Protein AF-A0A7X7NW09-F1 (afdb_monomer)

Sequence (462 aa):
GETTINLPRVALNSKSIEDFYNKLNMVLNKVSEQLVEKYKNLSNLKTTHLPFLMMDKAWKDSLSLSPNDNITQVVKNGSLDIGFIGLAEALVALTGSHHGELKEAQELGLNIIKFMNKHANKEREKYGLNFQIVASSKVDLLENFVLKDQQKYGIIRNVTDKSFYTDSFHVPSNYPINAEAKIGIEAPYHNLIPGGHITYIELGGEQKNKVNSILGLIKMMKKNDIAYAAINHRLDIDHKCNYVGEINYNKCPQCERIETTLEPFFKYRRINDLLISPINLETFEHEEVDLRVTHINNLMRVSGFVHDSIVDGPGLRFVVFAQGCLIGCVGCHNPETWDPDGGTLVELDDIVSMWRQNPLIEGVTFSGGDPLLQADKTLYLAKKAKETNLSIVLYSGKYYEDLIELNNPHINEILELTDILIDGPFEIDKLNLNLQYRGSDNQRIIDMKKTRESGKIALLIV

Mean predicted aligned error: 13.21 Å

Structure (mmCIF, N/CA/C/O backbone):
data_AF-A0A7X7NW09-F1
#
_entry.id   AF-A0A7X7NW09-F1
#
loop_
_atom_site.group_PDB
_atom_site.id
_atom_site.type_symbol
_atom_site.label_atom_id
_atom_site.label_alt_id
_atom_site.label_comp_id
_atom_site.label_asym_id
_atom_site.label_entity_id
_atom_site.label_seq_id
_atom_site.pdbx_PDB_ins_code
_atom_site.Cartn_x
_atom_site.Cartn_y
_atom_site.Cartn_z
_atom_site.occupancy
_atom_site.B_iso_or_equiv
_atom_site.auth_seq_id
_atom_site.auth_comp_id
_atom_site.auth_asym_id
_atom_site.auth_atom_id
_atom_site.pdbx_PDB_model_num
ATOM 1 N N . GLY A 1 1 ? -16.115 8.078 18.913 1.00 88.88 1 GLY A N 1
ATOM 2 C CA . GLY A 1 1 ? -15.294 7.984 20.136 1.00 88.88 1 GLY A CA 1
ATOM 3 C C . GLY A 1 1 ? -14.775 6.574 20.206 1.00 88.88 1 GLY A C 1
ATOM 4 O O . GLY A 1 1 ? -15.577 5.673 20.022 1.00 88.88 1 GLY A O 1
ATOM 5 N N . GLU A 1 2 ? -13.475 6.386 20.426 1.00 94.25 2 GLU A N 1
ATOM 6 C CA . GLU A 1 2 ? -12.799 5.135 20.050 1.00 94.25 2 GLU A CA 1
ATOM 7 C C . GLU A 1 2 ? -12.142 4.409 21.228 1.00 94.25 2 GLU A C 1
ATOM 9 O O . GLU A 1 2 ? -11.520 5.049 22.082 1.00 94.25 2 GLU A O 1
ATOM 14 N N . THR A 1 3 ? -12.221 3.077 21.198 1.00 96.31 3 THR A N 1
ATOM 15 C CA . THR A 1 3 ? -11.422 2.157 22.015 1.00 96.31 3 THR A CA 1
ATOM 16 C C . THR A 1 3 ? -10.794 1.102 21.102 1.00 96.31 3 THR A C 1
ATOM 18 O O . THR A 1 3 ? -11.495 0.475 20.310 1.00 96.31 3 THR A O 1
ATOM 21 N N . THR A 1 4 ? -9.482 0.899 21.222 1.00 96.94 4 THR A N 1
ATOM 22 C CA . THR A 1 4 ? -8.683 0.109 20.271 1.00 96.94 4 THR A CA 1
ATOM 23 C C . THR A 1 4 ? -8.289 -1.254 20.848 1.00 96.94 4 THR A C 1
ATOM 25 O O . THR A 1 4 ? -7.819 -1.352 21.982 1.00 96.94 4 THR A O 1
ATOM 28 N N . ILE A 1 5 ? -8.458 -2.311 20.055 1.00 98.06 5 ILE A N 1
ATOM 29 C CA . ILE A 1 5 ? -8.115 -3.697 20.381 1.00 98.06 5 ILE A CA 1
ATOM 30 C C . ILE A 1 5 ? -6.696 -4.010 19.895 1.00 98.06 5 ILE A C 1
ATOM 32 O O . ILE A 1 5 ? -6.384 -3.861 18.716 1.00 98.06 5 ILE A O 1
ATOM 36 N N . ASN A 1 6 ? -5.860 -4.521 20.800 1.00 97.94 6 ASN A N 1
ATOM 37 C CA . ASN A 1 6 ? -4.577 -5.142 20.469 1.00 97.94 6 ASN A CA 1
ATOM 38 C C . ASN A 1 6 ? -4.834 -6.585 19.987 1.00 97.94 6 ASN A C 1
ATOM 40 O O . ASN A 1 6 ? -4.986 -7.492 20.812 1.00 97.94 6 ASN A O 1
ATOM 44 N N . LEU A 1 7 ? -4.943 -6.794 18.668 1.00 98.56 7 LEU A N 1
ATOM 45 C CA . LEU A 1 7 ? -5.165 -8.126 18.088 1.00 98.56 7 LEU A CA 1
ATOM 46 C C . LEU A 1 7 ? -4.007 -9.101 18.365 1.00 98.56 7 LEU A C 1
ATOM 48 O O . LEU A 1 7 ? -4.311 -10.240 18.738 1.00 98.56 7 LEU A O 1
ATOM 52 N N . PRO A 1 8 ? -2.722 -8.692 18.281 1.00 98.50 8 PRO A N 1
ATOM 53 C CA . PRO A 1 8 ? -1.597 -9.557 18.642 1.00 98.50 8 PRO A CA 1
ATOM 54 C C . PRO A 1 8 ? -1.732 -10.142 20.044 1.00 98.50 8 PRO A C 1
ATOM 56 O O . PRO A 1 8 ? -1.590 -11.345 20.239 1.00 98.50 8 PRO A O 1
ATOM 59 N N . ARG A 1 9 ? -2.133 -9.335 21.031 1.00 98.31 9 ARG A N 1
ATOM 60 C CA . ARG A 1 9 ? -2.382 -9.808 22.398 1.00 98.31 9 ARG A CA 1
ATOM 61 C C . ARG A 1 9 ? -3.486 -10.854 22.469 1.00 98.31 9 ARG A C 1
ATOM 63 O O . ARG A 1 9 ? -3.398 -11.769 23.292 1.00 98.31 9 ARG A O 1
ATOM 70 N N . VAL A 1 10 ? -4.551 -10.714 21.682 1.00 98.69 10 VAL A N 1
ATOM 71 C CA . VAL A 1 10 ? -5.620 -11.723 21.637 1.00 98.69 10 VAL A CA 1
ATOM 72 C C . VAL A 1 10 ? -5.071 -13.020 21.040 1.00 98.69 10 VAL A C 1
ATOM 74 O O . VAL A 1 10 ? -5.267 -14.078 21.637 1.00 98.69 10 VAL A O 1
ATOM 77 N N . ALA A 1 11 ? -4.310 -12.936 19.946 1.00 98.69 11 ALA A N 1
ATOM 78 C CA . ALA A 1 11 ? -3.652 -14.076 19.308 1.00 98.69 11 ALA A CA 1
ATOM 79 C C . ALA A 1 11 ? -2.673 -14.794 20.248 1.00 98.69 11 ALA A C 1
ATOM 81 O O . ALA A 1 11 ? -2.831 -15.985 20.491 1.00 98.69 11 ALA A O 1
ATOM 82 N N . LEU A 1 12 ? -1.756 -14.065 20.887 1.00 98.25 12 LEU A N 1
ATOM 83 C CA . LEU A 1 12 ? -0.766 -14.607 21.826 1.00 98.25 12 LEU A CA 1
ATOM 84 C C . LEU A 1 12 ? -1.386 -15.256 23.071 1.00 98.25 12 LEU A C 1
ATOM 86 O O . LEU A 1 12 ? -0.779 -16.122 23.696 1.00 98.25 12 LEU A O 1
ATOM 90 N N . ASN A 1 13 ? -2.596 -14.848 23.463 1.00 97.62 13 ASN A N 1
ATOM 91 C CA . ASN A 1 13 ? -3.320 -15.514 24.546 1.00 97.62 13 ASN A CA 1
ATOM 92 C C . ASN A 1 13 ? -4.049 -16.780 24.100 1.00 97.62 13 ASN A C 1
ATOM 94 O O . ASN A 1 13 ? -4.592 -17.467 24.965 1.00 97.62 13 ASN A O 1
ATOM 98 N N . SER A 1 14 ? -4.139 -17.064 22.805 1.00 98.19 14 SER A N 1
ATOM 99 C CA . SER A 1 14 ? -5.012 -18.097 22.251 1.00 98.19 14 SER A CA 1
ATOM 100 C C . SER A 1 14 ? -4.255 -19.387 21.960 1.00 98.19 14 SER A C 1
ATOM 102 O O . SER A 1 14 ? -3.099 -19.367 21.557 1.00 98.19 14 SER A O 1
ATOM 104 N N . LYS A 1 15 ? -4.909 -20.529 22.185 1.00 96.25 15 LYS A N 1
ATOM 105 C CA . LYS A 1 15 ? -4.330 -21.863 21.942 1.00 96.25 15 LYS A CA 1
ATOM 106 C C . LYS A 1 15 ? -4.661 -22.422 20.558 1.00 96.25 15 LYS A C 1
ATOM 108 O O . LYS A 1 15 ? -4.046 -23.388 20.123 1.00 96.25 15 LYS A O 1
ATOM 113 N N . SER A 1 16 ? -5.673 -21.861 19.908 1.00 98.00 16 SER A N 1
ATOM 114 C CA . SER A 1 16 ? -6.154 -22.240 18.582 1.00 98.00 16 SER A CA 1
ATOM 115 C C . SER A 1 16 ? -6.910 -21.067 17.954 1.00 98.00 16 SER A C 1
ATOM 117 O O . SER A 1 16 ? -7.255 -20.103 18.642 1.00 98.00 16 SER A O 1
ATOM 119 N N . ILE A 1 17 ? -7.217 -21.166 16.659 1.00 98.06 17 ILE A N 1
ATOM 120 C CA . ILE A 1 17 ? -8.038 -20.173 15.946 1.00 98.06 17 ILE A CA 1
ATOM 121 C C . ILE A 1 17 ? -9.447 -20.071 16.561 1.00 98.06 17 ILE A C 1
ATOM 123 O O . ILE A 1 17 ? -9.993 -18.979 16.692 1.00 98.06 17 ILE A O 1
ATOM 127 N N . GLU A 1 18 ? -10.034 -21.188 16.995 1.00 98.31 18 GLU A N 1
ATOM 128 C CA . GLU A 1 18 ? -11.340 -21.181 17.666 1.00 98.31 18 GLU A CA 1
ATOM 129 C C . GLU A 1 18 ? -11.283 -20.444 19.016 1.00 98.31 18 GLU A C 1
ATOM 131 O O . GLU A 1 18 ? -12.119 -19.585 19.303 1.00 98.31 18 GLU A O 1
ATOM 136 N N . ASP A 1 19 ? -10.256 -20.722 19.825 1.00 98.69 19 ASP A N 1
ATOM 137 C CA . ASP A 1 19 ? -10.021 -20.025 21.095 1.00 98.69 19 ASP A CA 1
ATOM 138 C C . ASP A 1 19 ? -9.761 -18.523 20.875 1.00 98.69 19 ASP A C 1
ATOM 140 O O . ASP A 1 19 ? -10.238 -17.691 21.651 1.00 98.69 19 ASP A O 1
ATOM 144 N N . PHE A 1 20 ? -9.099 -18.160 19.771 1.00 98.81 20 PHE A N 1
ATOM 145 C CA . PHE A 1 20 ? -8.932 -16.770 19.355 1.00 98.81 20 PHE A CA 1
ATOM 146 C C . PHE A 1 20 ? -10.266 -16.072 19.108 1.00 98.81 20 PHE A C 1
ATOM 148 O O . PHE A 1 20 ? -10.498 -15.013 19.689 1.00 98.81 20 PHE A O 1
ATOM 155 N N . TYR A 1 21 ? -11.174 -16.653 18.318 1.00 98.88 21 TYR A N 1
ATOM 156 C CA . TYR A 1 21 ? -12.486 -16.042 18.077 1.00 98.88 21 TYR A CA 1
ATOM 157 C C . TYR A 1 21 ? -13.314 -15.918 19.360 1.00 98.88 21 TYR A C 1
ATOM 159 O O . TYR A 1 21 ? -13.965 -14.892 19.575 1.00 98.88 21 TYR A O 1
ATOM 167 N N . ASN A 1 22 ? -13.243 -16.909 20.254 1.00 98.69 22 ASN A N 1
ATOM 168 C CA . ASN A 1 22 ? -13.907 -16.846 21.557 1.00 98.69 22 ASN A CA 1
ATOM 169 C C . ASN A 1 22 ? -13.374 -15.683 22.408 1.00 98.69 22 ASN A C 1
ATOM 171 O O . ASN A 1 22 ? -14.152 -14.884 22.939 1.00 98.69 22 ASN A O 1
ATOM 175 N N . LYS A 1 23 ? -12.048 -15.531 22.495 1.00 98.81 23 LYS A N 1
ATOM 176 C CA . LYS A 1 23 ? -11.405 -14.436 23.238 1.00 98.81 23 LYS A CA 1
ATOM 177 C C . LYS A 1 23 ? -11.639 -13.079 22.591 1.00 98.81 23 LYS A C 1
ATOM 179 O O . LYS A 1 23 ? -11.927 -12.118 23.304 1.00 98.81 23 LYS A O 1
ATOM 184 N N . LEU A 1 24 ? -11.584 -12.998 21.265 1.00 98.81 24 LEU A N 1
ATOM 185 C CA . LEU A 1 24 ? -11.892 -11.784 20.520 1.00 98.81 24 LEU A CA 1
ATOM 186 C C . LEU A 1 24 ? -13.332 -11.340 20.786 1.00 98.81 24 LEU A C 1
ATOM 188 O O . LEU A 1 24 ? -13.551 -10.173 21.091 1.00 98.81 24 LEU A O 1
ATOM 192 N N . ASN A 1 25 ? -14.300 -12.260 20.777 1.00 98.81 25 ASN A N 1
ATOM 193 C CA . ASN A 1 25 ? -15.688 -11.962 21.133 1.00 98.81 25 ASN A CA 1
ATOM 194 C C . ASN A 1 25 ? -15.812 -11.405 22.561 1.00 98.81 25 ASN A C 1
ATOM 196 O O . ASN A 1 25 ? -16.520 -10.427 22.794 1.00 98.81 25 ASN A O 1
ATOM 200 N N . MET A 1 26 ? -15.103 -11.986 23.534 1.00 98.69 26 MET A N 1
ATOM 201 C CA . MET A 1 26 ? -15.091 -11.467 24.908 1.00 98.69 26 MET A CA 1
ATOM 202 C C . MET A 1 26 ? -14.522 -10.044 24.983 1.00 98.69 26 MET A C 1
ATOM 204 O O . MET A 1 26 ? -15.062 -9.207 25.705 1.00 98.69 26 MET A O 1
ATOM 208 N N . VAL A 1 27 ? -13.446 -9.760 24.245 1.00 98.69 27 VAL A N 1
ATOM 209 C CA . VAL A 1 27 ? -12.844 -8.420 24.183 1.00 98.69 27 VAL A CA 1
ATOM 210 C C . VAL A 1 27 ? -13.782 -7.431 23.492 1.00 98.69 27 VAL A C 1
ATOM 212 O O . VAL A 1 27 ? -14.000 -6.346 24.023 1.00 98.69 27 VAL A O 1
ATOM 215 N N . LEU A 1 28 ? -14.391 -7.817 22.370 1.00 98.81 28 LEU A N 1
ATOM 216 C CA . LEU A 1 28 ? -15.361 -7.004 21.637 1.00 98.81 28 LEU A CA 1
ATOM 217 C C . LEU A 1 28 ? -16.550 -6.604 22.517 1.00 98.81 28 LEU A C 1
ATOM 219 O O . LEU A 1 28 ? -16.895 -5.428 22.559 1.00 98.81 28 LEU A O 1
ATOM 223 N N . ASN A 1 29 ? -17.121 -7.542 23.282 1.00 98.62 29 ASN A N 1
ATOM 224 C CA . ASN A 1 29 ? -18.198 -7.233 24.230 1.00 98.62 29 ASN A CA 1
ATOM 225 C C . ASN A 1 29 ? -17.763 -6.178 25.263 1.00 98.62 29 ASN A C 1
ATOM 227 O O . ASN A 1 29 ? -18.461 -5.183 25.450 1.00 98.62 29 ASN A O 1
ATOM 231 N N . LYS A 1 30 ? -16.580 -6.339 25.874 1.00 98.50 30 LYS A N 1
ATOM 232 C CA . LYS A 1 30 ? -16.046 -5.373 26.854 1.00 98.50 30 LYS A CA 1
ATOM 233 C C . LYS A 1 30 ? -15.800 -3.993 26.249 1.00 98.50 30 LYS A C 1
ATOM 235 O O . LYS A 1 30 ? -16.069 -2.980 26.890 1.00 98.50 30 LYS A O 1
ATOM 240 N N . VAL A 1 31 ? -15.276 -3.946 25.026 1.00 98.44 31 VAL A N 1
ATOM 241 C CA . VAL A 1 31 ? -15.054 -2.690 24.301 1.00 98.44 31 VAL A CA 1
ATOM 242 C C . VAL A 1 31 ? -16.385 -2.001 24.009 1.00 98.44 31 VAL A C 1
ATOM 244 O O . VAL A 1 31 ? -16.522 -0.809 24.279 1.00 98.44 31 VAL A O 1
ATOM 247 N N . SER A 1 32 ? -17.387 -2.740 23.530 1.00 98.44 32 SER A N 1
ATOM 248 C CA . SER A 1 32 ? -18.728 -2.203 23.299 1.00 98.44 32 SER A CA 1
ATOM 249 C C . SER A 1 32 ? -19.351 -1.653 24.584 1.00 98.44 32 SER A C 1
ATOM 251 O O . SER A 1 32 ? -19.863 -0.536 24.575 1.00 98.44 32 SER A O 1
ATOM 253 N N . GLU A 1 33 ? -19.247 -2.377 25.701 1.00 97.81 33 GLU A N 1
ATOM 254 C CA . GLU A 1 33 ? -19.720 -1.920 27.014 1.00 97.81 33 GLU A CA 1
ATOM 255 C C . GLU A 1 33 ? -19.040 -0.616 27.454 1.00 97.81 33 GLU A C 1
ATOM 257 O O . GLU A 1 33 ? -19.737 0.337 27.812 1.00 97.81 33 GLU A O 1
ATOM 262 N N . GLN A 1 34 ? -17.708 -0.525 27.341 1.00 97.88 34 GLN A N 1
ATOM 263 C CA . GLN A 1 34 ? -16.963 0.706 27.639 1.00 97.88 34 GLN A CA 1
ATOM 264 C C . GLN A 1 34 ? -17.409 1.889 26.775 1.00 97.88 34 GLN A C 1
ATOM 266 O O . GLN A 1 34 ? -17.561 3.005 27.276 1.00 97.88 34 GLN A O 1
ATOM 271 N N . LEU A 1 35 ? -17.618 1.670 25.474 1.00 98.00 35 LEU A N 1
ATOM 272 C CA . LEU A 1 35 ? -18.059 2.726 24.563 1.00 98.00 35 LEU A CA 1
ATOM 273 C C . LEU A 1 35 ? -19.462 3.228 24.925 1.00 98.00 35 LEU A C 1
ATOM 275 O O . LEU A 1 35 ? -19.693 4.439 24.937 1.00 98.00 35 LEU A O 1
ATOM 279 N N . VAL A 1 36 ? -20.380 2.324 25.289 1.00 97.31 36 VAL A N 1
ATOM 280 C CA . VAL A 1 36 ? -21.716 2.701 25.776 1.00 97.31 36 VAL A CA 1
ATOM 281 C C . VAL A 1 36 ? -21.635 3.458 27.098 1.00 97.31 36 VAL A C 1
ATOM 283 O O . VAL A 1 36 ? -22.346 4.446 27.272 1.00 97.31 36 VAL A O 1
ATOM 286 N N . GLU A 1 37 ? -20.796 3.025 28.036 1.00 96.31 37 GLU A N 1
ATOM 287 C CA . GLU A 1 37 ? -20.616 3.713 29.317 1.00 96.31 37 GLU A CA 1
ATOM 288 C C . GLU A 1 37 ? -20.095 5.141 29.110 1.00 96.31 37 GLU A C 1
ATOM 290 O O . GLU A 1 37 ? -20.679 6.102 29.617 1.00 96.31 37 GLU A O 1
ATOM 295 N N . LYS A 1 38 ? -19.069 5.303 28.267 1.00 95.50 38 LYS A N 1
ATOM 296 C CA . LYS A 1 38 ? -18.542 6.615 27.878 1.00 95.50 38 LYS A CA 1
ATOM 297 C C . LYS A 1 38 ? -19.618 7.487 27.229 1.00 95.50 38 LYS A C 1
ATOM 299 O O . LYS A 1 38 ? -19.749 8.658 27.586 1.00 95.50 38 LYS A O 1
ATOM 304 N N . TYR A 1 39 ? -20.413 6.922 26.319 1.00 96.38 39 TYR A N 1
ATOM 305 C CA . TYR A 1 39 ? -21.541 7.617 25.698 1.00 96.38 39 TYR A CA 1
ATOM 306 C C . TYR A 1 39 ? -22.576 8.077 26.732 1.00 96.38 39 TYR A C 1
ATOM 308 O O . TYR A 1 39 ? -22.988 9.236 26.700 1.00 96.38 39 TYR A O 1
ATOM 316 N N . LYS A 1 40 ? -22.978 7.209 27.669 1.00 95.00 40 LYS A N 1
ATOM 317 C CA . LYS A 1 40 ? -23.951 7.543 28.723 1.00 95.00 40 LYS A CA 1
ATOM 318 C C . LYS A 1 40 ? -23.450 8.679 29.609 1.00 95.00 40 LYS A C 1
ATOM 320 O O . LYS A 1 40 ? -24.198 9.616 29.875 1.00 95.00 40 LYS A O 1
ATOM 325 N N . ASN A 1 41 ? -22.179 8.632 30.000 1.00 93.38 41 ASN A N 1
ATOM 326 C CA . ASN A 1 41 ? -21.565 9.671 30.824 1.00 93.38 41 ASN A CA 1
ATOM 327 C C . ASN A 1 41 ? -21.543 11.025 30.099 1.00 93.38 41 ASN A C 1
ATOM 329 O O . ASN A 1 41 ? -21.957 12.032 30.672 1.00 93.38 41 ASN A O 1
ATOM 333 N N . LEU A 1 42 ? -21.150 11.049 28.821 1.00 93.25 42 LEU A N 1
ATOM 334 C CA . LEU A 1 42 ? -21.167 12.269 28.004 1.00 93.25 42 LEU A CA 1
ATOM 335 C C . LEU A 1 42 ? -22.589 12.784 27.746 1.00 93.25 42 LEU A C 1
ATOM 337 O O . LEU A 1 42 ? -22.827 13.988 27.775 1.00 93.25 42 LEU A O 1
ATOM 341 N N . SER A 1 43 ? -23.547 11.882 27.539 1.00 93.62 43 SER A N 1
ATOM 342 C CA . SER A 1 43 ? -24.943 12.222 27.244 1.00 93.62 43 SER A CA 1
ATOM 343 C C . SER A 1 43 ? -25.646 12.964 28.379 1.00 93.62 43 SER A C 1
ATOM 345 O O . SER A 1 43 ? -26.633 13.650 28.116 1.00 93.62 43 SER A O 1
ATOM 347 N N . ASN A 1 44 ? -25.146 12.840 29.613 1.00 93.25 44 ASN A N 1
ATOM 348 C CA . ASN A 1 44 ? -25.669 13.521 30.798 1.00 93.25 44 ASN A CA 1
ATOM 349 C C . ASN A 1 44 ? -25.148 14.957 30.962 1.00 93.25 44 ASN A C 1
ATOM 351 O O . ASN A 1 44 ? -25.617 15.675 31.847 1.00 93.25 44 ASN A O 1
ATOM 355 N N . LEU A 1 45 ? -24.187 15.391 30.138 1.00 94.75 45 LEU A N 1
ATOM 356 C CA . LEU A 1 45 ? -23.742 16.779 30.150 1.00 94.75 45 LEU A CA 1
ATOM 357 C C . LEU A 1 45 ? -24.888 17.707 29.737 1.00 94.75 45 LEU A C 1
ATOM 359 O O . LEU A 1 45 ? -25.711 17.379 28.879 1.00 94.75 45 LEU A O 1
ATOM 363 N N . LYS A 1 46 ? -24.917 18.883 30.361 1.00 95.06 46 LYS A N 1
ATOM 364 C CA . LYS A 1 46 ? -25.852 19.955 30.048 1.00 95.06 46 LYS A CA 1
ATOM 365 C C . LYS A 1 46 ? -25.335 20.800 28.896 1.00 95.06 46 LYS A C 1
ATOM 367 O O . LYS A 1 46 ? -24.124 20.917 28.714 1.00 95.06 46 LYS A O 1
ATOM 372 N N . THR A 1 47 ? -26.242 21.442 28.168 1.00 94.00 47 THR A N 1
ATOM 373 C CA . THR A 1 47 ? -25.912 22.418 27.115 1.00 94.00 47 THR A CA 1
ATOM 374 C C . THR A 1 47 ? -24.915 23.475 27.619 1.00 94.00 47 THR A C 1
ATOM 376 O O . THR A 1 47 ? -23.962 23.801 26.914 1.00 94.00 47 THR A O 1
ATOM 379 N N . THR A 1 48 ? -25.061 23.945 28.865 1.00 95.44 48 THR A N 1
ATOM 380 C CA . THR A 1 48 ? -24.140 24.908 29.501 1.00 95.44 48 THR A CA 1
ATOM 381 C C . THR A 1 48 ? -22.721 24.393 29.740 1.00 95.44 48 THR A C 1
ATOM 383 O O . THR A 1 48 ? -21.812 25.205 29.881 1.00 95.44 48 THR A O 1
ATOM 386 N N . HIS A 1 49 ? -22.493 23.077 29.776 1.00 95.69 49 HIS A N 1
ATOM 387 C CA . HIS A 1 49 ? -21.141 22.528 29.912 1.00 95.69 49 HIS A CA 1
ATOM 388 C C . HIS A 1 49 ? -20.325 22.663 28.617 1.00 95.69 49 HIS A C 1
ATOM 390 O O . HIS A 1 49 ? -19.100 22.647 28.671 1.00 95.69 49 HIS A O 1
ATOM 396 N N . LEU A 1 50 ? -20.988 22.788 27.459 1.00 94.00 50 LEU A N 1
ATOM 397 C CA . LEU A 1 50 ? -20.363 22.907 26.135 1.00 94.00 50 LEU A CA 1
ATOM 398 C C . LEU A 1 50 ? -20.991 24.077 25.350 1.00 94.00 50 LEU A C 1
ATOM 400 O O . LEU A 1 50 ? -21.615 23.853 24.308 1.00 94.00 50 LEU A O 1
ATOM 404 N N . PRO A 1 51 ? -20.853 25.325 25.833 1.00 92.00 51 PRO A N 1
ATOM 405 C CA . PRO A 1 51 ? -21.627 26.464 25.343 1.00 92.00 51 PRO A CA 1
ATOM 406 C C . PRO A 1 51 ? -21.403 26.733 23.852 1.00 92.00 51 PRO A C 1
ATOM 408 O O . PRO A 1 51 ? -22.370 26.844 23.109 1.00 92.00 51 PRO A O 1
ATOM 411 N N . PHE A 1 52 ? -20.160 26.702 23.372 1.00 94.50 52 PHE A N 1
ATOM 412 C CA . PHE A 1 52 ? -19.884 26.892 21.944 1.00 94.50 52 PHE A CA 1
ATOM 413 C C . PHE A 1 52 ? -20.545 25.820 21.057 1.00 94.50 52 PHE A C 1
ATOM 415 O O . PHE A 1 52 ? -21.137 26.110 20.023 1.00 94.50 52 PHE A O 1
ATOM 422 N N . LEU A 1 53 ? -20.489 24.552 21.470 1.00 94.00 53 LEU A N 1
ATOM 423 C CA . LEU A 1 53 ? -21.026 23.463 20.652 1.00 94.00 53 LEU A CA 1
ATOM 424 C C . LEU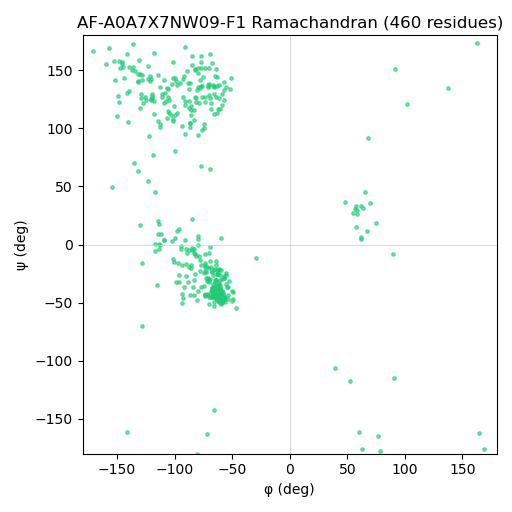 A 1 53 ? -22.561 23.429 20.665 1.00 94.00 53 LEU A C 1
ATOM 426 O O . LEU A 1 53 ? -23.182 23.087 19.658 1.00 94.00 53 LEU A O 1
ATOM 430 N N . MET A 1 54 ? -23.163 23.771 21.808 1.00 94.38 54 MET A N 1
ATOM 431 C CA . MET A 1 54 ? -24.572 23.493 22.096 1.00 94.38 54 MET A CA 1
ATOM 432 C C . MET A 1 54 ? -25.439 24.750 22.242 1.00 94.38 54 MET A C 1
ATOM 434 O O . MET A 1 54 ? -26.611 24.729 21.863 1.00 94.38 54 MET A O 1
ATOM 438 N N . MET A 1 55 ? -24.909 25.842 22.799 1.00 90.50 55 MET A N 1
ATOM 439 C CA . MET A 1 55 ? -25.617 27.124 22.924 1.00 90.50 55 MET A CA 1
ATOM 440 C C . MET A 1 55 ? -25.454 27.975 21.666 1.00 90.50 55 MET A C 1
ATOM 442 O O . MET A 1 55 ? -26.466 28.453 21.163 1.00 90.50 55 MET A O 1
ATOM 446 N N . ASP A 1 56 ? -24.241 28.055 21.106 1.00 92.94 56 ASP A N 1
ATOM 447 C CA . ASP A 1 56 ? -23.968 28.783 19.847 1.00 92.94 56 ASP A CA 1
ATOM 448 C C . ASP A 1 56 ? -24.368 27.980 18.597 1.00 92.94 56 ASP A C 1
ATOM 450 O O . ASP A 1 56 ? -24.170 28.397 17.459 1.00 92.94 56 ASP A O 1
ATOM 454 N N . LYS A 1 57 ? -24.987 26.821 18.821 1.00 90.81 57 LYS A N 1
ATOM 455 C CA . LYS A 1 57 ? -25.653 25.995 17.817 1.00 90.81 57 LYS A CA 1
ATOM 456 C C . LYS A 1 57 ? -24.738 25.433 16.727 1.00 90.81 57 LYS A C 1
ATOM 458 O O . LYS A 1 57 ? -25.179 25.196 15.604 1.00 90.81 57 LYS A O 1
ATOM 463 N N . ALA A 1 58 ? -23.477 25.162 17.065 1.00 92.81 58 ALA A N 1
ATOM 464 C CA . ALA A 1 58 ? -22.506 24.624 16.115 1.00 92.81 58 ALA A CA 1
ATOM 465 C C . ALA A 1 58 ? -22.832 23.187 15.649 1.00 92.81 58 ALA A C 1
ATOM 467 O O . ALA A 1 58 ? -22.417 22.789 14.561 1.00 92.81 58 ALA A O 1
ATOM 468 N N . TRP A 1 59 ? -23.550 22.383 16.446 1.00 93.31 59 TRP A N 1
ATOM 469 C CA . TRP A 1 59 ? -23.917 21.000 16.092 1.00 93.31 59 TRP A CA 1
ATOM 470 C C . TRP A 1 59 ? -25.372 20.865 15.610 1.00 93.31 59 TRP A C 1
ATOM 472 O O . TRP A 1 59 ? -26.277 21.493 16.155 1.00 93.31 59 TRP A O 1
ATOM 482 N N . LYS A 1 60 ? -25.611 19.986 14.624 1.00 84.00 60 LYS A N 1
ATOM 483 C CA . LYS A 1 60 ? -26.844 19.906 13.806 1.00 84.00 60 LYS A CA 1
ATOM 484 C C . LYS A 1 60 ? -28.177 19.753 14.569 1.00 84.00 60 LYS A C 1
ATOM 486 O O . LYS A 1 60 ? -29.179 20.251 14.077 1.00 84.00 60 LYS A O 1
ATOM 491 N N . ASP A 1 61 ? -28.199 19.194 15.778 1.00 88.50 61 ASP A N 1
ATOM 492 C CA . ASP A 1 61 ? -29.431 19.040 16.587 1.00 88.50 61 ASP A CA 1
ATOM 493 C C . ASP A 1 61 ? -29.423 19.866 17.880 1.00 88.50 61 ASP A C 1
ATOM 495 O O . ASP A 1 61 ? -30.288 19.738 18.745 1.00 88.50 61 ASP A O 1
ATOM 499 N N . SER A 1 62 ? -28.434 20.745 18.034 1.00 91.88 62 SER A N 1
ATOM 500 C CA . SER A 1 62 ? -28.355 21.621 19.201 1.00 91.88 62 SER A CA 1
ATOM 501 C C . SER A 1 62 ? -29.387 22.752 19.158 1.00 91.88 62 SER A C 1
ATOM 503 O O . SER A 1 62 ? -29.708 23.310 20.205 1.00 91.88 62 SER A O 1
ATOM 505 N N . LEU A 1 63 ? -29.953 23.079 17.986 1.00 88.06 63 LEU A N 1
ATOM 506 C CA . LEU A 1 63 ? -30.944 24.151 17.789 1.00 88.06 63 LEU A CA 1
ATOM 507 C C . LEU A 1 63 ? -32.157 24.025 18.717 1.00 88.06 63 LEU A C 1
ATOM 509 O O . LEU A 1 63 ? -32.646 25.033 19.218 1.00 88.06 63 LEU A O 1
ATOM 513 N N . SER A 1 64 ? -32.597 22.798 18.992 1.00 85.88 64 SER A N 1
ATOM 514 C CA . SER A 1 64 ? -33.748 22.511 19.852 1.00 85.88 64 SER A CA 1
ATOM 515 C C . SER A 1 64 ? -33.421 22.446 21.347 1.00 85.88 64 SER A C 1
ATOM 517 O O . SER A 1 64 ? -34.332 22.241 22.142 1.00 85.88 64 SER A O 1
ATOM 519 N N . LEU A 1 65 ? -32.150 22.580 21.745 1.00 90.88 65 LEU A N 1
ATOM 520 C CA . LEU A 1 65 ? -31.741 22.470 23.147 1.00 90.88 65 LEU A CA 1
ATOM 521 C C . LEU A 1 65 ? -31.833 23.800 23.902 1.00 90.88 65 LEU A C 1
ATOM 523 O O . LEU A 1 65 ? -31.297 24.826 23.466 1.00 90.88 65 LEU A O 1
ATOM 527 N N . SER A 1 66 ? -32.408 23.730 25.098 1.00 92.44 66 SER A N 1
ATOM 528 C CA . SER A 1 66 ? -32.358 24.758 26.137 1.00 92.44 66 SER A CA 1
ATOM 529 C C . SER A 1 66 ? -31.080 24.631 26.987 1.00 92.44 66 SER A C 1
ATOM 531 O O . SER A 1 66 ? -30.449 23.569 27.009 1.00 92.44 66 SER A O 1
ATOM 533 N N . PRO A 1 67 ? -30.678 25.675 27.743 1.00 90.75 67 PRO A N 1
ATOM 534 C CA . PRO A 1 67 ? -29.435 25.666 28.527 1.00 90.75 67 PRO A CA 1
ATOM 535 C C . PRO A 1 67 ? -29.287 24.493 29.517 1.00 90.75 67 PRO A C 1
ATOM 537 O O . PRO A 1 67 ? -28.186 23.982 29.710 1.00 90.75 67 PRO A O 1
ATOM 540 N N . ASN A 1 68 ? -30.387 24.028 30.112 1.00 92.25 68 ASN A N 1
ATOM 541 C CA . ASN A 1 68 ? -30.376 22.957 31.117 1.00 92.25 68 ASN A CA 1
ATOM 542 C C . ASN A 1 68 ? -30.744 21.571 30.561 1.00 92.25 68 ASN A C 1
ATOM 544 O O . ASN A 1 68 ? -30.857 20.610 31.335 1.00 92.25 68 ASN A O 1
ATOM 548 N N . ASP A 1 69 ? -30.917 21.449 29.246 1.00 94.38 69 ASP A N 1
ATOM 549 C CA . ASP A 1 69 ? -31.196 20.165 28.608 1.00 94.38 69 ASP A CA 1
ATOM 550 C C . ASP A 1 69 ? -29.939 19.295 28.567 1.00 94.38 69 ASP A C 1
ATOM 552 O O . ASP A 1 69 ? -28.809 19.788 28.555 1.00 94.38 69 ASP A O 1
ATOM 556 N N . ASN A 1 70 ? -30.141 17.977 28.566 1.00 94.81 70 ASN A N 1
ATOM 557 C CA . ASN A 1 70 ? -29.062 17.029 28.316 1.00 94.81 70 ASN A CA 1
ATOM 558 C C . ASN A 1 70 ? -28.719 17.014 26.824 1.00 94.81 70 ASN A C 1
ATOM 560 O O . ASN A 1 70 ? -29.605 17.034 25.971 1.00 94.81 70 ASN A O 1
ATOM 564 N N . ILE A 1 71 ? -27.439 16.853 26.501 1.00 95.06 71 ILE A N 1
ATOM 565 C CA . ILE A 1 71 ? -26.966 16.853 25.108 1.00 95.06 71 ILE A CA 1
ATOM 566 C C . ILE A 1 71 ? -27.197 15.524 24.371 1.00 95.06 71 ILE A C 1
ATOM 568 O O . ILE A 1 71 ? -26.717 15.351 23.251 1.00 95.06 71 ILE A O 1
ATOM 572 N N . THR A 1 72 ? -27.923 14.577 24.980 1.00 93.88 72 THR A N 1
ATOM 573 C CA . THR A 1 72 ? -28.102 13.191 24.511 1.00 93.88 72 THR A CA 1
ATOM 574 C C . THR A 1 72 ? -28.500 13.096 23.037 1.00 93.88 72 THR A C 1
ATOM 576 O O . THR A 1 72 ? -27.901 12.315 22.301 1.00 93.88 72 THR A O 1
ATOM 579 N N . GLN A 1 73 ? -29.480 13.896 22.595 1.00 89.88 73 GLN A N 1
ATOM 580 C CA . GLN A 1 73 ? -29.967 13.856 21.208 1.00 89.88 73 GLN A CA 1
ATOM 581 C C . GLN A 1 73 ? -28.899 14.287 20.202 1.00 89.88 73 GLN A C 1
ATOM 583 O O . GLN A 1 73 ? -28.854 13.761 19.098 1.00 89.88 73 GLN A O 1
ATOM 588 N N . VAL A 1 74 ? -27.993 15.179 20.602 1.00 93.06 74 VAL A N 1
ATOM 589 C CA . VAL A 1 74 ? -26.932 15.669 19.722 1.00 93.06 74 VAL A CA 1
ATOM 590 C C . VAL A 1 74 ? -25.789 14.661 19.657 1.00 93.06 74 VAL A C 1
ATOM 592 O O . VAL A 1 74 ? -25.358 14.285 18.569 1.00 93.06 74 VAL A O 1
ATOM 595 N N . VAL A 1 75 ? -25.327 14.169 20.815 1.00 93.00 75 VAL A N 1
ATOM 596 C CA . VAL A 1 75 ? -24.204 13.215 20.876 1.00 93.00 75 VAL A CA 1
ATOM 597 C C . VAL A 1 75 ? -24.562 11.830 20.337 1.00 93.00 75 VAL A C 1
ATOM 599 O O . VAL A 1 75 ? -23.662 11.096 19.940 1.00 93.00 75 VAL A O 1
ATOM 602 N N . LYS A 1 76 ? -25.856 11.474 20.270 1.00 92.56 76 LYS A N 1
ATOM 603 C CA . LYS A 1 76 ? -26.337 10.221 19.659 1.00 92.56 76 LYS A CA 1
ATOM 604 C C . LYS A 1 76 ? -25.900 10.068 18.197 1.00 92.56 76 LYS A C 1
ATOM 606 O O . LYS A 1 76 ? -25.723 8.943 17.740 1.00 92.56 76 LYS A O 1
ATOM 611 N N . ASN A 1 77 ? -25.701 11.174 17.482 1.00 91.12 77 ASN A N 1
ATOM 612 C CA . ASN A 1 77 ? -25.240 11.149 16.094 1.00 91.12 77 ASN A CA 1
ATOM 613 C C . ASN A 1 77 ? -23.755 10.780 15.948 1.00 91.12 77 ASN A C 1
ATOM 615 O O . ASN A 1 77 ? -23.325 10.420 14.853 1.00 91.12 77 ASN A O 1
ATOM 619 N N . GLY A 1 78 ? -22.967 10.869 17.023 1.00 92.94 78 GLY A N 1
ATOM 620 C CA . GLY A 1 78 ? -21.556 10.495 17.005 1.00 92.94 78 GLY A CA 1
ATOM 621 C C . GLY A 1 78 ? -21.348 8.993 16.809 1.00 92.94 78 GLY A C 1
ATOM 622 O O . GLY A 1 78 ? -22.217 8.181 17.128 1.00 92.94 78 GLY A O 1
ATOM 623 N N . SER A 1 79 ? -20.176 8.619 16.303 1.00 95.69 79 SER A N 1
ATOM 624 C CA . SER A 1 79 ? -19.783 7.220 16.146 1.00 95.69 79 SER A CA 1
ATOM 625 C C . SER A 1 79 ? -19.227 6.620 17.442 1.00 95.69 79 SER A C 1
ATOM 627 O O . SER A 1 79 ? -18.637 7.315 18.281 1.00 95.69 79 SER A O 1
ATOM 629 N N . LEU A 1 80 ? -19.419 5.313 17.615 1.00 97.81 80 LEU A N 1
ATOM 630 C CA . LEU A 1 80 ? -18.795 4.499 18.656 1.00 97.81 80 LEU A CA 1
ATOM 631 C C . LEU A 1 80 ? -17.843 3.525 17.958 1.00 97.81 80 LEU A C 1
ATOM 633 O O . LEU A 1 80 ? -18.275 2.554 17.338 1.00 97.81 80 LEU A O 1
ATOM 637 N N . ASP A 1 81 ? -16.549 3.820 18.033 1.00 97.81 81 ASP A N 1
ATOM 638 C CA . ASP A 1 81 ? -15.547 3.219 17.159 1.00 97.81 81 ASP A CA 1
ATOM 639 C C . ASP A 1 81 ? -14.797 2.097 17.886 1.00 97.81 81 ASP A C 1
ATOM 641 O O . ASP A 1 81 ? -14.132 2.315 18.905 1.00 97.81 81 ASP A O 1
ATOM 645 N N . ILE A 1 82 ? -14.901 0.884 17.348 1.00 98.38 82 ILE A N 1
ATOM 646 C CA . ILE A 1 82 ? -14.117 -0.277 17.769 1.00 98.38 82 ILE A CA 1
ATOM 647 C C . ILE A 1 82 ? -12.855 -0.302 16.904 1.00 98.38 82 ILE A C 1
ATOM 649 O O . ILE A 1 82 ? -12.869 -0.790 15.772 1.00 98.38 82 ILE A O 1
ATOM 653 N N . GLY A 1 83 ? -11.776 0.274 17.428 1.00 97.69 83 GLY A N 1
ATOM 654 C CA . GLY A 1 83 ? -10.483 0.314 16.751 1.00 97.69 83 GLY A CA 1
ATOM 655 C C . GLY A 1 83 ? -9.748 -1.019 16.840 1.00 97.69 83 GLY A C 1
ATOM 656 O O . GLY A 1 83 ? -9.959 -1.790 17.779 1.00 97.69 83 GLY A O 1
ATOM 657 N N . PHE A 1 84 ? -8.832 -1.278 15.914 1.00 98.19 84 PHE A N 1
ATOM 658 C CA . PHE A 1 84 ? -7.888 -2.393 16.011 1.00 98.19 84 PHE A CA 1
ATOM 659 C C . PHE A 1 84 ? -6.531 -2.041 15.403 1.00 98.19 84 PHE A C 1
ATOM 661 O O . PHE A 1 84 ? -6.447 -1.161 14.544 1.00 98.19 84 PHE A O 1
ATOM 668 N N . ILE A 1 85 ? -5.496 -2.752 15.850 1.00 96.31 85 ILE A N 1
ATOM 669 C CA . ILE A 1 85 ? -4.130 -2.677 15.320 1.00 96.31 85 ILE A CA 1
ATOM 670 C C . ILE A 1 85 ? -3.478 -4.067 15.268 1.00 96.31 85 ILE A C 1
ATOM 672 O O . ILE A 1 85 ? -3.940 -4.988 15.955 1.00 96.31 85 ILE A O 1
ATOM 676 N N . GLY A 1 86 ? -2.387 -4.200 14.511 1.00 96.75 86 GLY A N 1
ATOM 677 C CA . GLY A 1 86 ? -1.521 -5.379 14.531 1.00 96.75 86 GLY A CA 1
ATOM 678 C C . GLY A 1 86 ? -2.148 -6.633 13.926 1.00 96.75 86 GLY A C 1
ATOM 679 O O . GLY A 1 86 ? -1.933 -7.734 14.434 1.00 96.75 86 GLY A O 1
ATOM 680 N N . LEU A 1 87 ? -2.962 -6.509 12.869 1.00 98.56 87 LEU A N 1
ATOM 681 C CA . LEU A 1 87 ? -3.523 -7.693 12.210 1.00 98.56 87 LEU A CA 1
ATOM 682 C C . LEU A 1 87 ? -2.410 -8.606 11.673 1.00 98.56 87 LEU A C 1
ATOM 684 O O . LEU A 1 87 ? -2.503 -9.818 11.845 1.00 98.56 87 LEU A O 1
ATOM 688 N N . ALA A 1 88 ? -1.352 -8.039 11.086 1.00 98.19 88 ALA A N 1
ATOM 689 C CA . ALA A 1 88 ? -0.223 -8.808 10.566 1.00 98.19 88 ALA A CA 1
ATOM 690 C C . ALA A 1 88 ? 0.411 -9.696 11.650 1.00 98.19 88 ALA A C 1
ATOM 692 O O . ALA A 1 88 ? 0.542 -10.902 11.462 1.00 98.19 88 ALA A O 1
ATOM 693 N N . GLU A 1 89 ? 0.713 -9.141 12.825 1.00 98.38 89 GLU A N 1
ATOM 694 C CA . GLU A 1 89 ? 1.340 -9.902 13.914 1.00 98.38 89 GLU A CA 1
ATOM 695 C C . GLU A 1 89 ? 0.373 -10.888 14.567 1.00 98.38 89 GLU A C 1
ATOM 697 O O . GLU A 1 89 ? 0.787 -11.963 15.001 1.00 98.38 89 GLU A O 1
ATOM 702 N N . ALA A 1 90 ? -0.924 -10.571 14.604 1.00 98.69 90 ALA A N 1
ATOM 703 C CA . ALA A 1 90 ? -1.937 -11.531 15.025 1.00 98.69 90 ALA A CA 1
ATOM 704 C C . ALA A 1 90 ? -1.982 -12.746 14.083 1.00 98.69 90 ALA A C 1
ATOM 706 O O . ALA A 1 90 ? -2.081 -13.879 14.553 1.00 98.69 90 ALA A O 1
ATOM 707 N N . LEU A 1 91 ? -1.865 -12.529 12.769 1.00 98.75 91 LEU A N 1
ATOM 708 C CA . LEU A 1 91 ? -1.805 -13.604 11.776 1.00 98.75 91 LEU A CA 1
ATOM 709 C C . LEU A 1 91 ? -0.522 -14.425 11.900 1.00 98.75 91 LEU A C 1
ATOM 711 O O . LEU A 1 91 ? -0.608 -15.654 11.911 1.00 98.75 91 LEU A O 1
ATOM 715 N N . VAL A 1 92 ? 0.632 -13.781 12.091 1.00 98.25 92 VAL A N 1
ATOM 716 C CA . VAL A 1 92 ? 1.901 -14.479 12.350 1.00 98.25 92 VAL A CA 1
ATOM 717 C C . VAL A 1 92 ? 1.793 -15.338 13.610 1.00 98.25 92 VAL A C 1
ATOM 719 O O . VAL A 1 92 ? 2.142 -16.514 13.580 1.00 98.25 92 VAL A O 1
ATOM 722 N N . ALA A 1 93 ? 1.238 -14.807 14.701 1.00 98.19 93 ALA A N 1
ATOM 723 C CA . ALA A 1 93 ? 1.064 -15.559 15.942 1.00 98.19 93 ALA A CA 1
ATOM 724 C C . ALA A 1 93 ? 0.108 -16.762 15.799 1.00 98.19 93 ALA A C 1
ATOM 726 O O . ALA A 1 93 ? 0.276 -17.759 16.499 1.00 98.19 93 ALA A O 1
ATOM 727 N N . LEU A 1 94 ? -0.891 -16.683 14.912 1.00 98.31 94 LEU A N 1
ATOM 728 C CA . LEU A 1 94 ? -1.875 -17.753 14.695 1.00 98.31 94 LEU A CA 1
ATOM 729 C C . LEU A 1 94 ? -1.448 -18.782 13.642 1.00 98.31 94 LEU A C 1
ATOM 731 O O . LEU A 1 94 ? -1.849 -19.941 13.738 1.00 98.31 94 LEU A O 1
ATOM 735 N N . THR A 1 95 ? -0.701 -18.362 12.622 1.00 96.94 95 THR A N 1
ATOM 736 C CA . THR A 1 95 ? -0.466 -19.157 11.402 1.00 96.94 95 THR A CA 1
ATOM 737 C C . THR A 1 95 ? 1.005 -19.299 11.023 1.00 96.94 95 THR A C 1
ATOM 739 O O . THR A 1 95 ? 1.340 -20.172 10.231 1.00 96.94 95 THR A O 1
ATOM 742 N N . GLY A 1 96 ? 1.887 -18.475 11.590 1.00 96.62 96 GLY A N 1
ATOM 743 C CA . GLY A 1 96 ? 3.303 -18.392 11.230 1.00 96.62 96 GLY A CA 1
ATOM 744 C C . GLY A 1 96 ? 3.623 -17.396 10.112 1.00 96.62 96 GLY A C 1
ATOM 745 O O . GLY A 1 96 ? 4.801 -17.121 9.897 1.00 96.62 96 GLY A O 1
ATOM 746 N N . SER A 1 97 ? 2.614 -16.824 9.445 1.00 97.38 97 SER A N 1
ATOM 747 C CA . SER A 1 97 ? 2.789 -15.879 8.333 1.00 97.38 97 SER A CA 1
ATOM 748 C C . SER A 1 97 ? 1.793 -14.721 8.399 1.00 97.38 97 SER A C 1
ATOM 750 O O . SER A 1 97 ? 0.693 -14.864 8.937 1.00 97.38 97 SER A O 1
ATOM 752 N N . HIS A 1 98 ? 2.154 -13.567 7.840 1.00 97.81 98 HIS A N 1
ATOM 753 C CA . HIS A 1 98 ? 1.214 -12.461 7.637 1.00 97.81 98 HIS A CA 1
ATOM 754 C C . HIS A 1 98 ? 0.536 -12.542 6.259 1.00 97.81 98 HIS A C 1
ATOM 756 O O . HIS A 1 98 ? 0.920 -13.307 5.375 1.00 97.81 98 HIS A O 1
ATOM 762 N N . HIS A 1 99 ? -0.483 -11.709 6.043 1.00 97.75 99 HIS A N 1
ATOM 763 C CA . HIS A 1 99 ? -1.312 -11.673 4.827 1.00 97.75 99 HIS A CA 1
ATOM 764 C C . HIS A 1 99 ? -0.605 -11.171 3.558 1.00 97.75 99 HIS A C 1
ATOM 766 O O . HIS A 1 99 ? -1.226 -11.131 2.502 1.00 97.75 99 HIS A O 1
ATOM 772 N N . GLY A 1 100 ? 0.666 -10.781 3.664 1.00 93.88 100 GLY A N 1
ATOM 773 C CA . GLY A 1 100 ? 1.535 -10.486 2.521 1.00 93.88 100 GLY A CA 1
ATOM 774 C C . GLY A 1 100 ? 2.300 -11.712 2.027 1.00 93.88 100 GLY A C 1
ATOM 775 O O . GLY A 1 100 ? 2.610 -11.795 0.847 1.00 93.88 100 GLY A O 1
ATOM 776 N N . GLU A 1 101 ? 2.554 -12.678 2.914 1.00 92.19 101 GLU A N 1
ATOM 777 C CA . GLU A 1 101 ? 3.354 -13.874 2.635 1.00 92.19 101 GLU A CA 1
ATOM 778 C C . GLU A 1 101 ? 2.507 -15.052 2.154 1.00 92.19 101 GLU A C 1
ATOM 780 O O . GLU A 1 101 ? 2.959 -15.845 1.329 1.00 92.19 101 GLU A O 1
ATOM 785 N N . LEU A 1 102 ? 1.294 -15.198 2.700 1.00 94.75 102 LEU A N 1
ATOM 786 C CA . LEU A 1 102 ? 0.477 -16.391 2.511 1.00 94.75 102 LEU A CA 1
ATOM 787 C C . LEU A 1 102 ? -1.002 -16.043 2.310 1.00 94.75 102 LEU A C 1
ATOM 789 O O . LEU A 1 102 ? -1.602 -15.293 3.086 1.00 94.75 102 LEU A O 1
ATOM 793 N N . LYS A 1 103 ? -1.620 -16.644 1.289 1.00 95.75 103 LYS A N 1
ATOM 794 C CA . LYS A 1 103 ? -3.028 -16.407 0.944 1.00 95.75 103 LYS A CA 1
ATOM 795 C C . LYS A 1 103 ? -3.976 -16.881 2.047 1.00 95.75 103 LYS A C 1
ATOM 797 O O . LYS A 1 103 ? -4.933 -16.188 2.375 1.00 95.75 103 LYS A O 1
ATOM 802 N N . GLU A 1 104 ? -3.688 -18.015 2.674 1.00 97.69 104 GLU A N 1
ATOM 803 C CA . GLU A 1 104 ? -4.456 -18.560 3.796 1.00 97.69 104 GLU A CA 1
ATOM 804 C C . GLU A 1 104 ? -4.437 -17.609 5.006 1.00 97.69 104 GLU A C 1
ATOM 806 O O . GLU A 1 104 ? -5.450 -17.449 5.693 1.00 97.69 104 GLU A O 1
ATOM 811 N N . ALA A 1 105 ? -3.314 -16.914 5.237 1.00 98.19 105 ALA A N 1
ATOM 812 C CA . ALA A 1 105 ? -3.225 -15.876 6.261 1.00 98.19 105 ALA A CA 1
ATOM 813 C C . ALA A 1 105 ? -4.088 -14.656 5.894 1.00 98.19 105 ALA A C 1
ATOM 815 O O . ALA A 1 105 ? -4.787 -14.117 6.753 1.00 98.19 105 ALA A O 1
ATOM 816 N N . GLN A 1 106 ? -4.121 -14.255 4.617 1.00 98.31 106 GLN A N 1
ATOM 817 C CA . GLN A 1 106 ? -5.022 -13.199 4.142 1.00 98.31 106 GLN A CA 1
ATOM 818 C C . GLN A 1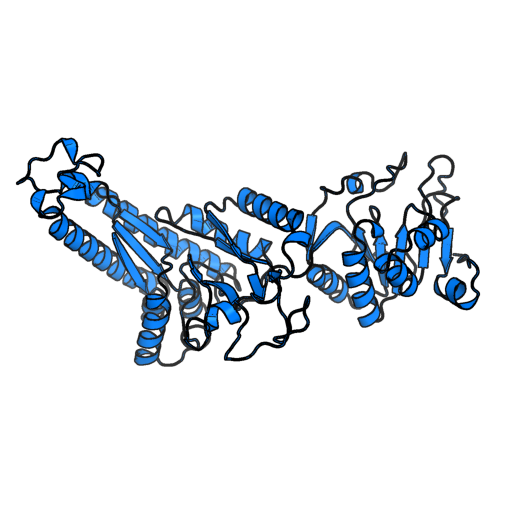 106 ? -6.500 -13.577 4.318 1.00 98.31 106 GLN A C 1
ATOM 820 O O . GLN A 1 106 ? -7.289 -12.771 4.812 1.00 98.31 106 GLN A O 1
ATOM 825 N N . GLU A 1 107 ? -6.887 -14.801 3.959 1.00 98.62 107 GLU A N 1
ATOM 826 C CA . GLU A 1 107 ? -8.257 -15.293 4.131 1.00 98.62 107 GLU A CA 1
ATOM 827 C C . GLU A 1 107 ? -8.677 -15.282 5.606 1.00 98.62 107 GLU A C 1
ATOM 829 O O . GLU A 1 107 ? -9.777 -14.824 5.938 1.00 98.62 107 GLU A O 1
ATOM 834 N N . LEU A 1 108 ? -7.786 -15.709 6.510 1.00 98.75 108 LEU A N 1
ATOM 835 C CA . LEU A 1 108 ? -8.011 -15.596 7.948 1.00 98.75 108 LEU A CA 1
ATOM 836 C C . LEU A 1 108 ? -8.157 -14.130 8.377 1.00 98.75 108 LEU A C 1
ATOM 838 O O . LEU A 1 108 ? -9.107 -13.812 9.092 1.00 98.75 108 LEU A O 1
ATOM 842 N N . GLY A 1 109 ? -7.286 -13.233 7.911 1.00 98.75 109 GLY A N 1
ATOM 843 C CA . GLY A 1 109 ? -7.349 -11.803 8.223 1.00 98.75 109 GLY A CA 1
ATOM 844 C C . GLY A 1 109 ? -8.692 -11.181 7.840 1.00 98.75 109 GLY A C 1
ATOM 845 O O . GLY A 1 109 ? -9.343 -10.534 8.663 1.00 98.75 109 GLY A O 1
ATOM 846 N N . LEU A 1 110 ? -9.182 -11.468 6.632 1.00 98.81 110 LEU A N 1
ATOM 847 C CA . LEU A 1 110 ? -10.500 -11.023 6.175 1.00 98.81 110 LEU A CA 1
ATOM 848 C C . LEU A 1 110 ? -11.635 -11.584 7.040 1.00 98.81 110 LEU A C 1
ATOM 850 O O . LEU A 1 110 ? -12.600 -10.873 7.328 1.00 98.81 110 LEU A O 1
ATOM 854 N N . ASN A 1 111 ? -11.536 -12.840 7.477 1.00 98.88 111 ASN A N 1
ATOM 855 C CA . ASN A 1 111 ? -12.533 -13.454 8.354 1.00 98.88 111 ASN A CA 1
ATOM 856 C C . ASN A 1 111 ? -12.550 -12.823 9.755 1.00 98.88 111 ASN A C 1
ATOM 858 O O . ASN A 1 111 ? -13.633 -12.593 10.299 1.00 98.88 111 ASN A O 1
ATOM 862 N N . ILE A 1 112 ? -11.385 -12.455 10.298 1.00 98.88 112 ILE A N 1
ATOM 863 C CA . ILE A 1 112 ? -11.272 -11.731 11.572 1.00 98.88 112 ILE A CA 1
ATOM 864 C C . ILE A 1 112 ? -11.977 -10.374 11.471 1.00 98.88 112 ILE A C 1
ATOM 866 O O . ILE A 1 112 ? -12.830 -10.055 12.302 1.00 98.88 112 ILE A O 1
ATOM 870 N N . ILE A 1 113 ? -11.703 -9.597 10.420 1.00 98.81 113 ILE A N 1
ATOM 871 C CA . ILE A 1 113 ? -12.324 -8.277 10.241 1.00 98.81 113 ILE A CA 1
ATOM 872 C C . ILE A 1 113 ? -13.832 -8.392 9.974 1.00 98.81 113 ILE A C 1
ATOM 874 O O . ILE A 1 113 ? -14.619 -7.644 10.559 1.00 98.81 113 ILE A O 1
ATOM 878 N N . LYS A 1 114 ? -14.280 -9.380 9.183 1.00 98.81 114 LYS A N 1
ATOM 879 C CA . LYS A 1 114 ? -15.716 -9.685 9.009 1.00 98.81 114 LYS A CA 1
ATOM 880 C C . LYS A 1 114 ? -16.396 -10.007 10.339 1.00 98.81 114 LYS A C 1
ATOM 882 O O . LYS A 1 114 ? -17.510 -9.541 10.581 1.00 98.81 114 LYS A O 1
ATOM 887 N N . PHE A 1 115 ? -15.741 -10.783 11.201 1.00 98.88 115 PHE A N 1
ATOM 888 C CA . PHE A 1 115 ? -16.257 -11.125 12.524 1.00 98.88 115 PHE A CA 1
ATOM 889 C C . PHE A 1 115 ? -16.435 -9.877 13.401 1.00 98.88 115 PHE A C 1
ATOM 891 O O . PHE A 1 115 ? -17.505 -9.677 13.980 1.00 98.88 115 PHE A O 1
ATOM 898 N N . MET A 1 116 ? -15.434 -8.993 13.428 1.00 98.81 116 MET A N 1
ATOM 899 C CA . MET A 1 116 ? -15.496 -7.726 14.163 1.00 98.81 116 MET A CA 1
ATOM 900 C C . MET A 1 116 ? -16.585 -6.789 13.619 1.00 98.81 116 MET A C 1
ATOM 902 O O . MET A 1 116 ? -17.360 -6.231 14.396 1.00 98.81 116 MET A O 1
ATOM 906 N N . ASN A 1 117 ? -16.704 -6.655 12.294 1.00 98.62 117 ASN A N 1
ATOM 907 C CA . ASN A 1 117 ? -17.745 -5.835 11.668 1.00 98.62 117 ASN A CA 1
ATOM 908 C C . ASN A 1 117 ? -19.153 -6.379 11.980 1.00 98.62 117 ASN A C 1
ATOM 910 O O . ASN A 1 117 ? -20.058 -5.628 12.345 1.00 98.62 117 ASN A O 1
ATOM 914 N N . LYS A 1 118 ? -19.348 -7.704 11.931 1.00 98.69 118 LYS A N 1
ATOM 915 C CA . LYS A 1 118 ? -20.619 -8.336 12.326 1.00 98.69 118 LYS A CA 1
ATOM 916 C C . LYS A 1 118 ? -20.986 -8.021 13.779 1.00 98.69 118 LYS A C 1
ATOM 918 O O . LYS A 1 118 ? -22.150 -7.737 14.057 1.00 98.69 118 LYS A O 1
ATOM 923 N N . HIS A 1 119 ? -20.010 -8.037 14.689 1.00 98.81 119 HIS A N 1
ATOM 924 C CA . HIS A 1 119 ? -20.217 -7.627 16.080 1.00 98.81 119 HIS A CA 1
ATOM 925 C C . HIS A 1 119 ? -20.638 -6.156 16.186 1.00 98.81 119 HIS A C 1
ATOM 927 O O . HIS A 1 119 ? -21.643 -5.861 16.826 1.00 98.81 119 HIS A O 1
ATOM 933 N N . ALA A 1 120 ? -19.940 -5.240 15.508 1.00 98.50 120 ALA A N 1
ATOM 934 C CA . ALA A 1 120 ? -20.299 -3.819 15.507 1.00 98.50 120 ALA A CA 1
ATOM 935 C C . ALA A 1 120 ? -21.729 -3.577 14.987 1.00 98.50 120 ALA A C 1
ATOM 937 O O . ALA A 1 120 ? -22.487 -2.829 15.603 1.00 98.50 120 ALA A O 1
ATOM 938 N N . ASN A 1 121 ? -22.141 -4.266 13.917 1.00 98.44 121 ASN A N 1
ATOM 939 C CA . ASN A 1 121 ? -23.507 -4.179 13.390 1.00 98.44 121 ASN A CA 1
ATOM 940 C C . ASN A 1 121 ? -24.558 -4.683 14.390 1.00 98.44 121 ASN A C 1
ATOM 942 O O . ASN A 1 121 ? -25.590 -4.038 14.568 1.00 98.44 121 ASN A O 1
ATOM 946 N N . LYS A 1 122 ? -24.277 -5.790 15.088 1.00 98.62 122 LYS A N 1
ATOM 947 C CA . LYS A 1 122 ? -25.152 -6.305 16.149 1.00 98.62 122 LYS A CA 1
ATOM 948 C C . LYS A 1 122 ? -25.317 -5.289 17.283 1.00 98.62 122 LYS A C 1
ATOM 950 O O . LYS A 1 122 ? -26.434 -5.059 17.743 1.00 98.62 122 LYS A O 1
ATOM 955 N N . GLU A 1 123 ? -24.231 -4.663 17.733 1.00 98.44 123 GLU A N 1
ATOM 956 C CA . GLU A 1 123 ? -24.304 -3.658 18.801 1.00 98.44 123 GLU A CA 1
ATOM 957 C C . GLU A 1 123 ? -24.982 -2.359 18.327 1.00 98.44 123 GLU A C 1
ATOM 959 O O . GLU A 1 123 ? -25.719 -1.741 19.099 1.00 98.44 123 GLU A O 1
ATOM 964 N N . ARG A 1 124 ? -24.834 -1.990 17.045 1.00 97.81 124 ARG A N 1
ATOM 965 C CA . ARG A 1 124 ? -25.590 -0.895 16.414 1.00 97.81 124 ARG A CA 1
ATOM 966 C C . ARG A 1 124 ? -27.094 -1.133 16.487 1.00 97.81 124 ARG A C 1
ATOM 968 O O . ARG A 1 124 ? -27.820 -0.242 16.918 1.00 97.81 124 ARG A O 1
ATOM 975 N N . GLU A 1 125 ? -27.561 -2.320 16.105 1.00 97.94 125 GLU A N 1
ATOM 976 C CA . GLU A 1 125 ? -28.983 -2.689 16.172 1.00 97.94 125 GLU A CA 1
ATOM 977 C C . GLU A 1 125 ? -29.492 -2.733 17.616 1.00 97.94 125 GLU A C 1
ATOM 979 O O . GLU A 1 125 ? -30.546 -2.182 17.927 1.00 97.94 125 GLU A O 1
ATOM 984 N N . LYS A 1 126 ? -28.709 -3.335 18.516 1.00 97.88 126 LYS A N 1
ATOM 985 C CA . LYS A 1 126 ? -29.046 -3.483 19.935 1.00 97.88 126 LYS A CA 1
ATOM 986 C C . LYS A 1 126 ? -29.205 -2.144 20.658 1.00 97.88 126 LYS A C 1
ATOM 988 O O . LYS A 1 126 ? -30.115 -2.007 21.472 1.00 97.88 126 LYS A O 1
ATOM 993 N N . TYR A 1 127 ? -28.316 -1.180 20.411 1.00 96.31 127 TYR A N 1
ATOM 994 C CA . TYR A 1 127 ? -28.321 0.105 21.122 1.00 96.31 127 TYR A CA 1
ATOM 995 C C . TYR A 1 127 ? -28.956 1.257 20.334 1.00 96.31 127 TYR A C 1
ATOM 997 O O . TYR A 1 127 ? -29.247 2.297 20.923 1.00 96.31 127 TYR A O 1
ATOM 1005 N N . GLY A 1 128 ? -29.160 1.112 19.021 1.00 96.06 128 GLY A N 1
ATOM 1006 C CA . GLY A 1 128 ? -29.592 2.213 18.157 1.00 96.06 128 GLY A CA 1
ATOM 1007 C C . GLY A 1 128 ? -28.578 3.365 18.112 1.00 96.06 128 GLY A C 1
ATOM 1008 O O . GLY A 1 128 ? -28.979 4.531 18.050 1.00 96.06 128 GLY A O 1
ATOM 1009 N N . LEU A 1 129 ? -27.285 3.037 18.211 1.00 96.56 129 LEU A N 1
ATOM 1010 C CA . LEU A 1 129 ? -26.138 3.955 18.197 1.00 96.56 129 LEU A CA 1
ATOM 1011 C C . LEU A 1 129 ? -25.179 3.578 17.067 1.00 96.56 129 LEU A C 1
ATOM 1013 O O . LEU A 1 129 ? -25.098 2.409 16.700 1.00 96.56 129 LEU A O 1
ATOM 1017 N N . ASN A 1 130 ? -24.409 4.538 16.557 1.00 96.69 130 ASN A N 1
ATOM 1018 C CA . ASN A 1 130 ? -23.556 4.365 15.378 1.00 96.69 130 ASN A CA 1
ATOM 1019 C C . ASN A 1 130 ? -22.255 3.592 15.684 1.00 96.69 130 ASN A C 1
ATOM 1021 O O . ASN A 1 130 ? -21.162 4.155 15.633 1.00 96.69 130 ASN A O 1
ATOM 1025 N N . PHE A 1 131 ? -22.369 2.303 16.018 1.00 98.44 131 PHE A N 1
ATOM 1026 C CA . PHE A 1 131 ? -21.220 1.406 16.150 1.00 98.44 131 PHE A CA 1
ATOM 1027 C C . PHE A 1 131 ? -20.596 1.089 14.794 1.00 98.44 131 PHE A C 1
ATOM 1029 O O . PHE A 1 131 ? -21.299 0.755 13.837 1.00 98.44 131 PHE A O 1
ATOM 1036 N N . GLN A 1 132 ? -19.269 1.137 14.745 1.00 98.25 132 GLN A N 1
ATOM 1037 C CA . GLN A 1 132 ? -18.478 0.794 13.569 1.00 98.25 132 GLN A CA 1
ATOM 1038 C C . GLN A 1 132 ? -17.094 0.293 13.978 1.00 98.25 132 GLN A C 1
ATOM 1040 O O . GLN A 1 132 ? -16.618 0.587 15.075 1.00 98.25 132 GLN A O 1
ATOM 1045 N N . ILE A 1 133 ? -16.447 -0.466 13.095 1.00 98.12 133 ILE A N 1
ATOM 1046 C CA . ILE A 1 133 ? -15.025 -0.782 13.246 1.00 98.12 133 ILE A CA 1
ATOM 1047 C C . ILE A 1 133 ? -14.185 0.254 12.500 1.00 98.12 133 ILE A C 1
ATOM 1049 O O . ILE A 1 133 ? -14.600 0.730 11.441 1.00 98.12 133 ILE A O 1
ATOM 1053 N N . VAL A 1 134 ? -13.016 0.584 13.045 1.00 97.44 134 VAL A N 1
ATOM 1054 C CA . VAL A 1 134 ? -12.073 1.541 12.452 1.00 97.44 134 VAL A CA 1
ATOM 1055 C C . VAL A 1 134 ? -10.661 0.960 12.440 1.00 97.44 134 VAL A C 1
ATOM 1057 O O . VAL A 1 134 ? -10.238 0.298 13.391 1.00 97.44 134 VAL A O 1
ATOM 1060 N N . ALA A 1 135 ? -9.935 1.201 11.355 1.00 96.38 135 ALA A N 1
ATOM 1061 C CA . ALA A 1 135 ? -8.503 0.969 11.279 1.00 96.38 135 ALA A CA 1
ATOM 1062 C C . ALA A 1 135 ? -7.793 2.080 12.067 1.00 96.38 135 ALA A C 1
ATOM 1064 O O . ALA A 1 135 ? -7.764 3.227 11.630 1.00 96.38 135 ALA A O 1
ATOM 1065 N N . SER A 1 136 ? -7.305 1.768 13.270 1.00 91.62 136 SER A N 1
ATOM 1066 C CA . SER A 1 136 ? -6.705 2.779 14.150 1.00 91.62 136 SER A CA 1
ATOM 1067 C C . SER A 1 136 ? -5.286 3.115 13.688 1.00 91.62 136 SER A C 1
ATOM 1069 O O . SER A 1 136 ? -4.516 2.196 13.427 1.00 91.62 136 SER A O 1
ATOM 1071 N N . SER A 1 137 ? -4.949 4.408 13.640 1.00 78.25 137 SER A N 1
ATOM 1072 C CA . SER A 1 137 ? -3.628 4.939 13.254 1.00 78.25 137 SER A CA 1
ATOM 1073 C C . SER A 1 137 ? -2.901 5.644 14.414 1.00 78.25 137 SER A C 1
ATOM 1075 O O . SER A 1 137 ? -2.020 6.483 14.213 1.00 78.25 137 SER A O 1
ATOM 1077 N N . LYS A 1 138 ? -3.288 5.349 15.664 1.00 81.69 138 LYS A N 1
ATOM 1078 C CA . LYS A 1 138 ? -2.723 5.991 16.864 1.00 81.69 138 LYS A CA 1
ATOM 1079 C C . LYS A 1 138 ? -1.315 5.475 17.158 1.00 81.69 138 LYS A C 1
ATOM 1081 O O . LYS A 1 138 ? -1.180 4.429 17.793 1.00 81.69 138 LYS A O 1
ATOM 1086 N N . VAL A 1 139 ? -0.307 6.261 16.775 1.00 70.00 139 VAL A N 1
ATOM 1087 C CA . VAL A 1 139 ? 1.132 5.972 16.948 1.00 70.00 139 VAL A CA 1
ATOM 1088 C C . VAL A 1 139 ? 1.453 5.488 18.364 1.00 70.00 139 VAL A C 1
ATOM 1090 O O . VAL A 1 139 ? 1.922 4.364 18.530 1.00 70.00 139 VAL A O 1
ATOM 1093 N N . ASP A 1 140 ? 1.064 6.258 19.388 1.00 74.88 140 ASP A N 1
ATOM 1094 C CA . ASP A 1 140 ? 1.319 5.923 20.796 1.00 74.88 140 ASP A CA 1
ATOM 1095 C C . ASP A 1 140 ? 0.846 4.513 21.183 1.00 74.88 140 ASP A C 1
ATOM 1097 O O . ASP A 1 140 ? 1.401 3.886 22.086 1.00 74.88 140 ASP A O 1
ATOM 1101 N N . LEU A 1 141 ? -0.222 4.003 20.556 1.00 83.56 141 LEU A N 1
ATOM 1102 C CA . LEU A 1 141 ? -0.750 2.680 20.875 1.00 83.56 141 LEU A CA 1
ATOM 1103 C C . LEU A 1 141 ? 0.093 1.559 20.273 1.00 83.56 141 LEU A C 1
ATOM 1105 O O . LEU A 1 141 ? 0.237 0.531 20.934 1.00 83.56 141 LEU A O 1
ATOM 1109 N N . LEU A 1 142 ? 0.636 1.735 19.067 1.00 82.62 142 LEU A N 1
ATOM 1110 C CA . LEU A 1 142 ? 1.431 0.712 18.380 1.00 82.62 142 LEU A CA 1
ATOM 1111 C C . LEU A 1 142 ? 2.639 0.313 19.230 1.00 82.62 142 LEU A C 1
ATOM 1113 O O . LEU A 1 142 ? 2.854 -0.873 19.482 1.00 82.62 142 LEU A O 1
ATOM 1117 N N . GLU A 1 143 ? 3.358 1.308 19.744 1.00 81.62 143 GLU A N 1
ATOM 1118 C CA . GLU A 1 143 ? 4.542 1.126 20.586 1.00 81.62 143 GLU A CA 1
ATOM 1119 C C . GLU A 1 143 ? 4.169 0.572 21.963 1.00 81.62 143 GLU A C 1
ATOM 1121 O O . GLU A 1 143 ? 4.678 -0.459 22.413 1.00 81.62 143 GLU A O 1
ATOM 1126 N N . ASN A 1 144 ? 3.207 1.212 22.638 1.00 85.19 144 ASN A N 1
ATOM 1127 C CA . ASN A 1 144 ? 2.807 0.809 23.985 1.00 85.19 144 ASN A CA 1
ATOM 1128 C C . ASN A 1 144 ? 2.247 -0.615 24.033 1.00 85.19 144 ASN A C 1
ATOM 1130 O O . ASN A 1 144 ? 2.386 -1.303 25.051 1.00 85.19 144 ASN A O 1
ATOM 1134 N N . PHE A 1 145 ? 1.573 -1.064 22.974 1.00 93.50 145 PHE A N 1
ATOM 1135 C CA . PHE A 1 145 ? 1.079 -2.429 22.896 1.00 93.50 145 PHE A CA 1
ATOM 1136 C C . PHE A 1 145 ? 2.213 -3.439 22.741 1.00 93.50 145 PHE A C 1
ATOM 1138 O O . PHE A 1 145 ? 2.219 -4.412 23.498 1.00 93.50 145 PHE A O 1
ATOM 1145 N N . VAL A 1 146 ? 3.193 -3.193 21.867 1.00 87.94 146 VAL A N 1
ATOM 1146 C CA . VAL A 1 146 ? 4.360 -4.079 21.746 1.00 87.94 146 VAL A CA 1
ATOM 1147 C C . VAL A 1 146 ? 5.133 -4.150 23.053 1.00 87.94 146 VAL A C 1
ATOM 1149 O O . VAL A 1 146 ? 5.375 -5.250 23.541 1.00 87.94 146 VAL A O 1
ATOM 1152 N N . LEU A 1 147 ? 5.430 -3.014 23.690 1.00 83.12 147 LEU A N 1
ATOM 1153 C CA . LEU A 1 147 ? 6.163 -2.981 24.962 1.00 83.12 147 LEU A CA 1
ATOM 1154 C C . LEU A 1 147 ? 5.471 -3.813 26.053 1.00 83.12 147 LEU A C 1
ATOM 1156 O O . LEU A 1 147 ? 6.103 -4.613 26.747 1.00 83.12 147 LEU A O 1
ATOM 1160 N N . LYS A 1 148 ? 4.146 -3.680 26.194 1.00 90.69 148 LYS A N 1
ATOM 1161 C CA . LYS A 1 148 ? 3.363 -4.482 27.154 1.00 90.69 148 LYS A CA 1
ATOM 1162 C C . LYS A 1 148 ? 3.372 -5.968 26.803 1.00 90.69 148 LYS A C 1
ATOM 1164 O O . LYS A 1 148 ? 3.297 -6.822 27.694 1.00 90.69 148 LYS A O 1
ATOM 1169 N N . ASP A 1 149 ? 3.378 -6.301 25.518 1.00 95.62 149 ASP A N 1
ATOM 1170 C CA . ASP A 1 149 ? 3.383 -7.677 25.024 1.00 95.62 149 ASP A CA 1
ATOM 1171 C C . ASP A 1 149 ? 4.758 -8.326 25.222 1.00 95.62 149 ASP A C 1
ATOM 1173 O O . ASP A 1 149 ? 4.810 -9.425 25.776 1.00 95.62 149 ASP A O 1
ATOM 1177 N N . GLN A 1 150 ? 5.846 -7.602 24.951 1.00 88.38 150 GLN A N 1
ATOM 1178 C CA . GLN A 1 150 ? 7.223 -7.987 25.272 1.00 88.38 150 GLN A CA 1
ATOM 1179 C C . GLN A 1 150 ? 7.413 -8.250 26.768 1.00 88.38 150 GLN A C 1
ATOM 1181 O O . GLN A 1 150 ? 7.949 -9.286 27.150 1.00 88.38 150 GLN A O 1
ATOM 1186 N N . GLN A 1 151 ? 6.913 -7.371 27.642 1.00 89.38 151 GLN A N 1
ATOM 1187 C CA . GLN A 1 151 ? 7.018 -7.557 29.097 1.00 89.38 151 GLN A CA 1
ATOM 1188 C C . GLN A 1 151 ? 6.339 -8.839 29.594 1.00 89.38 151 GLN A C 1
ATOM 1190 O O . GLN A 1 151 ? 6.755 -9.411 30.599 1.00 89.38 151 GLN A O 1
ATOM 1195 N N . LYS A 1 152 ? 5.272 -9.284 28.921 1.00 96.31 152 LYS A N 1
ATOM 1196 C CA . LYS A 1 152 ? 4.470 -10.429 29.370 1.00 96.31 152 LYS A CA 1
ATOM 1197 C C . LYS A 1 152 ? 4.817 -11.743 28.665 1.00 96.31 152 LYS A C 1
ATOM 1199 O O . LYS A 1 152 ? 4.682 -12.786 29.297 1.00 96.31 152 LYS A O 1
ATOM 1204 N N . TYR A 1 153 ? 5.222 -11.718 27.397 1.00 92.94 153 TYR A N 1
ATOM 1205 C CA . TYR A 1 153 ? 5.536 -12.930 26.626 1.00 92.94 153 TYR A CA 1
ATOM 1206 C C . TYR A 1 153 ? 6.995 -13.029 26.177 1.00 92.94 153 TYR A C 1
ATOM 1208 O O . TYR A 1 153 ? 7.389 -14.059 25.638 1.00 92.94 153 TYR A O 1
ATOM 1216 N N . GLY A 1 154 ? 7.799 -11.992 26.406 1.00 87.62 154 GLY A N 1
ATOM 1217 C CA . GLY A 1 154 ? 9.151 -11.892 25.875 1.00 87.62 154 GLY A CA 1
ATOM 1218 C C . GLY A 1 154 ? 9.180 -11.506 24.396 1.00 87.62 154 GLY A C 1
ATOM 1219 O O . GLY A 1 154 ? 8.198 -11.027 23.821 1.00 87.62 154 GLY A O 1
ATOM 1220 N N . ILE A 1 155 ? 10.348 -11.711 23.793 1.00 87.50 155 ILE A N 1
ATOM 1221 C CA . ILE A 1 155 ? 10.599 -11.451 22.377 1.00 87.50 155 ILE A CA 1
ATOM 1222 C C . ILE A 1 155 ? 10.181 -12.673 21.557 1.00 87.50 155 ILE A C 1
ATOM 1224 O O . ILE A 1 155 ? 10.714 -13.767 21.736 1.00 87.50 155 ILE A O 1
ATOM 1228 N N . ILE A 1 156 ? 9.226 -12.473 20.655 1.00 87.38 156 ILE A N 1
ATOM 1229 C CA . ILE A 1 156 ? 8.673 -13.478 19.754 1.00 87.38 156 ILE A CA 1
ATOM 1230 C C . ILE A 1 156 ? 8.969 -13.017 18.335 1.00 87.38 156 ILE A C 1
ATOM 1232 O O . ILE A 1 156 ? 8.577 -11.916 17.945 1.00 87.38 156 ILE A O 1
ATOM 1236 N N . ARG A 1 157 ? 9.649 -13.877 17.575 1.00 85.12 157 ARG A N 1
ATOM 1237 C CA . ARG A 1 157 ? 10.072 -13.586 16.206 1.00 85.12 157 ARG A CA 1
ATOM 1238 C C . ARG A 1 157 ? 8.889 -13.189 15.319 1.00 85.12 157 ARG A C 1
ATOM 1240 O O . ARG A 1 157 ? 7.869 -13.875 15.336 1.00 85.12 157 ARG A O 1
ATOM 1247 N N . ASN A 1 158 ? 9.064 -12.138 14.524 1.00 85.81 158 ASN A N 1
ATOM 1248 C CA . ASN A 1 158 ? 8.082 -11.534 13.621 1.00 85.81 158 ASN A CA 1
ATOM 1249 C C . ASN A 1 158 ? 6.778 -11.061 14.303 1.00 85.81 158 ASN A C 1
ATOM 1251 O O . ASN A 1 158 ? 5.780 -10.815 13.625 1.00 85.81 158 ASN A O 1
ATOM 1255 N N . VAL A 1 159 ? 6.761 -10.941 15.634 1.00 92.56 159 VAL A N 1
ATOM 1256 C CA . VAL A 1 159 ? 5.594 -10.490 16.409 1.00 92.56 159 VAL A CA 1
ATOM 1257 C C . VAL A 1 159 ? 6.016 -9.362 17.345 1.00 92.56 159 VAL A C 1
ATOM 1259 O O . VAL A 1 159 ? 5.642 -8.215 17.124 1.00 92.56 159 VAL A O 1
ATOM 1262 N N . THR A 1 160 ? 6.807 -9.670 18.376 1.00 89.19 160 THR A N 1
ATOM 1263 C CA . THR A 1 160 ? 7.241 -8.713 19.409 1.00 89.19 160 THR A CA 1
ATOM 1264 C C . THR A 1 160 ? 8.741 -8.411 19.356 1.00 89.19 160 THR A C 1
ATOM 1266 O O . THR A 1 160 ? 9.262 -7.767 20.258 1.00 89.19 160 THR A O 1
ATOM 1269 N N . ASP A 1 161 ? 9.457 -8.852 18.321 1.00 80.50 161 ASP A N 1
ATOM 1270 C CA . ASP A 1 161 ? 10.887 -8.595 18.064 1.00 80.50 161 ASP A CA 1
ATOM 1271 C C . ASP A 1 161 ? 11.171 -7.271 17.342 1.00 80.50 161 ASP A C 1
ATOM 1273 O O . ASP A 1 161 ? 12.226 -7.087 16.742 1.00 80.50 161 ASP A O 1
ATOM 1277 N N . LYS A 1 162 ? 10.229 -6.341 17.446 1.00 80.06 162 LYS A N 1
ATOM 1278 C CA . LYS A 1 162 ? 10.255 -5.000 16.871 1.00 80.06 162 LYS A CA 1
ATOM 1279 C C . LYS A 1 162 ? 9.769 -3.985 17.897 1.00 80.06 162 LYS A C 1
ATOM 1281 O O . LYS A 1 162 ? 9.320 -4.371 18.974 1.00 80.06 162 LYS A O 1
ATOM 1286 N N . SER A 1 163 ? 9.867 -2.700 17.589 1.00 78.00 163 SER A N 1
ATOM 1287 C CA . SER A 1 163 ? 9.467 -1.617 18.499 1.00 78.00 163 SER A CA 1
ATOM 1288 C C . SER A 1 163 ? 7.987 -1.221 18.395 1.00 78.00 163 SER A C 1
ATOM 1290 O O . SER A 1 163 ? 7.445 -0.658 19.344 1.00 78.00 163 SER A O 1
ATOM 1292 N N . PHE A 1 164 ? 7.306 -1.563 17.296 1.00 86.69 164 PHE A N 1
ATOM 1293 C CA . PHE A 1 164 ? 5.903 -1.211 17.048 1.00 86.69 164 PHE A CA 1
ATOM 1294 C C . PHE A 1 164 ? 5.150 -2.323 16.296 1.00 86.69 164 PHE A C 1
ATOM 1296 O O . PHE A 1 164 ? 5.735 -3.121 15.559 1.00 86.69 164 PHE A O 1
ATOM 1303 N N . TYR A 1 165 ? 3.833 -2.397 16.496 1.00 91.62 165 TYR A N 1
ATOM 1304 C CA . TYR A 1 165 ? 2.955 -3.266 15.707 1.00 91.62 165 TYR A CA 1
ATOM 1305 C C . TYR A 1 165 ? 2.575 -2.602 14.392 1.00 91.62 165 TYR A C 1
ATOM 1307 O O . TYR A 1 165 ? 2.481 -1.382 14.320 1.00 91.62 165 TYR A O 1
ATOM 1315 N N . THR A 1 166 ? 2.317 -3.402 13.359 1.00 92.75 166 THR A N 1
ATOM 1316 C CA . THR A 1 166 ? 1.884 -2.859 12.071 1.00 92.75 166 THR A CA 1
ATOM 1317 C C . THR A 1 166 ? 0.493 -2.238 12.206 1.00 92.75 166 THR A C 1
ATOM 1319 O O . THR A 1 166 ? -0.397 -2.792 12.864 1.00 92.75 166 THR A O 1
ATOM 1322 N N . ASP A 1 167 ? 0.304 -1.071 11.589 1.00 91.56 167 ASP A N 1
ATOM 1323 C CA . ASP A 1 167 ? -0.960 -0.347 11.651 1.00 91.56 167 ASP A CA 1
ATOM 1324 C C . ASP A 1 167 ? -2.111 -1.195 11.109 1.00 91.56 167 ASP A C 1
ATOM 1326 O O . ASP A 1 167 ? -2.060 -1.721 9.996 1.00 91.56 167 ASP A O 1
ATOM 1330 N N . SER A 1 168 ? -3.181 -1.277 11.902 1.00 95.38 168 SER A N 1
ATOM 1331 C CA . SER A 1 168 ? -4.466 -1.874 11.528 1.00 95.38 168 SER A CA 1
ATOM 1332 C C . SER A 1 168 ? -4.365 -3.158 10.680 1.00 95.38 168 SER A C 1
ATOM 1334 O O . SER A 1 168 ? -4.071 -4.221 11.229 1.00 95.38 168 SER A O 1
ATOM 1336 N N . PHE A 1 169 ? -4.662 -3.073 9.377 1.00 97.38 169 PHE A N 1
ATOM 1337 C CA . PHE A 1 169 ? -4.692 -4.170 8.402 1.00 97.38 169 PHE A CA 1
ATOM 1338 C C . PHE A 1 169 ? -3.552 -4.118 7.375 1.00 97.38 169 PHE A C 1
ATOM 1340 O O . PHE A 1 169 ? -3.537 -4.932 6.449 1.00 97.38 169 PHE A O 1
ATOM 1347 N N . HIS A 1 170 ? -2.624 -3.168 7.486 1.00 96.56 170 HIS A N 1
ATOM 1348 C CA . HIS A 1 170 ? -1.589 -2.981 6.475 1.00 96.56 170 HIS A CA 1
ATOM 1349 C C . HIS A 1 170 ? -0.661 -4.187 6.366 1.00 96.56 170 HIS A C 1
ATOM 1351 O O . HIS A 1 170 ? -0.430 -4.921 7.329 1.00 96.56 170 HIS A O 1
ATOM 1357 N N . VAL A 1 171 ? -0.114 -4.385 5.169 1.00 96.06 171 VAL A N 1
ATOM 1358 C CA . VAL A 1 171 ? 1.052 -5.257 4.994 1.00 96.06 171 VAL A CA 1
ATOM 1359 C C . VAL A 1 171 ? 2.242 -4.613 5.731 1.00 96.06 171 VAL A C 1
ATOM 1361 O O . VAL A 1 171 ? 2.410 -3.398 5.604 1.00 96.06 171 VAL A O 1
ATOM 1364 N N . PRO A 1 172 ? 3.054 -5.371 6.500 1.00 92.75 172 PRO A N 1
ATOM 1365 C CA . PRO A 1 172 ? 4.208 -4.824 7.215 1.00 92.75 172 PRO A CA 1
ATOM 1366 C C . PRO A 1 172 ? 5.138 -4.007 6.314 1.00 92.75 172 PRO A C 1
ATOM 1368 O O . PRO A 1 172 ? 5.501 -4.454 5.229 1.00 92.75 172 PRO A O 1
ATOM 1371 N N . SER A 1 173 ? 5.554 -2.826 6.779 1.00 85.12 173 SER A N 1
ATOM 1372 C CA . SER A 1 173 ? 6.316 -1.851 5.983 1.00 85.12 173 SER A CA 1
ATOM 1373 C C . SER A 1 173 ? 7.669 -2.369 5.482 1.00 85.12 173 SER A C 1
ATOM 1375 O O . SER A 1 173 ? 8.144 -1.909 4.447 1.00 85.12 173 SER A O 1
ATOM 1377 N N . ASN A 1 174 ? 8.263 -3.338 6.185 1.00 79.88 174 ASN A N 1
ATOM 1378 C CA . ASN A 1 174 ? 9.532 -3.982 5.838 1.00 79.88 174 ASN A CA 1
ATOM 1379 C C . ASN A 1 174 ? 9.388 -5.184 4.889 1.00 79.88 174 ASN A C 1
ATOM 1381 O O . ASN A 1 174 ? 10.400 -5.768 4.499 1.00 79.88 174 ASN A O 1
ATOM 1385 N N . TYR A 1 175 ? 8.163 -5.592 4.547 1.00 86.12 175 TYR A N 1
ATOM 1386 C CA . TYR A 1 175 ? 7.930 -6.722 3.657 1.00 86.12 175 TYR A CA 1
ATOM 1387 C C . TYR A 1 175 ? 8.130 -6.300 2.191 1.00 86.12 175 TYR A C 1
ATOM 1389 O O . TYR A 1 175 ? 7.428 -5.396 1.727 1.00 86.12 175 TYR A O 1
ATOM 1397 N N . PRO A 1 176 ? 9.050 -6.931 1.432 1.00 80.00 176 PRO A N 1
ATOM 1398 C CA . PRO A 1 176 ? 9.255 -6.602 0.025 1.00 80.00 176 PRO A CA 1
ATOM 1399 C C . PRO A 1 176 ? 8.022 -6.960 -0.809 1.00 80.00 176 PRO A C 1
ATOM 1401 O O . PRO A 1 176 ? 7.692 -8.133 -0.977 1.00 80.00 176 PRO A O 1
ATOM 1404 N N . ILE A 1 177 ? 7.340 -5.945 -1.340 1.00 82.06 177 ILE A N 1
ATOM 1405 C CA . ILE A 1 177 ? 6.133 -6.115 -2.148 1.00 82.06 177 ILE A CA 1
ATOM 1406 C C . ILE A 1 177 ? 5.984 -4.971 -3.153 1.00 82.06 177 ILE A C 1
ATOM 1408 O O . ILE A 1 177 ? 6.247 -3.810 -2.836 1.00 82.06 177 ILE A O 1
ATOM 1412 N N . ASN A 1 178 ? 5.526 -5.286 -4.365 1.00 81.06 178 ASN A N 1
ATOM 1413 C CA . ASN A 1 178 ? 5.195 -4.261 -5.350 1.00 81.06 178 ASN A CA 1
ATOM 1414 C C . ASN A 1 178 ? 3.836 -3.598 -5.046 1.00 81.06 178 ASN A C 1
ATOM 1416 O O . ASN A 1 178 ? 2.999 -4.112 -4.295 1.00 81.06 178 ASN A O 1
ATOM 1420 N N . ALA A 1 179 ? 3.601 -2.426 -5.638 1.00 85.31 179 ALA A N 1
ATOM 1421 C CA . ALA A 1 179 ? 2.397 -1.647 -5.358 1.00 85.31 179 ALA A CA 1
ATOM 1422 C C . ALA A 1 179 ? 1.092 -2.356 -5.769 1.00 85.31 179 ALA A C 1
ATOM 1424 O O . ALA A 1 179 ? 0.085 -2.207 -5.076 1.00 85.31 179 ALA A O 1
ATOM 1425 N N . GLU A 1 180 ? 1.090 -3.115 -6.871 1.00 84.38 180 GLU A N 1
ATOM 1426 C CA . GLU A 1 180 ? -0.101 -3.831 -7.354 1.00 84.38 180 GLU A CA 1
ATOM 1427 C C . GLU A 1 180 ? -0.534 -4.919 -6.373 1.00 84.38 180 GLU A C 1
ATOM 1429 O O . GLU A 1 180 ? -1.693 -4.944 -5.954 1.00 84.38 180 GLU A O 1
ATOM 1434 N N . ALA A 1 181 ? 0.404 -5.761 -5.941 1.00 85.12 181 ALA A N 1
ATOM 1435 C CA . ALA A 1 181 ? 0.143 -6.822 -4.982 1.00 85.12 181 ALA A CA 1
ATOM 1436 C C . ALA A 1 181 ? -0.323 -6.254 -3.636 1.00 85.12 181 ALA A C 1
ATOM 1438 O O . ALA A 1 181 ? -1.320 -6.727 -3.086 1.00 85.12 181 ALA A O 1
ATOM 1439 N N . LYS A 1 182 ? 0.321 -5.191 -3.130 1.00 94.38 182 LYS A N 1
ATOM 1440 C CA . LYS A 1 182 ? -0.106 -4.548 -1.878 1.00 94.38 182 LYS A CA 1
ATOM 1441 C C . LYS A 1 182 ? -1.515 -3.972 -1.977 1.00 94.38 182 LYS A C 1
ATOM 1443 O O . LYS A 1 182 ? -2.322 -4.194 -1.076 1.00 94.38 182 LYS A O 1
ATOM 1448 N N . ILE A 1 183 ? -1.832 -3.276 -3.073 1.00 95.00 183 ILE A N 1
ATOM 1449 C CA . ILE A 1 183 ? -3.182 -2.752 -3.323 1.00 95.00 183 ILE A CA 1
ATOM 1450 C C . ILE A 1 183 ? -4.197 -3.892 -3.379 1.00 95.00 183 ILE A C 1
ATOM 1452 O O . ILE A 1 183 ? -5.228 -3.798 -2.721 1.00 95.00 183 ILE A O 1
ATOM 1456 N N . GLY A 1 184 ? -3.901 -4.979 -4.094 1.00 94.94 184 GLY A N 1
ATOM 1457 C CA . GLY A 1 184 ? -4.786 -6.142 -4.175 1.00 94.94 184 GLY A CA 1
ATOM 1458 C C . GLY A 1 184 ? -5.021 -6.821 -2.822 1.00 94.94 184 GLY A C 1
ATOM 1459 O O . GLY A 1 184 ? -6.128 -7.281 -2.545 1.00 94.94 184 GLY A O 1
ATOM 1460 N N . ILE A 1 185 ? -4.007 -6.850 -1.952 1.00 97.56 185 ILE A N 1
ATOM 1461 C CA . ILE A 1 185 ? -4.116 -7.433 -0.612 1.00 97.56 185 ILE A CA 1
ATOM 1462 C C . ILE A 1 185 ? -4.936 -6.551 0.333 1.00 97.56 185 ILE A C 1
ATOM 1464 O O . ILE A 1 185 ? -5.765 -7.071 1.084 1.00 97.56 185 ILE A O 1
ATOM 1468 N N . GLU A 1 186 ? -4.706 -5.237 0.311 1.00 98.00 186 GLU A N 1
ATOM 1469 C CA . GLU A 1 186 ? -5.319 -4.285 1.242 1.00 98.00 186 GLU A CA 1
ATOM 1470 C C . GLU A 1 186 ? -6.731 -3.843 0.830 1.00 98.00 186 GLU A C 1
ATOM 1472 O O . GLU A 1 186 ? -7.573 -3.599 1.696 1.00 98.00 186 GLU A O 1
ATOM 1477 N N . ALA A 1 187 ? -7.030 -3.798 -0.470 1.00 97.81 187 ALA A N 1
ATOM 1478 C CA . ALA A 1 187 ? -8.317 -3.356 -1.008 1.00 97.81 187 ALA A CA 1
ATOM 1479 C C . ALA A 1 187 ? -9.549 -4.022 -0.369 1.00 97.81 187 ALA A C 1
ATOM 1481 O O . ALA A 1 187 ? -10.455 -3.304 0.067 1.00 97.81 187 ALA A O 1
ATOM 1482 N N . PRO A 1 188 ? -9.614 -5.360 -0.219 1.00 98.06 188 PRO A N 1
ATOM 1483 C CA . PRO A 1 188 ? -10.795 -6.006 0.345 1.00 98.06 188 PRO A CA 1
ATOM 1484 C C . PRO A 1 188 ? -11.114 -5.582 1.787 1.00 98.06 188 PRO A C 1
ATOM 1486 O O . PRO A 1 188 ? -12.264 -5.701 2.212 1.00 98.06 188 PRO A O 1
ATOM 1489 N N . TYR A 1 189 ? -10.134 -5.073 2.544 1.00 98.31 189 TYR A N 1
ATOM 1490 C CA . TYR A 1 189 ? -10.349 -4.592 3.910 1.00 98.31 189 TYR A CA 1
ATOM 1491 C C . TYR A 1 189 ? -11.112 -3.262 3.959 1.00 98.31 189 TYR A C 1
ATOM 1493 O O . TYR A 1 189 ? -11.874 -3.055 4.903 1.00 98.31 189 TYR A O 1
ATOM 1501 N N . HIS A 1 190 ? -10.996 -2.400 2.940 1.00 97.75 190 HIS A N 1
ATOM 1502 C CA . HIS A 1 190 ? -11.679 -1.094 2.891 1.00 97.75 190 HIS A CA 1
ATOM 1503 C C . HIS A 1 190 ? -13.200 -1.271 2.986 1.00 97.75 190 HIS A C 1
ATOM 1505 O O . HIS A 1 190 ? -13.862 -0.681 3.839 1.00 97.75 190 HIS A O 1
ATOM 1511 N N . ASN A 1 191 ? -13.745 -2.213 2.214 1.00 95.44 191 ASN A N 1
ATOM 1512 C CA . ASN A 1 191 ? -15.174 -2.546 2.228 1.00 95.44 191 ASN A CA 1
ATOM 1513 C C . ASN A 1 191 ? -15.661 -3.157 3.553 1.00 95.44 191 ASN A C 1
ATOM 1515 O O . ASN A 1 191 ? -16.857 -3.138 3.850 1.00 95.44 191 ASN A O 1
ATOM 1519 N N . LEU A 1 192 ? -14.759 -3.728 4.353 1.00 97.62 192 LEU A N 1
ATOM 1520 C CA . LEU A 1 192 ? -15.108 -4.368 5.617 1.00 97.62 192 LEU A CA 1
ATOM 1521 C C . LEU A 1 192 ? -15.057 -3.408 6.808 1.00 97.62 192 LEU A C 1
ATOM 1523 O O . LEU A 1 192 ? -15.632 -3.745 7.843 1.00 97.62 192 LEU A O 1
ATOM 1527 N N . ILE A 1 193 ? -14.409 -2.244 6.678 1.00 97.94 193 ILE A N 1
ATOM 1528 C CA . ILE A 1 193 ? -14.090 -1.337 7.790 1.00 97.94 193 ILE A CA 1
ATOM 1529 C C . ILE A 1 193 ? -14.772 0.027 7.583 1.00 97.94 193 ILE A C 1
ATOM 1531 O O . ILE A 1 193 ? -14.125 0.995 7.201 1.00 97.94 193 ILE A O 1
ATOM 1535 N N . PRO A 1 194 ? -16.083 0.168 7.838 1.00 95.06 194 PRO A N 1
ATOM 1536 C CA . PRO A 1 194 ? -16.819 1.381 7.469 1.00 95.06 194 PRO A CA 1
ATOM 1537 C C . PRO A 1 194 ? -16.429 2.637 8.267 1.00 95.06 194 PRO A C 1
ATOM 1539 O O . PRO A 1 194 ? -16.730 3.741 7.826 1.00 95.06 194 PRO A O 1
ATOM 1542 N N . GLY A 1 195 ? -15.789 2.495 9.434 1.00 94.31 195 GLY A N 1
ATOM 1543 C CA . GLY A 1 195 ? -15.492 3.616 10.329 1.00 94.31 195 GLY A CA 1
ATOM 1544 C C . GLY A 1 195 ? -14.233 4.411 10.000 1.00 94.31 195 GLY A C 1
ATOM 1545 O O . GLY A 1 195 ? -13.965 5.406 10.668 1.00 94.31 195 GLY A O 1
ATOM 1546 N N . GLY A 1 196 ? -13.473 3.983 8.993 1.00 94.12 196 GLY A N 1
ATOM 1547 C CA . GLY A 1 196 ? -12.248 4.641 8.550 1.00 94.12 196 GLY A CA 1
ATOM 1548 C C . GLY A 1 196 ? -11.145 3.633 8.254 1.00 94.12 196 GLY A C 1
ATOM 1549 O O . GLY A 1 196 ? -10.931 2.687 9.014 1.00 94.12 196 GLY A O 1
ATOM 1550 N N . HIS A 1 197 ? -10.477 3.839 7.126 1.00 95.75 197 HIS A N 1
ATOM 1551 C CA . HIS A 1 197 ? -9.380 3.035 6.600 1.00 95.75 197 HIS A CA 1
ATOM 1552 C C . HIS A 1 197 ? -8.601 3.875 5.593 1.00 95.75 197 HIS A C 1
ATOM 1554 O O . HIS A 1 197 ? -9.151 4.800 4.998 1.00 95.75 197 HIS A O 1
ATOM 1560 N N . ILE A 1 198 ? -7.334 3.544 5.391 1.00 95.31 198 ILE A N 1
ATOM 1561 C CA . ILE A 1 198 ? -6.466 4.164 4.395 1.00 95.31 198 ILE A CA 1
ATOM 1562 C C . ILE A 1 198 ? -5.486 3.105 3.889 1.00 95.31 198 ILE A C 1
ATOM 1564 O O . ILE A 1 198 ? -5.185 2.170 4.618 1.00 95.31 198 ILE A O 1
ATOM 1568 N N . THR A 1 199 ? -5.004 3.225 2.653 1.00 95.06 199 THR A N 1
ATOM 1569 C CA . THR A 1 199 ? -3.853 2.461 2.141 1.00 95.06 199 THR A CA 1
ATOM 1570 C C . THR A 1 199 ? -2.739 3.414 1.725 1.00 95.06 199 THR A C 1
ATOM 1572 O O . THR A 1 199 ? -2.968 4.354 0.964 1.00 95.06 199 THR A O 1
ATOM 1575 N N . TYR A 1 200 ? -1.520 3.154 2.199 1.00 91.69 200 TYR A N 1
ATOM 1576 C CA . TYR A 1 200 ? -0.323 3.896 1.802 1.00 91.69 200 TYR A CA 1
ATOM 1577 C C . TYR A 1 200 ? 0.469 3.134 0.737 1.00 91.69 200 TYR A C 1
ATOM 1579 O O . TYR A 1 200 ? 0.603 1.908 0.819 1.00 91.69 200 TYR A O 1
ATOM 1587 N N . ILE A 1 201 ? 1.009 3.867 -0.240 1.00 89.88 201 ILE A N 1
ATOM 1588 C CA . ILE A 1 201 ? 1.986 3.372 -1.218 1.00 89.88 201 ILE A CA 1
ATOM 1589 C C . ILE A 1 201 ? 3.213 4.277 -1.191 1.00 89.88 201 ILE A C 1
ATOM 1591 O O . ILE A 1 201 ? 3.085 5.491 -1.341 1.00 89.88 201 ILE A O 1
ATOM 1595 N N . GLU A 1 202 ? 4.396 3.689 -1.023 1.00 83.69 202 GLU A N 1
ATOM 1596 C CA . GLU A 1 202 ? 5.660 4.428 -0.975 1.00 83.69 202 GLU A CA 1
ATOM 1597 C C . GLU A 1 202 ? 6.266 4.533 -2.374 1.00 83.69 202 GLU A C 1
ATOM 1599 O O . GLU A 1 202 ? 6.579 3.529 -3.017 1.00 83.69 202 GLU A O 1
ATOM 1604 N N . LEU A 1 203 ? 6.448 5.761 -2.846 1.00 76.25 203 LEU A N 1
ATOM 1605 C CA . LEU A 1 203 ? 7.030 6.099 -4.136 1.00 76.25 203 LEU A CA 1
ATOM 1606 C C . LEU A 1 203 ? 8.419 6.715 -3.920 1.00 76.25 203 LEU A C 1
ATOM 1608 O O . LEU A 1 203 ? 8.553 7.740 -3.253 1.00 76.25 203 LEU A O 1
ATOM 1612 N N . GLY A 1 204 ? 9.456 6.115 -4.506 1.00 66.50 204 GLY A N 1
ATOM 1613 C CA . GLY A 1 204 ? 10.825 6.644 -4.425 1.00 66.50 204 GLY A CA 1
ATOM 1614 C C . GLY A 1 204 ? 11.076 7.776 -5.413 1.00 66.50 204 GLY A C 1
ATOM 1615 O O . GLY A 1 204 ? 10.209 8.074 -6.235 1.00 66.50 204 GLY A O 1
ATOM 1616 N N . GLY A 1 205 ? 12.290 8.332 -5.427 1.00 61.34 205 GLY A N 1
ATOM 1617 C CA . GLY A 1 205 ? 12.783 9.245 -6.467 1.00 61.34 205 GLY A CA 1
ATOM 1618 C C . GLY A 1 205 ? 12.026 10.576 -6.623 1.00 61.34 205 GLY A C 1
ATOM 1619 O O . GLY A 1 205 ? 11.104 10.900 -5.880 1.00 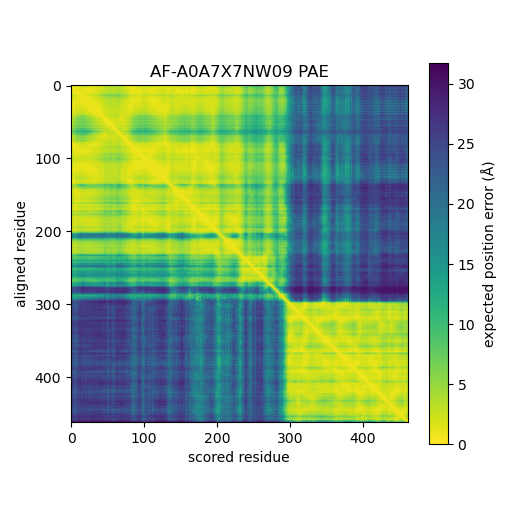61.34 205 GLY A O 1
ATOM 1620 N N . GLU A 1 206 ? 12.419 11.374 -7.623 1.00 57.81 206 GLU A N 1
ATOM 1621 C CA . GLU A 1 206 ? 11.884 12.730 -7.828 1.00 57.81 206 GLU A CA 1
ATOM 1622 C C . GLU A 1 206 ? 10.443 12.747 -8.385 1.00 57.81 206 GLU A C 1
ATOM 1624 O O . GLU A 1 206 ? 10.165 12.204 -9.458 1.00 57.81 206 GLU A O 1
ATOM 1629 N N . GLN A 1 207 ? 9.536 13.473 -7.718 1.00 61.00 207 GLN A N 1
ATOM 1630 C CA . GLN A 1 207 ? 8.109 13.555 -8.075 1.00 61.00 207 GLN A CA 1
ATOM 1631 C C . GLN A 1 207 ? 7.849 14.079 -9.498 1.00 61.00 207 GLN A C 1
ATOM 1633 O O . GLN A 1 207 ? 6.981 13.554 -10.199 1.00 61.00 207 GLN A O 1
ATOM 1638 N N . LYS A 1 208 ? 8.604 15.094 -9.948 1.00 62.28 208 LYS A N 1
ATOM 1639 C CA . LYS A 1 208 ? 8.449 15.717 -11.280 1.00 62.28 208 LYS A CA 1
ATOM 1640 C C . LYS A 1 208 ? 8.582 14.708 -12.429 1.00 62.28 208 LYS A C 1
ATOM 1642 O O . LYS A 1 208 ? 7.940 14.870 -13.460 1.00 62.28 208 LYS A O 1
ATOM 1647 N N . ASN A 1 209 ? 9.327 13.623 -12.213 1.00 61.84 209 ASN A N 1
ATOM 1648 C CA . ASN A 1 209 ? 9.556 12.578 -13.209 1.00 61.84 209 ASN A CA 1
ATOM 1649 C C . ASN A 1 209 ? 8.506 11.448 -13.136 1.00 61.84 209 ASN A C 1
ATOM 1651 O O . ASN A 1 209 ? 8.638 10.445 -13.832 1.00 61.84 209 ASN A O 1
ATOM 1655 N N . LYS A 1 210 ? 7.486 11.567 -12.268 1.00 67.50 210 LYS A N 1
ATOM 1656 C CA . LYS A 1 210 ? 6.585 10.461 -11.889 1.00 67.50 210 LYS A CA 1
ATOM 1657 C C . LYS A 1 210 ? 5.091 10.787 -11.989 1.00 67.50 210 LYS A C 1
ATOM 1659 O O . LYS A 1 210 ? 4.269 10.038 -11.463 1.00 67.50 210 LYS A O 1
ATOM 1664 N N . VAL A 1 211 ? 4.706 11.851 -12.700 1.00 74.94 211 VAL A N 1
ATOM 1665 C CA . VAL A 1 211 ? 3.287 12.227 -12.893 1.00 74.94 211 VAL A CA 1
ATOM 1666 C C . VAL A 1 211 ? 2.464 11.058 -13.450 1.00 74.94 211 VAL A C 1
ATOM 1668 O O . VAL A 1 211 ? 1.420 10.711 -12.898 1.00 74.94 211 VAL A O 1
ATOM 1671 N N . ASN A 1 212 ? 2.974 10.383 -14.483 1.00 70.75 212 ASN A N 1
ATOM 1672 C CA . ASN A 1 212 ? 2.304 9.230 -15.089 1.00 70.75 212 ASN A CA 1
ATOM 1673 C C . ASN A 1 212 ? 2.233 8.023 -14.144 1.00 70.75 212 ASN A C 1
ATOM 1675 O O . ASN A 1 212 ? 1.243 7.295 -14.151 1.00 70.75 212 ASN A O 1
ATOM 1679 N N . SER A 1 213 ? 3.245 7.835 -13.295 1.00 68.81 213 SER A N 1
ATOM 1680 C CA . SER A 1 213 ? 3.281 6.774 -12.284 1.00 68.81 213 SER A CA 1
ATOM 1681 C C . SER A 1 213 ? 2.228 6.990 -11.201 1.00 68.81 213 SER A C 1
ATOM 1683 O O . SER A 1 213 ? 1.499 6.066 -10.856 1.00 68.81 213 SER A O 1
ATOM 1685 N N . ILE A 1 214 ? 2.099 8.227 -10.714 1.00 83.12 214 ILE A N 1
ATOM 1686 C CA . ILE A 1 214 ? 1.061 8.619 -9.755 1.00 83.12 214 ILE A CA 1
ATOM 1687 C C . ILE A 1 214 ? -0.323 8.400 -10.373 1.00 83.12 214 ILE A C 1
ATOM 1689 O O . ILE A 1 214 ? -1.189 7.796 -9.743 1.00 83.12 214 ILE A O 1
ATOM 1693 N N . LEU A 1 215 ? -0.527 8.818 -11.627 1.00 83.00 215 LEU A N 1
ATOM 1694 C CA . LEU A 1 215 ? -1.788 8.583 -12.329 1.00 83.00 215 LEU A CA 1
ATOM 1695 C C . LEU A 1 215 ? -2.083 7.083 -12.501 1.00 83.00 215 LEU A C 1
ATOM 1697 O O . LEU A 1 215 ? -3.229 6.664 -12.335 1.00 83.00 215 LEU A O 1
ATOM 1701 N N . GLY A 1 216 ? -1.066 6.274 -12.806 1.00 81.75 216 GLY A N 1
ATOM 1702 C CA . GLY A 1 216 ? -1.166 4.816 -12.878 1.00 81.75 216 GLY A CA 1
ATOM 1703 C C . GLY A 1 216 ? -1.605 4.194 -11.553 1.00 81.75 216 GLY A C 1
ATOM 1704 O O . GLY A 1 216 ? -2.570 3.431 -11.529 1.00 81.75 216 GLY A O 1
ATOM 1705 N N . LEU A 1 217 ? -0.976 4.595 -10.444 1.00 86.06 217 LEU A N 1
ATOM 1706 C CA . LEU A 1 217 ? -1.355 4.169 -9.094 1.00 86.06 217 LEU A CA 1
ATOM 1707 C C . LEU A 1 217 ? -2.797 4.555 -8.756 1.00 86.06 217 LEU A C 1
ATOM 1709 O O . LEU A 1 217 ? -3.553 3.710 -8.291 1.00 86.06 217 LEU A O 1
ATOM 1713 N N . ILE A 1 218 ? -3.212 5.791 -9.049 1.00 91.56 218 ILE A N 1
ATOM 1714 C CA . ILE A 1 218 ? -4.589 6.250 -8.806 1.00 91.56 218 ILE A CA 1
ATOM 1715 C C . ILE A 1 218 ? -5.593 5.412 -9.608 1.00 91.56 218 ILE A C 1
ATOM 1717 O O . ILE A 1 218 ? -6.617 4.987 -9.071 1.00 91.56 218 ILE A O 1
ATOM 1721 N N . LYS A 1 219 ? -5.305 5.137 -10.888 1.00 87.88 219 LYS A N 1
ATOM 1722 C CA . LYS A 1 219 ? -6.149 4.271 -11.730 1.00 87.88 219 LYS A CA 1
ATOM 1723 C C . LYS A 1 219 ? -6.231 2.850 -11.164 1.00 87.88 219 LYS A C 1
ATOM 1725 O O . LYS A 1 219 ? -7.316 2.274 -11.140 1.00 87.88 219 LYS A O 1
ATOM 1730 N N . MET A 1 220 ? -5.116 2.306 -10.681 1.00 88.94 220 MET A N 1
ATOM 1731 C CA . MET A 1 220 ? -5.045 0.970 -10.086 1.00 88.94 220 MET A CA 1
ATOM 1732 C C . MET A 1 220 ? -5.795 0.879 -8.754 1.00 88.94 220 MET A C 1
ATOM 1734 O O . MET A 1 220 ? -6.573 -0.051 -8.561 1.00 88.94 220 MET A O 1
ATOM 1738 N N . MET A 1 221 ? -5.626 1.863 -7.869 1.00 94.44 221 MET A N 1
ATOM 1739 C CA . MET A 1 221 ? -6.380 1.992 -6.618 1.00 94.44 221 MET A CA 1
ATOM 1740 C C . MET A 1 221 ? -7.883 2.061 -6.899 1.00 94.44 221 MET A C 1
ATOM 1742 O O . MET A 1 221 ? -8.649 1.293 -6.324 1.00 94.44 221 MET A O 1
ATOM 1746 N N . LYS A 1 222 ? -8.297 2.901 -7.858 1.00 94.75 222 LYS A N 1
ATOM 1747 C CA . LYS A 1 222 ? -9.698 3.002 -8.287 1.00 94.75 222 LYS A CA 1
ATOM 1748 C C . LYS A 1 222 ? -10.240 1.674 -8.824 1.00 94.75 222 LYS A C 1
ATOM 1750 O O . LYS A 1 222 ? -11.372 1.327 -8.522 1.00 94.75 222 LYS A O 1
ATOM 1755 N N . LYS A 1 223 ? -9.456 0.945 -9.627 1.00 93.62 223 LYS A N 1
ATOM 1756 C CA . LYS A 1 223 ? -9.853 -0.360 -10.188 1.00 93.62 223 LYS A CA 1
ATOM 1757 C C . LYS A 1 223 ? -10.055 -1.426 -9.104 1.00 93.62 223 LYS A C 1
ATOM 1759 O O . LYS A 1 223 ? -10.865 -2.321 -9.304 1.00 93.62 223 LYS A O 1
ATOM 1764 N N . ASN A 1 224 ? -9.316 -1.338 -7.999 1.00 94.00 224 ASN A N 1
ATOM 1765 C CA . ASN A 1 224 ? -9.382 -2.285 -6.886 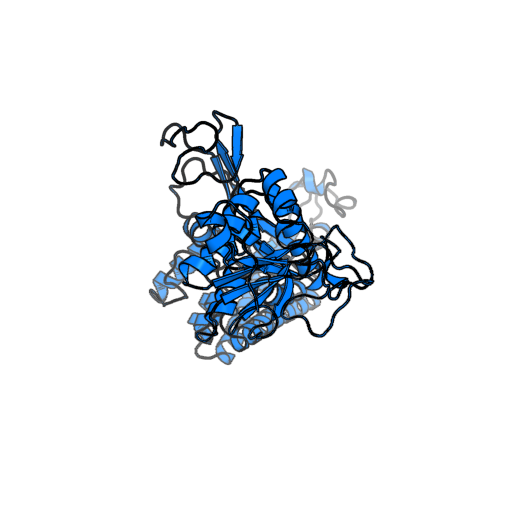1.00 94.00 224 ASN A CA 1
ATOM 1766 C C . ASN A 1 224 ? -10.302 -1.813 -5.744 1.00 94.00 224 ASN A C 1
ATOM 1768 O O . ASN A 1 224 ? -10.237 -2.378 -4.662 1.00 94.00 224 ASN A O 1
ATOM 1772 N N . ASP A 1 225 ? -11.134 -0.787 -5.944 1.00 95.56 225 ASP A N 1
ATOM 1773 C CA . ASP A 1 225 ? -12.046 -0.261 -4.913 1.00 95.56 225 ASP A CA 1
ATOM 1774 C C . ASP A 1 225 ? -11.348 0.202 -3.616 1.00 95.56 225 ASP A C 1
ATOM 1776 O O . ASP A 1 225 ? -11.904 0.130 -2.520 1.00 95.56 225 ASP A O 1
ATOM 1780 N N . ILE A 1 226 ? -10.126 0.729 -3.734 1.00 96.88 226 ILE A N 1
ATOM 1781 C CA . ILE A 1 226 ? -9.472 1.457 -2.641 1.00 96.88 226 ILE A CA 1
ATOM 1782 C C . ILE A 1 226 ? -10.226 2.772 -2.426 1.00 96.88 226 ILE A C 1
ATOM 1784 O O . ILE A 1 226 ? -10.255 3.634 -3.308 1.00 96.88 226 ILE A O 1
ATOM 1788 N N . ALA A 1 227 ? -10.830 2.935 -1.251 1.00 94.94 227 ALA A N 1
ATOM 1789 C CA . ALA A 1 227 ? -11.695 4.074 -0.957 1.00 94.94 227 ALA A CA 1
ATOM 1790 C C . ALA A 1 227 ? -10.917 5.314 -0.495 1.00 94.94 227 ALA A C 1
ATOM 1792 O O . ALA A 1 227 ? -11.272 6.437 -0.857 1.00 94.94 227 ALA A O 1
ATOM 1793 N N . TYR A 1 228 ? -9.841 5.127 0.274 1.00 95.31 228 TYR A N 1
ATOM 1794 C CA . TYR A 1 228 ? -8.976 6.216 0.721 1.00 95.31 228 TYR A CA 1
ATOM 1795 C C . TYR A 1 228 ? -7.510 5.787 0.700 1.00 95.31 228 TYR A C 1
ATOM 1797 O O . TYR A 1 228 ? -7.150 4.725 1.203 1.00 95.31 228 TYR A O 1
ATOM 1805 N N . ALA A 1 229 ? -6.649 6.597 0.093 1.00 93.38 229 ALA A N 1
ATOM 1806 C CA . ALA A 1 229 ? -5.240 6.269 -0.052 1.00 93.38 229 ALA A CA 1
ATOM 1807 C C . ALA A 1 229 ? -4.354 7.505 -0.036 1.00 93.38 229 ALA A C 1
ATOM 1809 O O . ALA A 1 229 ? -4.784 8.610 -0.374 1.00 93.38 229 ALA A O 1
ATOM 1810 N N . ALA A 1 230 ? -3.088 7.282 0.297 1.00 90.50 230 ALA A N 1
ATOM 1811 C CA . ALA A 1 230 ? -2.034 8.269 0.160 1.00 90.50 230 ALA A CA 1
ATOM 1812 C C . ALA A 1 230 ? -0.819 7.653 -0.542 1.00 90.50 230 ALA A C 1
ATOM 1814 O O . ALA A 1 230 ? -0.444 6.506 -0.305 1.00 90.50 230 ALA A O 1
ATOM 1815 N N . ILE A 1 231 ? -0.205 8.443 -1.420 1.00 87.81 231 ILE A N 1
ATOM 1816 C CA . ILE A 1 231 ? 1.062 8.101 -2.063 1.00 87.81 231 ILE A CA 1
ATOM 1817 C C . ILE A 1 231 ? 2.141 8.916 -1.361 1.00 87.81 231 ILE A C 1
ATOM 1819 O O . ILE A 1 231 ? 2.170 10.149 -1.447 1.00 87.81 231 ILE A O 1
ATOM 1823 N N . ASN A 1 232 ? 2.997 8.220 -0.631 1.00 83.44 232 ASN A N 1
ATOM 1824 C CA . ASN A 1 232 ? 4.081 8.810 0.127 1.00 83.44 232 ASN A CA 1
ATOM 1825 C C . ASN A 1 232 ? 5.302 8.970 -0.773 1.00 83.44 232 ASN A C 1
ATOM 1827 O O . ASN A 1 232 ? 5.601 8.109 -1.593 1.00 83.44 232 ASN A O 1
ATOM 1831 N N . HIS A 1 233 ? 5.982 10.102 -0.642 1.00 77.38 233 HIS A N 1
ATOM 1832 C CA . HIS A 1 233 ? 7.221 10.401 -1.346 1.00 77.38 233 HIS A CA 1
ATOM 1833 C C . HIS A 1 233 ? 8.200 11.032 -0.363 1.00 77.38 233 HIS A C 1
ATOM 1835 O O . HIS A 1 233 ? 7.794 11.674 0.611 1.00 77.38 233 HIS A O 1
ATOM 1841 N N . ARG A 1 234 ? 9.495 10.858 -0.621 1.00 73.56 234 ARG A N 1
ATOM 1842 C CA . ARG A 1 234 ? 10.538 11.538 0.148 1.00 73.56 234 ARG A CA 1
ATOM 1843 C C . ARG A 1 234 ? 10.572 13.005 -0.267 1.00 73.56 234 ARG A C 1
ATOM 1845 O O . ARG A 1 234 ? 10.726 13.313 -1.447 1.00 73.56 234 ARG A O 1
ATOM 1852 N N . LEU A 1 235 ? 10.397 13.894 0.703 1.00 77.69 235 LEU A N 1
ATOM 1853 C CA . LEU A 1 235 ? 10.422 15.334 0.492 1.00 77.69 235 LEU A CA 1
ATOM 1854 C C . LEU A 1 235 ? 11.501 15.942 1.383 1.00 77.69 235 LEU A C 1
ATOM 1856 O O . LEU A 1 235 ? 11.252 16.244 2.549 1.00 77.69 235 LEU A O 1
ATOM 1860 N N . ASP A 1 236 ? 12.702 16.106 0.838 1.00 82.31 236 ASP A N 1
ATOM 1861 C CA . ASP A 1 236 ? 13.799 16.767 1.533 1.00 82.31 236 ASP A CA 1
ATOM 1862 C C . ASP A 1 236 ? 13.951 18.195 1.008 1.00 82.31 236 ASP A C 1
ATOM 1864 O O . ASP A 1 236 ? 13.837 18.461 -0.191 1.00 82.31 236 ASP A O 1
ATOM 1868 N N . ILE A 1 237 ? 14.181 19.129 1.927 1.00 85.06 237 ILE A N 1
ATOM 1869 C CA . ILE A 1 237 ? 14.299 20.549 1.624 1.00 85.06 237 ILE A CA 1
ATOM 1870 C C . ILE A 1 237 ? 15.624 21.071 2.161 1.00 85.06 237 ILE A C 1
ATOM 1872 O O . ILE A 1 237 ? 15.903 21.002 3.362 1.00 85.06 237 ILE A O 1
ATOM 1876 N N . ASP A 1 238 ? 16.417 21.668 1.276 1.00 87.94 238 ASP A N 1
ATOM 1877 C CA . ASP A 1 238 ? 17.542 22.497 1.686 1.00 87.94 238 ASP A CA 1
ATOM 1878 C C . ASP A 1 238 ? 17.118 23.961 1.766 1.00 87.94 238 ASP A C 1
ATOM 1880 O O . ASP A 1 238 ? 17.048 24.666 0.761 1.00 87.94 238 ASP A O 1
ATOM 1884 N N . HIS A 1 239 ? 16.885 24.441 2.985 1.00 87.88 239 HIS A N 1
ATOM 1885 C CA . HIS A 1 239 ? 16.444 25.810 3.253 1.00 87.88 239 HIS A CA 1
ATOM 1886 C C . HIS A 1 239 ? 17.461 26.892 2.847 1.00 87.88 239 HIS A C 1
ATOM 1888 O O . HIS A 1 239 ? 17.107 28.068 2.805 1.00 87.88 239 HIS A O 1
ATOM 1894 N N . LYS A 1 240 ? 18.723 26.532 2.565 1.00 89.50 240 LYS A N 1
ATOM 1895 C CA . LYS A 1 240 ? 19.737 27.495 2.106 1.00 89.50 240 LYS A CA 1
ATOM 1896 C C . LYS A 1 240 ? 19.603 27.826 0.624 1.00 89.50 240 LYS A C 1
ATOM 1898 O O . LYS A 1 240 ? 19.772 28.982 0.250 1.00 89.50 240 LYS A O 1
ATOM 1903 N N . CYS A 1 241 ? 19.314 26.830 -0.213 1.00 91.00 241 CYS A N 1
ATOM 1904 C CA . CYS A 1 241 ? 19.197 27.011 -1.666 1.00 91.00 241 CYS A CA 1
ATOM 1905 C C . CYS A 1 241 ? 17.778 26.795 -2.213 1.00 91.00 241 CYS A C 1
ATOM 1907 O O . CYS A 1 241 ? 17.563 26.935 -3.416 1.00 91.00 241 CYS A O 1
ATOM 1909 N N . ASN A 1 242 ? 16.820 26.484 -1.336 1.00 87.88 242 ASN A N 1
ATOM 1910 C CA . ASN A 1 242 ? 15.440 26.115 -1.653 1.00 87.88 242 ASN A CA 1
ATOM 1911 C C . ASN A 1 242 ? 15.318 24.882 -2.561 1.00 87.88 242 ASN A C 1
ATOM 1913 O O . ASN A 1 242 ? 14.323 24.743 -3.273 1.00 87.88 242 ASN A O 1
ATOM 1917 N N . TYR A 1 243 ? 16.309 23.982 -2.540 1.00 85.31 243 TYR A N 1
ATOM 1918 C CA . TYR A 1 243 ? 16.177 22.685 -3.200 1.00 85.31 243 TYR A CA 1
ATOM 1919 C C . TYR A 1 243 ? 15.052 21.890 -2.538 1.00 85.31 243 TYR A C 1
ATOM 1921 O O . TYR A 1 243 ? 14.971 21.846 -1.310 1.00 85.31 243 TYR A O 1
ATOM 1929 N N . VAL A 1 244 ? 14.217 21.260 -3.363 1.00 82.12 244 VAL A N 1
ATOM 1930 C CA . VAL A 1 244 ? 13.130 20.370 -2.952 1.00 82.12 244 VAL A CA 1
ATOM 1931 C C . VAL A 1 244 ? 13.254 19.081 -3.758 1.00 82.12 244 VAL A C 1
ATOM 1933 O O . VAL A 1 244 ? 13.143 19.105 -4.984 1.00 82.12 244 VAL A O 1
ATOM 1936 N N . GLY A 1 245 ? 13.485 17.960 -3.084 1.00 76.31 245 GLY A N 1
ATOM 1937 C CA . GLY A 1 245 ? 13.677 16.661 -3.727 1.00 76.31 245 GLY A CA 1
ATOM 1938 C C . GLY A 1 245 ? 14.299 15.649 -2.776 1.00 76.31 245 GLY A C 1
ATOM 1939 O O . GLY A 1 245 ? 14.274 15.842 -1.570 1.00 76.31 245 GLY A O 1
ATOM 1940 N N . GLU A 1 246 ? 14.859 14.564 -3.298 1.00 75.12 246 GLU A N 1
ATOM 1941 C CA . GLU A 1 246 ? 15.605 13.606 -2.476 1.00 75.12 246 GLU A CA 1
ATOM 1942 C C . GLU A 1 246 ? 17.030 14.127 -2.236 1.00 75.12 246 GLU A C 1
ATOM 1944 O O . GLU A 1 246 ? 17.689 14.586 -3.176 1.00 75.12 246 GLU A O 1
ATOM 1949 N N . ILE A 1 247 ? 17.498 14.085 -0.985 1.00 77.00 247 ILE A N 1
ATOM 1950 C CA . ILE A 1 247 ? 18.871 14.434 -0.606 1.00 77.00 247 ILE A CA 1
ATOM 1951 C C . ILE A 1 247 ? 19.579 13.182 -0.093 1.00 77.00 247 ILE A C 1
ATOM 1953 O O . ILE A 1 247 ? 19.368 12.728 1.032 1.00 77.00 247 ILE A O 1
ATOM 1957 N N . ASN A 1 248 ? 20.478 12.654 -0.919 1.00 71.50 248 ASN A N 1
ATOM 1958 C CA . ASN A 1 248 ? 21.291 11.495 -0.576 1.00 71.50 248 ASN A CA 1
ATOM 1959 C C . ASN A 1 248 ? 22.603 11.912 0.107 1.00 71.50 248 ASN A C 1
ATOM 1961 O O . ASN A 1 248 ? 23.166 12.970 -0.175 1.00 71.50 248 ASN A O 1
ATOM 1965 N N . TYR A 1 249 ? 23.109 11.058 1.002 1.00 73.19 249 TYR A N 1
ATOM 1966 C CA . TYR A 1 249 ? 24.434 11.194 1.633 1.00 73.19 249 TYR A CA 1
ATOM 1967 C C . TYR A 1 249 ? 24.679 12.513 2.373 1.00 73.19 249 TYR A C 1
ATOM 1969 O O . TYR A 1 249 ? 25.812 12.991 2.427 1.00 73.19 249 TYR A O 1
ATOM 1977 N N . ASN A 1 250 ? 23.627 13.116 2.934 1.00 80.25 250 ASN A N 1
ATOM 1978 C CA . ASN A 1 250 ? 23.723 14.381 3.659 1.00 80.25 250 ASN A CA 1
ATOM 1979 C C . ASN A 1 250 ? 24.374 15.501 2.823 1.00 80.25 250 ASN A C 1
ATOM 1981 O O . ASN A 1 250 ? 24.956 16.419 3.393 1.00 80.25 250 ASN A O 1
ATOM 1985 N N . LYS A 1 251 ? 24.275 15.457 1.486 1.00 86.94 251 LYS A N 1
ATOM 1986 C CA . LYS A 1 251 ? 24.806 16.487 0.586 1.00 86.94 251 LYS A CA 1
ATOM 1987 C C . LYS A 1 251 ? 23.721 16.963 -0.375 1.00 86.94 251 LYS A C 1
ATOM 1989 O O . LYS A 1 251 ? 23.180 16.175 -1.144 1.00 86.94 251 LYS A O 1
ATOM 1994 N N . CYS A 1 252 ? 23.429 18.261 -0.361 1.00 85.56 252 CYS A N 1
ATOM 1995 C CA . CYS A 1 252 ? 22.449 18.859 -1.260 1.00 85.56 252 CYS A CA 1
ATOM 1996 C C . CYS A 1 252 ? 22.919 18.730 -2.722 1.00 85.56 252 CYS A C 1
ATOM 1998 O O . CYS A 1 252 ? 24.025 19.176 -3.035 1.00 85.56 252 CYS A O 1
ATOM 2000 N N . PRO A 1 253 ? 22.106 18.181 -3.640 1.00 83.94 253 PRO A N 1
ATOM 2001 C CA . PRO A 1 253 ? 22.509 18.007 -5.036 1.00 83.94 253 PRO A CA 1
ATOM 2002 C C . PRO A 1 253 ? 22.543 19.323 -5.828 1.00 83.94 253 PRO A C 1
ATOM 2004 O O . PRO A 1 253 ? 23.145 19.370 -6.894 1.00 83.94 253 PRO A O 1
ATOM 2007 N N . GLN A 1 254 ? 21.914 20.392 -5.323 1.00 87.25 254 GLN A N 1
ATOM 2008 C CA . GLN A 1 254 ? 21.860 21.689 -6.005 1.00 87.25 254 GLN A CA 1
ATOM 2009 C C . GLN A 1 254 ? 22.992 22.635 -5.589 1.00 87.25 254 GLN A C 1
ATOM 2011 O O . GLN A 1 254 ? 23.587 23.288 -6.439 1.00 87.25 254 GLN A O 1
ATOM 2016 N N . CYS A 1 255 ? 23.263 22.761 -4.287 1.00 91.00 255 CYS A N 1
ATOM 2017 C CA . CYS A 1 255 ? 24.248 23.719 -3.766 1.00 91.00 255 CYS A CA 1
ATOM 2018 C C . CYS A 1 255 ? 25.483 23.052 -3.154 1.00 91.00 255 CYS A C 1
ATOM 2020 O O . CYS A 1 255 ? 26.364 23.742 -2.648 1.00 91.00 255 CYS A O 1
ATOM 2022 N N . GLU A 1 256 ? 25.522 21.717 -3.148 1.00 90.56 256 GLU A N 1
ATOM 2023 C CA . GLU A 1 256 ? 26.608 20.902 -2.604 1.00 90.56 256 GLU A CA 1
ATOM 2024 C C . GLU A 1 256 ? 26.887 21.057 -1.102 1.00 90.56 256 GLU A C 1
ATOM 2026 O O . GLU A 1 256 ? 27.827 20.447 -0.588 1.00 90.56 256 GLU A O 1
ATOM 2031 N N . ARG A 1 257 ? 26.053 21.810 -0.373 1.00 89.81 257 ARG A N 1
ATOM 2032 C CA . ARG A 1 257 ? 26.126 21.930 1.087 1.00 89.81 257 ARG A CA 1
ATOM 2033 C C . ARG A 1 257 ? 26.006 20.558 1.738 1.00 89.81 257 ARG A C 1
ATOM 2035 O O . ARG A 1 257 ? 25.181 19.746 1.325 1.00 89.81 257 ARG A O 1
ATOM 2042 N N . ILE A 1 258 ? 26.796 20.337 2.782 1.00 87.06 258 ILE A N 1
ATOM 2043 C CA . ILE A 1 258 ? 26.742 19.134 3.612 1.00 87.06 258 ILE A CA 1
ATOM 2044 C C . ILE A 1 258 ? 25.908 19.432 4.864 1.00 87.06 258 ILE A C 1
ATOM 2046 O O . ILE A 1 258 ? 26.032 20.506 5.456 1.00 87.06 258 ILE A O 1
ATOM 2050 N N . GLU A 1 259 ? 25.041 18.497 5.243 1.00 82.25 259 GLU A N 1
ATOM 2051 C CA . GLU A 1 259 ? 24.205 18.575 6.440 1.00 82.25 259 GLU A CA 1
ATOM 2052 C C . GLU A 1 259 ? 25.071 18.650 7.702 1.00 82.25 259 GLU A C 1
ATOM 2054 O O . GLU A 1 259 ? 26.048 17.915 7.849 1.00 82.25 259 GLU A O 1
ATOM 2059 N N . THR A 1 260 ? 24.694 19.514 8.642 1.00 80.06 260 THR A N 1
ATOM 2060 C CA . THR A 1 260 ? 25.304 19.561 9.978 1.00 80.06 260 THR A CA 1
ATOM 2061 C C . THR A 1 260 ? 24.206 19.583 11.032 1.00 80.06 260 THR A C 1
ATOM 2063 O O . THR A 1 260 ? 23.086 19.995 10.743 1.00 80.06 260 THR A O 1
ATOM 2066 N N . THR A 1 261 ? 24.518 19.206 12.272 1.00 75.50 261 THR A N 1
ATOM 2067 C CA . THR A 1 261 ? 23.551 19.225 13.385 1.00 75.50 261 THR A CA 1
ATOM 2068 C C . THR A 1 261 ? 22.962 20.619 13.643 1.00 75.50 261 THR A C 1
ATOM 2070 O O . THR A 1 261 ? 21.826 20.738 14.085 1.00 75.50 261 THR A O 1
ATOM 2073 N N . LEU A 1 262 ? 23.721 21.684 13.359 1.00 78.19 262 LEU A N 1
ATOM 2074 C CA . LEU A 1 262 ? 23.265 23.071 13.518 1.00 78.19 262 LEU A CA 1
ATOM 2075 C C . LEU A 1 262 ? 22.430 23.563 12.330 1.00 78.19 262 LEU A C 1
ATOM 2077 O O . LEU A 1 262 ? 21.619 24.472 12.487 1.00 78.19 262 LEU A O 1
ATOM 2081 N N . GLU A 1 263 ? 22.626 22.979 11.149 1.00 82.25 263 GLU A N 1
ATOM 2082 C CA . GLU A 1 263 ? 21.909 23.345 9.931 1.00 82.25 263 GLU A CA 1
ATOM 2083 C C . GLU A 1 263 ? 21.446 22.090 9.169 1.00 82.25 263 GLU A C 1
ATOM 2085 O O . GLU A 1 263 ? 21.985 21.788 8.093 1.00 82.25 263 GLU A O 1
ATOM 2090 N N . PRO A 1 264 ? 20.458 21.346 9.695 1.00 82.38 264 PRO A N 1
ATOM 2091 C CA . PRO A 1 264 ? 19.959 20.145 9.041 1.00 82.38 264 PRO A CA 1
ATOM 2092 C C . PRO A 1 264 ? 19.182 20.469 7.754 1.00 82.38 264 PRO A C 1
ATOM 2094 O O . PRO A 1 264 ? 18.770 21.612 7.507 1.00 82.38 264 PRO A O 1
ATOM 2097 N N . PHE A 1 265 ? 18.974 19.458 6.915 1.00 83.25 265 PHE A N 1
ATOM 2098 C CA . PHE A 1 265 ? 17.949 19.501 5.877 1.00 83.25 265 PHE A CA 1
ATOM 2099 C C . PHE A 1 265 ? 16.587 19.204 6.502 1.00 83.25 265 PHE A C 1
ATOM 2101 O O . PHE A 1 265 ? 16.477 18.428 7.450 1.00 83.25 265 PHE A O 1
ATOM 2108 N N . PHE A 1 266 ? 15.523 19.797 5.967 1.00 83.06 266 PHE A N 1
ATOM 2109 C CA . PHE A 1 266 ? 14.175 19.477 6.428 1.00 83.06 266 PHE A CA 1
ATOM 2110 C C . PHE A 1 266 ? 13.665 18.262 5.657 1.00 83.06 266 PHE A C 1
ATOM 2112 O O . PHE A 1 266 ? 13.330 18.372 4.481 1.00 83.06 266 PHE A O 1
ATOM 2119 N N . LYS A 1 267 ? 13.639 17.096 6.305 1.00 78.75 267 LYS A N 1
ATOM 2120 C CA . LYS A 1 267 ? 13.279 15.810 5.684 1.00 78.75 267 LYS A CA 1
ATOM 2121 C C . LYS A 1 267 ? 11.837 15.433 6.003 1.00 78.75 267 LYS A C 1
ATOM 2123 O O . LYS A 1 267 ? 11.591 14.634 6.894 1.00 78.75 267 LYS A O 1
ATOM 2128 N N . TYR A 1 268 ? 10.865 15.992 5.296 1.00 77.12 268 TYR A N 1
ATOM 2129 C CA . TYR A 1 268 ? 9.453 15.711 5.551 1.00 77.12 268 TYR A CA 1
ATOM 2130 C C . TYR A 1 268 ? 9.117 14.257 5.230 1.00 77.12 268 TYR A C 1
ATOM 2132 O O . TYR A 1 268 ? 9.409 13.752 4.140 1.00 77.12 268 TYR A O 1
ATOM 2140 N N . ARG A 1 269 ? 8.475 13.583 6.179 1.00 75.44 269 ARG A N 1
ATOM 2141 C CA . ARG A 1 269 ? 7.974 12.218 6.015 1.00 75.44 269 ARG A CA 1
ATOM 2142 C C . ARG A 1 269 ? 6.537 12.160 6.502 1.00 75.44 269 ARG A C 1
ATOM 2144 O O . ARG A 1 269 ? 6.145 12.890 7.413 1.00 75.44 269 ARG A O 1
ATOM 2151 N N . ARG A 1 270 ? 5.731 11.311 5.865 1.00 72.81 270 ARG A N 1
ATOM 2152 C CA . ARG A 1 270 ? 4.400 11.002 6.379 1.00 72.81 270 ARG A CA 1
ATOM 2153 C C . ARG A 1 270 ? 4.521 9.870 7.388 1.00 72.81 270 ARG A C 1
ATOM 2155 O O . ARG A 1 270 ? 4.854 8.758 6.990 1.00 72.81 270 ARG A O 1
ATOM 2162 N N . ILE A 1 271 ? 4.207 10.142 8.646 1.00 66.00 271 ILE A N 1
ATOM 2163 C CA . ILE A 1 271 ? 4.050 9.122 9.686 1.00 66.00 271 ILE A CA 1
ATOM 2164 C C . ILE A 1 271 ? 2.551 8.984 9.913 1.00 66.00 271 ILE A C 1
ATOM 2166 O O . ILE A 1 271 ? 1.891 9.946 10.315 1.00 66.00 271 ILE A O 1
ATOM 2170 N N . ASN A 1 272 ? 2.004 7.822 9.564 1.00 64.88 272 ASN A N 1
ATOM 2171 C CA . ASN A 1 272 ? 0.568 7.554 9.573 1.00 64.88 272 ASN A CA 1
ATOM 2172 C C . ASN A 1 272 ? -0.205 8.633 8.784 1.00 64.88 272 ASN A C 1
ATOM 2174 O O . ASN A 1 272 ? 0.023 8.822 7.588 1.00 64.88 272 ASN A O 1
ATOM 2178 N N . ASP A 1 273 ? -1.084 9.394 9.437 1.00 63.09 273 ASP A N 1
ATOM 2179 C CA . ASP A 1 273 ? -1.898 10.430 8.789 1.00 63.09 273 ASP A CA 1
ATOM 2180 C C . ASP A 1 273 ? -1.242 11.823 8.746 1.00 63.09 273 ASP A C 1
ATOM 2182 O O . ASP A 1 273 ? -1.748 12.724 8.069 1.00 63.09 273 ASP A O 1
ATOM 2186 N N . LEU A 1 274 ? -0.097 12.021 9.409 1.00 61.41 274 LEU A N 1
ATOM 2187 C CA . LEU A 1 274 ? 0.531 13.333 9.584 1.00 61.41 274 LEU A CA 1
ATOM 2188 C C . LEU A 1 274 ? 1.781 13.491 8.715 1.00 61.41 274 LEU A C 1
ATOM 2190 O O . LEU A 1 274 ? 2.640 12.615 8.662 1.00 61.41 274 LEU A O 1
ATOM 2194 N N . LEU A 1 275 ? 1.906 14.645 8.051 1.00 61.75 275 LEU A N 1
ATOM 2195 C CA . LEU A 1 275 ? 3.170 15.063 7.447 1.00 61.75 275 LEU A CA 1
ATOM 2196 C C . LEU A 1 275 ? 3.986 15.785 8.517 1.00 61.75 275 LEU A C 1
ATOM 2198 O O . LEU A 1 275 ? 3.616 16.880 8.940 1.00 61.75 275 LEU A O 1
ATOM 2202 N N . ILE A 1 276 ? 5.080 15.171 8.952 1.00 63.06 276 ILE A N 1
ATOM 2203 C CA . ILE A 1 276 ? 5.926 15.706 10.015 1.00 63.06 276 ILE A CA 1
ATOM 2204 C C . ILE A 1 276 ? 7.260 16.129 9.395 1.00 63.06 276 ILE A C 1
ATOM 2206 O O . ILE A 1 276 ? 7.883 15.380 8.640 1.00 63.06 276 ILE A O 1
ATOM 2210 N N . SER A 1 277 ? 7.675 17.364 9.692 1.00 51.28 277 SER A N 1
ATOM 2211 C CA . SER A 1 277 ? 9.053 17.818 9.494 1.00 51.28 277 SER A CA 1
ATOM 2212 C C . SER A 1 277 ? 9.851 17.370 10.707 1.00 51.28 277 SER A C 1
ATOM 2214 O O . SER A 1 277 ? 9.581 17.875 11.798 1.00 51.28 277 SER A O 1
ATOM 2216 N N . PRO A 1 278 ? 10.846 16.494 10.582 1.00 56.41 278 PRO A N 1
ATOM 2217 C CA . PRO A 1 278 ? 11.694 16.209 11.704 1.00 56.41 278 PRO A CA 1
ATOM 2218 C C . PRO A 1 278 ? 12.763 17.295 11.750 1.00 56.41 278 PRO A C 1
ATOM 2220 O O . PRO A 1 278 ? 13.668 17.360 10.919 1.00 56.41 278 PRO A O 1
ATOM 2223 N N . ILE A 1 279 ? 12.641 18.194 12.718 1.00 44.56 279 ILE A N 1
ATOM 2224 C CA . ILE A 1 279 ? 13.804 18.928 13.200 1.00 44.56 279 ILE A CA 1
ATOM 2225 C C . ILE A 1 279 ? 14.395 18.016 14.280 1.00 44.56 279 ILE A C 1
ATOM 2227 O O . ILE A 1 279 ? 13.812 17.890 15.349 1.00 44.56 279 ILE A O 1
ATOM 2231 N N . ASN A 1 280 ? 15.507 17.353 13.944 1.00 44.94 280 ASN A N 1
ATOM 2232 C CA . ASN A 1 280 ? 16.240 16.347 14.731 1.00 44.94 280 ASN A CA 1
ATOM 2233 C C . ASN A 1 280 ? 15.511 15.006 14.941 1.00 44.94 280 ASN A C 1
ATOM 2235 O O . ASN A 1 280 ? 14.790 14.808 15.914 1.00 44.94 280 ASN A O 1
ATOM 2239 N N . LEU A 1 281 ? 15.770 14.064 14.026 1.00 47.19 281 LEU A N 1
ATOM 2240 C CA . LEU A 1 281 ? 15.373 12.654 14.102 1.00 47.19 281 LEU A CA 1
ATOM 2241 C C . LEU A 1 281 ? 16.153 11.890 15.209 1.00 47.19 281 LEU A C 1
ATOM 2243 O O . LEU A 1 281 ? 16.963 11.019 14.901 1.00 47.19 281 LEU A O 1
ATOM 2247 N N . GLU A 1 282 ? 15.970 12.229 16.489 1.00 43.31 282 GLU A N 1
ATOM 2248 C CA . GLU A 1 282 ? 16.545 11.474 17.626 1.00 43.31 282 GLU A CA 1
ATOM 2249 C C . GLU A 1 282 ? 15.499 10.684 18.446 1.00 43.31 282 GLU A C 1
ATOM 2251 O O . GLU A 1 282 ? 15.846 10.059 19.448 1.00 43.31 282 GLU A O 1
ATOM 2256 N N . THR A 1 283 ? 14.222 10.660 18.046 1.00 45.75 283 THR A N 1
ATOM 2257 C CA . THR A 1 283 ? 13.129 10.022 18.810 1.00 45.75 283 THR A CA 1
ATOM 2258 C C . THR A 1 283 ? 12.425 8.904 18.041 1.00 45.75 283 THR A C 1
ATOM 2260 O O . THR A 1 283 ? 11.894 9.138 16.972 1.00 45.75 283 THR A O 1
ATOM 2263 N N . PHE A 1 284 ? 12.355 7.718 18.657 1.00 47.53 284 PHE A N 1
ATOM 2264 C CA . PHE A 1 284 ? 11.841 6.394 18.237 1.00 47.53 284 PHE A CA 1
ATOM 2265 C C . PHE A 1 284 ? 10.686 6.248 17.207 1.00 47.53 284 PHE A C 1
ATOM 2267 O O . PHE A 1 284 ? 10.555 5.161 16.652 1.00 47.53 284 PHE A O 1
ATOM 2274 N N . GLU A 1 285 ? 9.958 7.305 16.831 1.00 50.34 285 GLU A N 1
ATOM 2275 C CA . GLU A 1 285 ? 8.985 7.392 15.716 1.00 50.34 285 GLU A CA 1
ATOM 2276 C C . GLU A 1 285 ? 9.607 7.096 14.318 1.00 50.34 285 GLU A C 1
ATOM 2278 O O . GLU A 1 285 ? 8.972 7.262 13.277 1.00 50.34 285 GLU A O 1
ATOM 2283 N N . HIS A 1 286 ? 10.881 6.694 14.280 1.00 56.91 286 HIS A N 1
ATOM 2284 C CA . HIS A 1 286 ? 11.751 6.579 13.108 1.00 56.91 286 HIS A CA 1
ATOM 2285 C C . HIS A 1 286 ? 11.825 5.172 12.514 1.00 56.91 286 HIS A C 1
ATOM 2287 O O . HIS A 1 286 ? 11.960 5.041 11.300 1.00 56.91 286 HIS A O 1
ATOM 2293 N N . GLU A 1 287 ? 11.709 4.121 13.333 1.00 57.06 287 GLU A N 1
ATOM 2294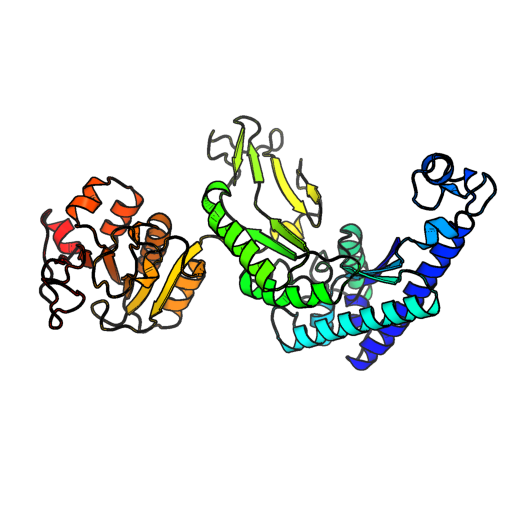 C CA . GLU A 1 287 ? 11.978 2.759 12.854 1.00 57.06 287 GLU A CA 1
ATOM 2295 C C . GLU A 1 287 ? 10.970 2.329 11.778 1.00 57.06 287 GLU A C 1
ATOM 2297 O O . GLU A 1 287 ? 11.363 1.742 10.778 1.00 57.06 287 GLU A O 1
ATOM 2302 N N . GLU A 1 288 ? 9.686 2.683 11.906 1.00 63.38 288 GLU A N 1
ATOM 2303 C CA . GLU A 1 288 ? 8.679 2.347 10.889 1.00 63.38 288 GLU A CA 1
ATOM 2304 C C . GLU A 1 288 ? 8.977 3.000 9.540 1.00 63.38 288 GLU A C 1
ATOM 2306 O O . GLU A 1 288 ? 8.984 2.316 8.518 1.00 63.38 288 GLU A O 1
ATOM 2311 N N . VAL A 1 289 ? 9.271 4.303 9.541 1.00 53.22 289 VAL A N 1
ATOM 2312 C CA . VAL A 1 289 ? 9.518 5.081 8.320 1.00 53.22 289 VAL A CA 1
ATOM 2313 C C . VAL A 1 289 ? 10.797 4.628 7.624 1.00 53.22 289 VAL A C 1
ATOM 2315 O O . VAL A 1 289 ? 10.827 4.553 6.396 1.00 53.22 289 VAL A O 1
ATOM 2318 N N . ASP A 1 290 ? 11.842 4.315 8.389 1.00 56.62 290 ASP A N 1
ATOM 2319 C CA . ASP A 1 290 ? 13.118 3.838 7.852 1.00 56.62 290 ASP A CA 1
ATOM 2320 C C . ASP A 1 290 ? 13.015 2.410 7.298 1.00 56.62 290 ASP A C 1
ATOM 2322 O O . ASP A 1 290 ? 13.710 2.063 6.341 1.00 56.62 290 ASP A O 1
ATOM 2326 N N . LEU A 1 291 ? 12.116 1.596 7.861 1.00 54.19 291 LEU A N 1
ATOM 2327 C CA . LEU A 1 291 ? 11.830 0.239 7.401 1.00 54.19 291 LEU A CA 1
ATOM 2328 C C . LEU A 1 291 ? 10.942 0.185 6.153 1.00 54.19 291 LEU A C 1
ATOM 2330 O O . LEU A 1 291 ? 10.835 -0.884 5.550 1.00 54.19 291 LEU A O 1
ATOM 2334 N N . ARG A 1 292 ? 10.299 1.292 5.757 1.00 64.19 292 ARG A N 1
ATOM 2335 C CA . ARG A 1 292 ? 9.409 1.321 4.592 1.00 64.19 292 ARG A CA 1
ATOM 2336 C C . ARG A 1 292 ? 10.150 0.955 3.318 1.00 64.19 292 ARG A C 1
ATOM 2338 O O . ARG A 1 292 ? 11.014 1.688 2.832 1.00 64.19 292 ARG A O 1
ATOM 2345 N N . VAL A 1 293 ? 9.727 -0.152 2.723 1.00 53.31 293 VAL A N 1
ATOM 2346 C CA . VAL A 1 293 ? 10.145 -0.528 1.381 1.00 53.31 293 VAL A CA 1
ATOM 2347 C C . VAL A 1 293 ? 9.532 0.462 0.397 1.00 53.31 293 VAL A C 1
ATOM 2349 O O . VAL A 1 293 ? 8.313 0.633 0.311 1.00 53.31 293 VAL A O 1
ATOM 2352 N N . THR A 1 294 ? 10.385 1.136 -0.367 1.00 52.75 294 THR A N 1
ATOM 2353 C CA . THR A 1 294 ? 9.934 1.896 -1.526 1.00 52.75 294 THR A CA 1
ATOM 2354 C C . THR A 1 294 ? 9.305 0.923 -2.517 1.00 52.75 294 THR A C 1
ATOM 2356 O O . THR A 1 294 ? 9.988 0.050 -3.038 1.00 52.75 294 THR A O 1
ATOM 2359 N N . HIS A 1 295 ? 8.010 1.073 -2.792 1.00 48.12 295 HIS A N 1
ATOM 2360 C CA . HIS A 1 295 ? 7.263 0.108 -3.602 1.00 48.12 295 HIS A CA 1
ATOM 2361 C C . HIS A 1 295 ? 7.557 0.270 -5.098 1.00 48.12 295 HIS A C 1
ATOM 2363 O O . HIS A 1 295 ? 7.200 -0.601 -5.887 1.00 48.12 295 HIS A O 1
ATOM 2369 N N . ILE A 1 296 ? 8.114 1.423 -5.495 1.00 49.50 296 ILE A N 1
ATOM 2370 C CA . ILE A 1 296 ? 8.398 1.785 -6.885 1.00 49.50 296 ILE A CA 1
ATOM 2371 C C . ILE A 1 296 ? 9.622 2.713 -6.958 1.00 49.50 296 ILE A C 1
ATOM 2373 O O . ILE A 1 296 ? 9.530 3.905 -6.623 1.00 49.50 296 ILE A O 1
ATOM 2377 N N . ASN A 1 297 ? 10.739 2.211 -7.495 1.00 54.94 297 ASN A N 1
ATOM 2378 C CA . ASN A 1 297 ? 11.941 3.016 -7.728 1.00 54.94 297 ASN A CA 1
ATOM 2379 C C . ASN A 1 297 ? 11.978 3.601 -9.148 1.00 54.94 297 ASN A C 1
ATOM 2381 O O . ASN A 1 297 ? 12.117 4.821 -9.298 1.00 54.94 297 ASN A O 1
ATOM 2385 N N . ASN A 1 298 ? 11.765 2.777 -10.183 1.00 67.81 298 ASN A N 1
ATOM 2386 C CA . ASN A 1 298 ? 11.886 3.181 -11.589 1.00 67.81 298 ASN A CA 1
ATOM 2387 C C . ASN A 1 298 ? 10.897 2.403 -12.483 1.00 67.81 298 ASN A C 1
ATOM 2389 O O . ASN A 1 298 ? 10.940 1.181 -12.492 1.00 67.81 298 ASN A O 1
ATOM 2393 N N . LEU A 1 299 ? 10.006 3.077 -13.224 1.00 71.06 299 LEU A N 1
ATOM 2394 C CA . LEU A 1 299 ? 8.966 2.425 -14.044 1.00 71.06 299 LEU A CA 1
ATOM 2395 C C . LEU A 1 299 ? 9.178 2.655 -15.539 1.00 71.06 299 LEU A C 1
ATOM 2397 O O . LEU A 1 299 ? 9.538 3.763 -15.938 1.00 71.06 299 LEU A O 1
ATOM 2401 N N . MET A 1 300 ? 8.831 1.654 -16.344 1.00 85.50 300 MET A N 1
ATOM 2402 C CA . MET A 1 300 ? 8.713 1.740 -17.801 1.00 85.50 300 MET A CA 1
ATOM 2403 C C . MET A 1 300 ? 7.313 1.315 -18.232 1.00 85.50 300 MET A C 1
ATOM 2405 O O . MET A 1 300 ? 6.729 0.397 -17.655 1.00 85.50 300 MET A O 1
ATOM 2409 N N . ARG A 1 301 ? 6.758 1.985 -19.246 1.00 85.81 301 ARG A N 1
ATOM 2410 C CA . ARG A 1 301 ? 5.556 1.498 -19.926 1.00 85.81 301 ARG A CA 1
ATOM 2411 C C . ARG A 1 301 ? 5.949 0.463 -20.965 1.00 85.81 301 ARG A C 1
ATOM 2413 O O . ARG A 1 301 ? 6.768 0.744 -21.841 1.00 85.81 301 ARG A O 1
ATOM 2420 N N . VAL A 1 302 ? 5.325 -0.697 -20.895 1.00 91.25 302 VAL A N 1
ATOM 2421 C CA . VAL A 1 302 ? 5.551 -1.817 -21.809 1.00 91.25 302 VAL A CA 1
ATOM 2422 C C . VAL A 1 302 ? 4.215 -2.298 -22.364 1.00 91.25 302 VAL A C 1
ATOM 2424 O O . VAL A 1 302 ? 3.204 -2.246 -21.662 1.00 91.25 302 VAL A O 1
ATOM 2427 N N . SER A 1 303 ? 4.189 -2.754 -23.613 1.00 91.38 303 SER A N 1
ATOM 2428 C CA . SER A 1 303 ? 3.026 -3.449 -24.181 1.00 91.38 303 SER A CA 1
ATOM 2429 C C . SER A 1 303 ? 3.043 -4.946 -23.874 1.00 91.38 303 SER A C 1
ATOM 2431 O O . SER A 1 303 ? 1.997 -5.590 -23.902 1.00 91.38 303 SER A O 1
ATOM 2433 N N . GLY A 1 304 ? 4.214 -5.496 -23.547 1.00 92.56 304 GLY A N 1
ATOM 2434 C CA . GLY A 1 304 ? 4.368 -6.899 -23.198 1.00 92.56 304 GLY A CA 1
ATOM 2435 C C . GLY A 1 304 ? 5.821 -7.352 -23.135 1.00 92.56 304 GLY A C 1
ATOM 2436 O O . GLY A 1 304 ? 6.760 -6.570 -23.313 1.00 92.56 304 GLY A O 1
ATOM 2437 N N . PHE A 1 305 ? 5.980 -8.649 -22.895 1.00 95.56 305 PHE A N 1
ATOM 2438 C CA . PHE A 1 305 ? 7.264 -9.335 -22.857 1.00 95.56 305 PHE A CA 1
ATOM 2439 C C . PHE A 1 305 ? 7.177 -10.644 -23.638 1.00 95.56 305 PHE A C 1
ATOM 2441 O O . PHE A 1 305 ? 6.132 -11.294 -23.646 1.00 95.56 305 PHE A O 1
ATOM 2448 N N . VAL A 1 306 ? 8.291 -11.057 -24.237 1.00 95.38 306 VAL A N 1
ATOM 2449 C CA . VAL A 1 306 ? 8.485 -12.433 -24.713 1.00 95.38 306 VAL A CA 1
ATOM 2450 C C . VAL A 1 306 ? 9.692 -13.004 -23.985 1.00 95.38 306 VAL A C 1
ATOM 2452 O O . VAL A 1 306 ? 10.760 -12.396 -23.975 1.00 95.38 306 VAL A O 1
ATOM 2455 N N . HIS A 1 307 ? 9.515 -14.150 -23.333 1.00 93.69 307 HIS A N 1
ATOM 2456 C CA . HIS A 1 307 ? 10.496 -14.675 -22.383 1.00 93.69 307 HIS A CA 1
ATOM 2457 C C . HIS A 1 307 ? 11.611 -15.502 -23.041 1.00 93.69 307 HIS A C 1
ATOM 2459 O O . HIS A 1 307 ? 12.632 -15.738 -22.402 1.00 93.69 307 HIS A O 1
ATOM 2465 N N . ASP A 1 308 ? 11.411 -15.955 -24.276 1.00 92.25 308 ASP A N 1
ATOM 2466 C CA . ASP A 1 308 ? 12.212 -16.983 -24.943 1.00 92.25 308 ASP A CA 1
ATOM 2467 C C . ASP A 1 308 ? 12.159 -16.852 -26.481 1.00 92.25 308 ASP A C 1
ATOM 2469 O O . ASP A 1 308 ? 11.923 -17.817 -27.208 1.00 92.25 308 ASP A O 1
ATOM 2473 N N . SER A 1 309 ? 12.389 -15.641 -27.002 1.00 95.12 309 SER A N 1
ATOM 2474 C CA . SER A 1 309 ? 12.388 -15.395 -28.451 1.00 95.12 309 SER A CA 1
ATOM 2475 C C . SER A 1 309 ? 13.684 -15.853 -29.121 1.00 95.12 309 SER A C 1
ATOM 2477 O O . SER A 1 309 ? 14.778 -15.647 -28.598 1.00 95.12 309 SER A O 1
ATOM 2479 N N . ILE A 1 310 ? 13.552 -16.413 -30.325 1.00 93.88 310 ILE A N 1
ATOM 2480 C CA . ILE A 1 310 ? 14.658 -16.713 -31.254 1.00 93.88 310 ILE A CA 1
ATOM 2481 C C . ILE A 1 310 ? 14.551 -15.920 -32.568 1.00 93.88 310 ILE A C 1
ATOM 2483 O O . ILE A 1 310 ? 15.358 -16.108 -33.474 1.00 93.88 310 ILE A O 1
ATOM 2487 N N . VAL A 1 311 ? 13.521 -15.077 -32.702 1.00 92.50 311 VAL A N 1
ATOM 2488 C CA . VAL A 1 311 ? 13.200 -14.329 -33.934 1.00 92.50 311 VAL A CA 1
ATOM 2489 C C . VAL A 1 311 ? 13.381 -12.821 -33.783 1.00 92.50 311 VAL A C 1
ATOM 2491 O O . VAL A 1 311 ? 13.230 -12.099 -34.761 1.00 92.50 311 VAL A O 1
ATOM 2494 N N . ASP A 1 312 ? 13.725 -12.346 -32.585 1.00 94.50 312 ASP A N 1
ATOM 2495 C CA . ASP A 1 312 ? 13.954 -10.925 -32.286 1.00 94.50 312 ASP A CA 1
ATOM 2496 C C . ASP A 1 312 ? 15.448 -10.563 -32.198 1.00 94.50 312 ASP A C 1
ATOM 2498 O O . ASP A 1 312 ? 15.811 -9.421 -31.928 1.00 94.50 312 ASP A O 1
ATOM 2502 N N . GLY A 1 313 ? 16.332 -11.524 -32.458 1.00 95.12 313 GLY A N 1
ATOM 2503 C CA . GLY A 1 313 ? 17.777 -11.342 -32.502 1.00 95.12 313 GLY A CA 1
ATOM 2504 C C . GLY A 1 313 ? 18.520 -12.678 -32.403 1.00 95.12 313 GLY A C 1
ATOM 2505 O O . GLY A 1 313 ? 17.888 -13.708 -32.175 1.00 95.12 313 GLY A O 1
ATOM 2506 N N . PRO A 1 314 ? 19.857 -12.687 -32.556 1.00 94.69 314 PRO A N 1
ATOM 2507 C CA . PRO A 1 314 ? 20.647 -13.919 -32.495 1.00 94.69 314 PRO A CA 1
ATOM 2508 C C . PRO A 1 314 ? 20.618 -14.564 -31.107 1.00 94.69 314 PRO A C 1
ATOM 2510 O O . PRO A 1 314 ? 20.841 -13.861 -30.134 1.00 94.69 314 PRO A O 1
ATOM 2513 N N . GLY A 1 315 ? 20.462 -15.886 -31.007 1.00 94.50 315 GLY A N 1
ATOM 2514 C CA . GLY A 1 315 ? 20.441 -16.614 -29.725 1.00 94.50 315 GLY A CA 1
ATOM 2515 C C . GLY A 1 315 ? 19.106 -16.495 -28.981 1.00 94.50 315 GLY A C 1
ATOM 2516 O O . GLY A 1 315 ? 18.171 -15.875 -29.477 1.00 94.50 315 GLY A O 1
ATOM 2517 N N . LEU A 1 316 ? 18.998 -17.084 -27.786 1.00 97.00 316 LEU A N 1
ATOM 2518 C CA . LEU A 1 316 ? 17.761 -16.990 -26.999 1.00 97.00 316 LEU A CA 1
ATOM 2519 C C . LEU A 1 316 ? 17.647 -15.610 -26.335 1.00 97.00 316 LEU A C 1
ATOM 2521 O O . LEU A 1 316 ? 18.586 -15.148 -25.675 1.00 97.00 316 LEU A O 1
ATOM 2525 N N . ARG A 1 317 ? 16.518 -14.926 -26.534 1.00 97.75 317 ARG A N 1
ATOM 2526 C CA . ARG A 1 317 ? 16.306 -13.529 -26.137 1.00 97.75 317 ARG A CA 1
ATOM 2527 C C . ARG A 1 317 ? 15.130 -13.369 -25.183 1.00 97.75 317 ARG A C 1
ATOM 2529 O O . ARG A 1 317 ? 14.057 -13.923 -25.410 1.00 97.75 317 ARG A O 1
ATOM 2536 N N . PHE A 1 318 ? 15.304 -12.498 -24.195 1.00 98.06 318 PHE A N 1
ATOM 2537 C CA . PHE A 1 318 ? 14.186 -11.873 -23.495 1.00 98.06 318 PHE A CA 1
ATOM 2538 C C . PHE A 1 318 ? 13.839 -10.562 -24.204 1.00 98.06 318 PHE A C 1
ATOM 2540 O O . PHE A 1 318 ? 14.708 -9.706 -24.375 1.00 98.06 318 PHE A O 1
ATOM 2547 N N . VAL A 1 319 ? 12.596 -10.390 -24.639 1.00 98.12 319 VAL A N 1
ATOM 2548 C CA . VAL A 1 319 ? 12.164 -9.217 -25.407 1.00 98.12 319 VAL A CA 1
ATOM 2549 C C . VAL A 1 319 ? 11.302 -8.324 -24.532 1.00 98.12 319 VAL A C 1
ATOM 2551 O O . VAL A 1 319 ? 10.278 -8.757 -24.005 1.00 98.12 319 VAL A O 1
ATOM 2554 N N . VAL A 1 320 ? 11.711 -7.066 -24.404 1.00 97.81 320 VAL A N 1
ATOM 2555 C CA . VAL A 1 320 ? 10.934 -6.001 -23.771 1.00 97.81 320 VAL A CA 1
ATOM 2556 C C . VAL A 1 320 ? 10.272 -5.192 -24.878 1.00 97.81 320 VAL A C 1
ATOM 2558 O O . VAL A 1 320 ? 10.959 -4.483 -25.618 1.00 97.81 320 VAL A O 1
ATOM 2561 N N . PHE A 1 321 ? 8.946 -5.277 -24.981 1.00 97.31 321 PHE A N 1
ATOM 2562 C CA . PHE A 1 321 ? 8.188 -4.437 -25.901 1.00 97.31 321 PHE A CA 1
ATOM 2563 C C . PHE A 1 321 ? 7.849 -3.115 -25.209 1.00 97.31 321 PHE A C 1
ATOM 2565 O O . PHE A 1 321 ? 6.944 -3.039 -24.377 1.00 97.31 321 PHE A O 1
ATOM 2572 N N . ALA A 1 322 ? 8.604 -2.066 -25.524 1.00 95.75 322 ALA A N 1
ATOM 2573 C CA . ALA A 1 322 ? 8.359 -0.720 -25.031 1.00 95.75 322 ALA A CA 1
ATOM 2574 C C . ALA A 1 322 ? 7.019 -0.183 -25.556 1.00 95.75 322 ALA A C 1
ATOM 2576 O O . ALA A 1 322 ? 6.640 -0.437 -26.698 1.00 95.75 322 ALA A O 1
ATOM 2577 N N . GLN A 1 323 ? 6.316 0.599 -24.739 1.00 93.69 323 GLN A N 1
ATOM 2578 C CA . GLN A 1 323 ? 5.135 1.341 -25.176 1.00 93.69 323 GLN A CA 1
ATOM 2579 C C . GLN A 1 323 ? 5.518 2.758 -25.631 1.00 93.69 323 GLN A C 1
ATOM 2581 O O . GLN A 1 323 ? 6.337 3.430 -25.001 1.00 93.69 323 GLN A O 1
ATOM 2586 N N . GLY A 1 324 ? 4.849 3.230 -26.677 1.00 87.69 324 GLY A N 1
ATOM 2587 C CA . GLY A 1 324 ? 4.936 4.567 -27.246 1.00 87.69 324 GLY A CA 1
ATOM 2588 C C . GLY A 1 324 ? 5.795 4.600 -28.508 1.00 87.69 324 GLY A C 1
ATOM 2589 O O . GLY A 1 324 ? 6.978 4.279 -28.472 1.00 87.69 324 GLY A O 1
ATOM 2590 N N . CYS A 1 325 ? 5.216 5.029 -29.629 1.00 90.56 325 CYS A N 1
ATOM 2591 C CA . CYS A 1 325 ? 5.932 5.287 -30.878 1.00 90.56 325 CYS A CA 1
ATOM 2592 C C . CYS A 1 325 ? 5.234 6.403 -31.655 1.00 90.56 325 CYS A C 1
ATOM 2594 O O . CYS A 1 325 ? 4.036 6.335 -31.911 1.00 90.56 325 CYS A O 1
ATOM 2596 N N . LEU A 1 326 ? 5.992 7.427 -32.054 1.00 87.69 326 LEU A N 1
ATOM 2597 C CA . LEU A 1 326 ? 5.441 8.621 -32.708 1.00 87.69 326 LEU A CA 1
ATOM 2598 C C . LEU A 1 326 ? 5.469 8.555 -34.244 1.00 87.69 326 LEU A C 1
ATOM 2600 O O . LEU A 1 326 ? 5.036 9.500 -34.895 1.00 87.69 326 LEU A O 1
ATOM 2604 N N . ILE A 1 327 ? 5.996 7.473 -34.827 1.00 91.12 327 ILE A N 1
ATOM 2605 C CA . ILE A 1 327 ? 6.170 7.349 -36.284 1.00 91.12 327 ILE A CA 1
ATOM 2606 C C . ILE A 1 327 ? 4.880 6.874 -36.959 1.00 91.12 327 ILE A C 1
ATOM 2608 O O . ILE A 1 327 ? 4.501 7.410 -37.995 1.00 91.12 327 ILE A O 1
ATOM 2612 N N . GLY A 1 328 ? 4.197 5.880 -36.381 1.00 87.88 328 GLY A N 1
ATOM 2613 C CA . GLY A 1 328 ? 2.913 5.412 -36.908 1.00 87.88 328 GLY A CA 1
ATOM 2614 C C . GLY A 1 328 ? 2.990 4.765 -38.299 1.00 87.88 328 GLY A C 1
ATOM 2615 O O . GLY A 1 328 ? 2.188 5.094 -39.170 1.00 87.88 328 GLY A O 1
ATOM 2616 N N . CYS A 1 329 ? 3.962 3.875 -38.540 1.00 92.25 329 CYS A N 1
ATOM 2617 C CA . CYS A 1 329 ? 4.185 3.263 -39.856 1.00 92.25 329 CYS A CA 1
ATOM 2618 C C . CYS A 1 329 ? 2.941 2.523 -40.384 1.00 92.25 329 CYS A C 1
ATOM 2620 O O . CYS A 1 329 ? 2.358 1.685 -39.693 1.00 92.25 329 CYS A O 1
ATOM 2622 N N . VAL A 1 330 ? 2.574 2.748 -41.646 1.00 92.00 330 VAL A N 1
ATOM 2623 C CA . VAL A 1 330 ? 1.484 2.001 -42.293 1.00 92.00 330 VAL A CA 1
ATOM 2624 C C . VAL A 1 330 ? 1.840 0.512 -42.346 1.00 92.00 330 VAL A C 1
ATOM 2626 O O . VAL A 1 330 ? 2.901 0.146 -42.841 1.00 92.00 330 VAL A O 1
ATOM 2629 N N . GLY A 1 331 ? 0.956 -0.348 -41.829 1.00 89.69 331 GLY A N 1
ATOM 2630 C CA . GLY A 1 331 ? 1.179 -1.798 -41.785 1.00 89.69 331 GLY A CA 1
ATOM 2631 C C . GLY A 1 331 ? 2.178 -2.265 -40.721 1.00 89.69 331 GLY A C 1
ATOM 2632 O O . GLY A 1 331 ? 2.694 -3.372 -40.833 1.00 89.69 331 GLY A O 1
ATOM 2633 N N . CYS A 1 332 ? 2.469 -1.437 -39.710 1.00 90.94 332 CYS A N 1
ATOM 2634 C CA . CYS A 1 332 ? 3.316 -1.821 -38.579 1.00 90.94 332 CYS A CA 1
ATOM 2635 C C . CYS A 1 332 ? 2.862 -3.146 -37.950 1.00 90.94 332 CYS A C 1
ATOM 2637 O O . CYS A 1 332 ? 1.665 -3.403 -37.839 1.00 90.94 332 CYS A O 1
ATOM 2639 N N . HIS A 1 333 ? 3.829 -3.952 -37.508 1.00 87.94 333 HIS A N 1
ATOM 2640 C CA . HIS A 1 333 ? 3.572 -5.227 -36.837 1.00 87.94 333 HIS A CA 1
ATOM 2641 C C . HIS A 1 333 ? 2.968 -5.048 -35.435 1.00 87.94 333 HIS A C 1
ATOM 2643 O O . HIS A 1 333 ? 2.173 -5.879 -35.016 1.00 87.94 333 HIS A O 1
ATOM 2649 N N . ASN A 1 334 ? 3.313 -3.949 -34.750 1.00 90.00 334 ASN A N 1
ATOM 2650 C CA . ASN A 1 334 ? 2.933 -3.670 -33.360 1.00 90.00 334 ASN A CA 1
ATOM 2651 C C . ASN A 1 334 ? 2.172 -2.327 -33.221 1.00 90.00 334 ASN A C 1
ATOM 2653 O O . ASN A 1 334 ? 2.619 -1.435 -32.489 1.00 90.00 334 ASN A O 1
ATOM 2657 N N . PRO A 1 335 ? 1.067 -2.092 -33.958 1.00 90.31 335 PRO A N 1
ATOM 2658 C CA . PRO A 1 335 ? 0.363 -0.806 -33.956 1.00 90.31 335 PRO A CA 1
ATOM 2659 C C . PRO A 1 335 ? -0.228 -0.438 -32.585 1.00 90.31 335 PRO A C 1
ATOM 2661 O O . PRO A 1 335 ? -0.385 0.738 -32.262 1.00 90.31 335 PRO A O 1
ATOM 2664 N N . GLU A 1 336 ? -0.516 -1.427 -31.740 1.00 89.81 336 GLU A N 1
ATOM 2665 C CA . GLU A 1 336 ? -0.993 -1.250 -30.366 1.00 89.81 336 GLU A CA 1
ATOM 2666 C C . GLU A 1 336 ? 0.028 -0.568 -29.446 1.00 89.81 336 GLU A C 1
ATOM 2668 O O . GLU A 1 336 ? -0.328 -0.021 -28.399 1.00 89.81 336 GLU A O 1
ATOM 2673 N N . THR A 1 337 ? 1.300 -0.549 -29.844 1.00 92.38 337 THR A N 1
ATOM 2674 C CA . THR A 1 337 ? 2.375 0.069 -29.063 1.00 92.38 337 THR A CA 1
ATOM 2675 C C . THR A 1 337 ? 2.506 1.571 -29.308 1.00 92.38 337 THR A C 1
ATOM 2677 O O . THR A 1 337 ? 3.315 2.215 -28.653 1.00 92.38 337 THR A O 1
ATOM 2680 N N . TRP A 1 338 ? 1.743 2.168 -30.230 1.00 88.50 338 TRP A N 1
ATOM 2681 C CA . TRP A 1 338 ? 1.948 3.567 -30.628 1.00 88.50 338 TRP A CA 1
ATOM 2682 C C . TRP A 1 338 ? 1.555 4.579 -29.561 1.00 88.50 338 TRP A C 1
ATOM 2684 O O . TRP A 1 338 ? 2.295 5.537 -29.344 1.00 88.50 338 TRP A O 1
ATOM 2694 N N . ASP A 1 339 ? 0.424 4.366 -28.886 1.00 83.38 339 ASP A N 1
ATOM 2695 C CA . ASP A 1 339 ? -0.077 5.280 -27.859 1.00 83.38 339 ASP A CA 1
ATOM 2696 C C . ASP A 1 339 ? 0.913 5.349 -26.679 1.00 83.38 339 ASP A C 1
ATOM 2698 O O . ASP A 1 339 ? 1.056 4.351 -25.965 1.00 83.38 339 ASP A O 1
ATOM 2702 N N . PRO A 1 340 ? 1.589 6.489 -26.427 1.00 78.44 340 PRO A N 1
ATOM 2703 C CA . PRO A 1 340 ? 2.525 6.618 -25.310 1.00 78.44 340 PRO A CA 1
ATOM 2704 C C . PRO A 1 340 ? 1.872 6.419 -23.936 1.00 78.44 340 PRO A C 1
ATOM 2706 O O . PRO A 1 340 ? 2.568 6.101 -22.970 1.00 78.44 340 PRO A O 1
ATOM 2709 N N . ASP A 1 341 ? 0.550 6.579 -23.835 1.00 75.19 341 ASP A N 1
ATOM 2710 C CA . ASP A 1 341 ? -0.212 6.380 -22.601 1.00 75.19 341 ASP A CA 1
ATOM 2711 C C . ASP A 1 341 ? -0.816 4.975 -22.459 1.00 75.19 341 ASP A C 1
ATOM 2713 O O . ASP A 1 341 ? -1.365 4.649 -21.394 1.00 75.19 341 ASP A O 1
ATOM 2717 N N . GLY A 1 342 ? -0.660 4.134 -23.485 1.00 75.69 342 GLY A N 1
ATOM 2718 C CA . GLY A 1 342 ? -1.077 2.736 -23.497 1.00 75.69 342 GLY A CA 1
ATOM 2719 C C . GLY A 1 342 ? -0.216 1.822 -22.614 1.00 75.69 342 GLY A C 1
ATOM 2720 O O . GLY A 1 342 ? 0.537 2.269 -21.735 1.00 75.69 342 GLY A O 1
ATOM 2721 N N . GLY A 1 343 ? -0.324 0.517 -22.868 1.00 84.62 343 GLY A N 1
ATOM 2722 C CA . GLY A 1 343 ? 0.452 -0.521 -22.186 1.00 84.62 343 GLY A CA 1
ATOM 2723 C C . GLY A 1 343 ? 0.234 -0.580 -20.669 1.00 84.62 343 GLY A C 1
ATOM 2724 O O . GLY A 1 343 ? -0.740 -0.055 -20.121 1.00 84.62 343 GLY A O 1
ATOM 2725 N N . THR A 1 344 ? 1.170 -1.222 -19.977 1.00 70.62 344 THR A N 1
ATOM 2726 C CA . THR A 1 344 ? 1.206 -1.362 -18.515 1.00 70.62 344 THR A CA 1
ATOM 2727 C C . THR A 1 344 ? 2.492 -0.777 -17.947 1.00 70.62 344 THR A C 1
ATOM 2729 O O . THR A 1 344 ? 3.548 -0.864 -18.570 1.00 70.62 344 THR A O 1
ATOM 2732 N N . LEU A 1 345 ? 2.415 -0.179 -16.756 1.00 74.75 345 LEU A N 1
ATOM 2733 C CA . LEU A 1 345 ? 3.595 0.272 -16.019 1.00 74.75 345 LEU A CA 1
ATOM 2734 C C . LEU A 1 345 ? 4.207 -0.910 -15.271 1.00 74.75 345 LEU A C 1
ATOM 2736 O O . LEU A 1 345 ? 3.513 -1.550 -14.487 1.00 74.75 345 LEU A O 1
ATOM 2740 N N . VAL A 1 346 ? 5.495 -1.153 -15.490 1.00 75.25 346 VAL A N 1
ATOM 2741 C CA . VAL A 1 346 ? 6.253 -2.229 -14.840 1.00 75.25 346 VAL A CA 1
ATOM 2742 C C . VAL A 1 346 ? 7.518 -1.643 -14.222 1.00 75.25 346 VAL A C 1
ATOM 2744 O O . VAL A 1 346 ? 8.119 -0.724 -14.789 1.00 75.25 346 VAL A O 1
ATOM 2747 N N . GLU A 1 347 ? 7.906 -2.129 -13.042 1.00 78.94 347 GLU A N 1
ATOM 2748 C CA . GLU A 1 347 ? 9.166 -1.725 -12.422 1.00 78.94 347 GLU A CA 1
ATOM 2749 C C . GLU A 1 347 ? 10.354 -2.289 -13.198 1.00 78.94 347 GLU A C 1
ATOM 2751 O O . GLU A 1 347 ? 10.367 -3.451 -13.589 1.00 78.94 347 GLU A O 1
ATOM 2756 N N . LEU A 1 348 ? 11.379 -1.471 -13.420 1.00 80.50 348 LEU A N 1
ATOM 2757 C CA . LEU A 1 348 ? 12.566 -1.910 -14.140 1.00 80.50 348 LEU A CA 1
ATOM 2758 C C . LEU A 1 348 ? 13.272 -3.078 -13.451 1.00 80.50 348 LEU A C 1
ATOM 2760 O O . LEU A 1 348 ? 13.743 -3.976 -14.140 1.00 80.50 348 LEU A O 1
ATOM 2764 N N . ASP A 1 349 ? 13.323 -3.094 -12.119 1.00 78.31 349 ASP A N 1
ATOM 2765 C CA . ASP A 1 349 ? 13.937 -4.196 -11.374 1.00 78.31 349 ASP A CA 1
ATOM 2766 C C . ASP A 1 349 ? 13.099 -5.483 -11.431 1.00 78.31 349 ASP A C 1
ATOM 2768 O O . ASP A 1 349 ? 13.668 -6.580 -11.455 1.00 78.31 349 ASP A O 1
ATOM 2772 N N . ASP A 1 350 ? 11.774 -5.375 -11.577 1.00 76.50 350 ASP A N 1
ATOM 2773 C CA . ASP A 1 350 ? 10.914 -6.519 -11.896 1.00 76.50 350 ASP A CA 1
ATOM 2774 C C . ASP A 1 350 ? 11.246 -7.081 -13.288 1.00 76.50 350 ASP A C 1
ATOM 2776 O O . ASP A 1 350 ? 11.420 -8.291 -13.429 1.00 76.50 350 ASP A O 1
ATOM 2780 N N . ILE A 1 351 ? 11.431 -6.228 -14.306 1.00 88.62 351 ILE A N 1
ATOM 2781 C CA . ILE A 1 351 ? 11.847 -6.660 -15.659 1.00 88.62 351 ILE A CA 1
ATOM 2782 C C . ILE A 1 351 ? 13.209 -7.368 -15.605 1.00 88.62 351 ILE A C 1
ATOM 2784 O O . ILE A 1 351 ? 13.384 -8.439 -16.188 1.00 88.62 351 ILE A O 1
ATOM 2788 N N . VAL A 1 352 ? 14.167 -6.806 -14.859 1.00 87.88 352 VAL A N 1
ATOM 2789 C CA . VAL A 1 352 ? 15.489 -7.418 -14.649 1.00 87.88 352 VAL A CA 1
ATOM 2790 C C . VAL A 1 352 ? 15.356 -8.783 -13.977 1.00 87.88 352 VAL A C 1
ATOM 2792 O O . VAL A 1 352 ? 16.054 -9.735 -14.330 1.00 87.88 352 VAL A O 1
ATOM 2795 N N . SER A 1 353 ? 14.451 -8.899 -13.007 1.00 80.56 353 SER A N 1
ATOM 2796 C CA . SER A 1 353 ? 14.178 -10.157 -12.317 1.00 80.56 353 SER A CA 1
ATOM 2797 C C . SER A 1 353 ? 13.553 -11.191 -13.255 1.00 80.56 353 SER A C 1
ATOM 2799 O O . SER A 1 353 ? 13.944 -12.355 -13.194 1.00 80.56 353 SER A O 1
ATOM 2801 N N . MET A 1 354 ? 12.659 -10.786 -14.165 1.00 86.25 354 MET A N 1
ATOM 2802 C CA . MET A 1 354 ? 12.030 -11.683 -15.144 1.00 86.25 354 MET A CA 1
ATOM 2803 C C . MET A 1 354 ? 13.058 -12.363 -16.053 1.00 86.25 354 MET A C 1
ATOM 2805 O O . MET A 1 354 ? 13.017 -13.584 -16.193 1.00 86.25 354 MET A O 1
ATOM 2809 N N . TRP A 1 355 ? 14.014 -11.629 -16.635 1.00 91.44 355 TRP A N 1
ATOM 2810 C CA . TRP A 1 355 ? 15.012 -12.272 -17.502 1.00 91.44 355 TRP A CA 1
ATOM 2811 C C . TRP A 1 355 ? 16.044 -13.094 -16.720 1.00 91.44 355 TRP A C 1
ATOM 2813 O O . TRP A 1 355 ? 16.610 -14.039 -17.259 1.00 91.44 355 TRP A O 1
ATOM 2823 N N . ARG A 1 356 ? 16.266 -12.795 -15.431 1.00 86.00 356 ARG A N 1
ATOM 2824 C CA . ARG A 1 356 ? 17.140 -13.598 -14.554 1.00 86.00 356 ARG A CA 1
ATOM 2825 C C . ARG A 1 356 ? 16.541 -14.951 -14.172 1.00 86.00 356 ARG A C 1
ATOM 2827 O O . ARG A 1 356 ? 17.289 -15.838 -13.770 1.00 86.00 356 ARG A O 1
ATOM 2834 N N . GLN A 1 357 ? 15.224 -15.127 -14.291 1.00 84.81 357 GLN A N 1
ATOM 2835 C CA . GLN A 1 357 ? 14.564 -16.405 -14.002 1.00 84.81 357 GLN A CA 1
ATOM 2836 C C . GLN A 1 357 ? 14.935 -17.500 -15.006 1.00 84.81 357 GLN A C 1
ATOM 2838 O O . GLN A 1 357 ? 14.854 -18.681 -14.671 1.00 84.81 357 GLN A O 1
ATOM 2843 N N . ASN A 1 358 ? 15.356 -17.124 -16.217 1.00 85.62 358 ASN A N 1
ATOM 2844 C CA . ASN A 1 358 ? 15.759 -18.067 -17.247 1.00 85.62 358 ASN A CA 1
ATOM 2845 C C . ASN A 1 358 ? 17.271 -17.955 -17.526 1.00 85.62 358 ASN A C 1
ATOM 2847 O O . ASN A 1 358 ? 17.694 -17.069 -18.268 1.00 85.62 358 ASN A O 1
ATOM 2851 N N . PRO A 1 359 ? 18.102 -18.866 -16.987 1.00 87.75 359 PRO A N 1
ATOM 2852 C CA . PRO A 1 359 ? 19.551 -18.821 -17.176 1.00 87.75 359 PRO A CA 1
ATOM 2853 C C . PRO A 1 359 ? 19.994 -19.153 -18.611 1.00 87.75 359 PRO A C 1
ATOM 2855 O O . PRO A 1 359 ? 21.177 -19.033 -18.912 1.00 87.75 359 PRO A O 1
ATOM 2858 N N . LEU A 1 360 ? 19.078 -19.591 -19.486 1.00 92.69 360 LEU A N 1
ATOM 2859 C CA . LEU A 1 360 ? 19.363 -19.860 -20.899 1.00 92.69 360 LEU A CA 1
ATOM 2860 C C . LEU A 1 360 ? 19.328 -18.594 -21.764 1.00 92.69 360 LEU A C 1
ATOM 2862 O O . LEU A 1 360 ? 19.657 -18.665 -22.944 1.00 92.69 36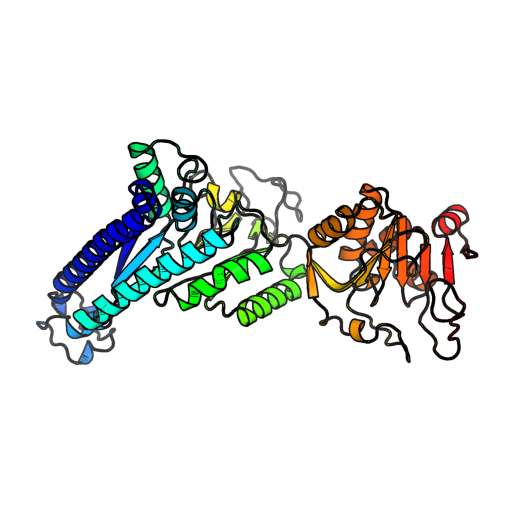0 LEU A O 1
ATOM 2866 N N . ILE A 1 361 ? 18.903 -17.454 -21.213 1.00 95.69 361 ILE A N 1
ATOM 2867 C CA . ILE A 1 361 ? 18.850 -16.193 -21.952 1.00 95.69 361 ILE A CA 1
ATOM 2868 C C . ILE A 1 361 ? 20.267 -15.703 -22.233 1.00 95.69 361 ILE A C 1
ATOM 2870 O O . ILE A 1 361 ? 21.076 -15.526 -21.327 1.00 95.69 361 ILE A O 1
ATOM 2874 N N . GLU A 1 362 ? 20.550 -15.450 -23.507 1.00 97.25 362 GLU A N 1
ATOM 2875 C CA . GLU A 1 362 ? 21.856 -14.996 -23.995 1.00 97.25 362 GLU A CA 1
ATOM 2876 C C . GLU A 1 362 ? 21.871 -13.478 -24.276 1.00 97.25 362 GLU A C 1
ATOM 2878 O O . GLU A 1 362 ? 22.922 -12.861 -24.500 1.00 97.25 362 GLU A O 1
ATOM 2883 N N . GLY A 1 363 ? 20.692 -12.849 -24.295 1.00 97.62 363 GLY A N 1
ATOM 2884 C CA . GLY A 1 363 ? 20.558 -11.422 -24.547 1.00 97.62 363 GLY A CA 1
ATOM 2885 C C . GLY A 1 363 ? 19.164 -10.858 -24.310 1.00 97.62 363 GLY A C 1
ATOM 2886 O O . GLY A 1 363 ? 18.180 -11.587 -24.197 1.00 97.62 363 GLY A O 1
ATOM 2887 N N . VAL A 1 364 ? 19.092 -9.532 -24.267 1.00 98.25 364 VAL A N 1
ATOM 2888 C CA . VAL A 1 364 ? 17.850 -8.768 -24.145 1.00 98.25 364 VAL A CA 1
ATOM 2889 C C . VAL A 1 364 ? 17.619 -7.991 -25.435 1.00 98.25 364 VAL A C 1
ATOM 2891 O O . VAL A 1 364 ? 18.542 -7.380 -25.976 1.00 98.25 364 VAL A O 1
ATOM 2894 N N . THR A 1 365 ? 16.385 -8.016 -25.927 1.00 98.62 365 THR A N 1
ATOM 2895 C CA . THR A 1 365 ? 15.962 -7.214 -27.075 1.00 98.62 365 THR A CA 1
ATOM 2896 C C . THR A 1 365 ? 14.994 -6.133 -26.623 1.00 98.62 365 THR A C 1
ATOM 2898 O O . THR A 1 365 ? 13.984 -6.432 -25.991 1.00 98.62 365 THR A O 1
ATOM 2901 N N . PHE A 1 366 ? 15.277 -4.882 -26.969 1.00 98.19 366 PHE A N 1
ATOM 2902 C CA . PHE A 1 366 ? 14.358 -3.764 -26.776 1.00 98.19 366 PHE A CA 1
ATOM 2903 C C . PHE A 1 366 ? 13.631 -3.493 -28.099 1.00 98.19 366 PHE A C 1
ATOM 2905 O O . PHE A 1 366 ? 14.267 -3.103 -29.079 1.00 98.19 366 PHE A O 1
ATOM 2912 N N . SER A 1 367 ? 12.318 -3.740 -28.133 1.00 95.75 367 SER A N 1
ATOM 2913 C CA . SER A 1 367 ? 11.465 -3.665 -29.333 1.00 95.75 367 SER A CA 1
ATOM 2914 C C . SER A 1 367 ? 10.080 -3.076 -29.000 1.00 95.75 367 SER A C 1
ATOM 2916 O O . SER A 1 367 ? 9.916 -2.435 -27.962 1.00 95.75 367 SER A O 1
ATOM 2918 N N . GLY A 1 368 ? 9.078 -3.279 -29.860 1.00 89.38 368 GLY A N 1
ATOM 2919 C CA . GLY A 1 368 ? 7.698 -2.809 -29.692 1.00 89.38 368 GLY A CA 1
ATOM 2920 C C . GLY A 1 368 ? 7.456 -1.440 -30.301 1.00 89.38 368 GLY A C 1
ATOM 2921 O O . GLY A 1 368 ? 7.506 -1.306 -31.524 1.00 89.38 368 GLY A O 1
ATOM 2922 N N . GLY A 1 369 ? 7.158 -0.455 -29.454 1.00 89.19 369 GLY A N 1
ATOM 2923 C CA . GLY A 1 369 ? 7.145 0.953 -29.828 1.00 89.19 369 GLY A CA 1
ATOM 2924 C C . GLY A 1 369 ? 8.553 1.440 -30.191 1.00 89.19 369 GLY A C 1
ATOM 2925 O O . GLY A 1 369 ? 9.349 0.712 -30.773 1.00 89.19 369 GLY A O 1
ATOM 2926 N N . ASP A 1 370 ? 8.898 2.673 -29.833 1.00 93.00 370 ASP A N 1
ATOM 2927 C CA . ASP A 1 370 ? 10.290 3.126 -29.886 1.00 93.00 370 ASP A CA 1
ATOM 2928 C C . ASP A 1 370 ? 10.872 3.099 -28.463 1.00 93.00 370 ASP A C 1
ATOM 2930 O O . ASP A 1 370 ? 10.531 3.968 -27.653 1.00 93.00 370 ASP A O 1
ATOM 2934 N N . PRO A 1 371 ? 11.751 2.134 -28.115 1.00 96.44 371 PRO A N 1
ATOM 2935 C CA . PRO A 1 371 ? 12.381 2.079 -26.796 1.00 96.44 371 PRO A CA 1
ATOM 2936 C C . PRO A 1 371 ? 13.123 3.369 -26.430 1.00 96.44 371 PRO A C 1
ATOM 2938 O O . PRO A 1 371 ? 13.291 3.676 -25.247 1.00 96.44 371 PRO A O 1
ATOM 2941 N N . LEU A 1 372 ? 13.551 4.153 -27.423 1.00 95.25 372 LEU A N 1
ATOM 2942 C CA . LEU A 1 372 ? 14.242 5.421 -27.211 1.00 95.25 372 LEU A CA 1
ATOM 2943 C C . LEU A 1 372 ? 13.293 6.571 -26.847 1.00 95.25 372 LEU A C 1
ATOM 2945 O O . LEU A 1 372 ? 13.758 7.608 -26.373 1.00 95.25 372 LEU A O 1
ATOM 2949 N N . LEU A 1 373 ? 11.971 6.390 -26.958 1.00 90.38 373 LEU A N 1
ATOM 2950 C CA . LEU A 1 373 ? 10.993 7.323 -26.387 1.00 90.38 373 LEU A CA 1
ATOM 2951 C C . LEU A 1 373 ? 11.021 7.307 -24.846 1.00 90.38 373 LEU A C 1
ATOM 2953 O O . LEU A 1 373 ? 10.656 8.292 -24.208 1.00 90.38 373 LEU A O 1
ATOM 2957 N N . GLN A 1 374 ? 11.508 6.212 -24.253 1.00 90.50 374 GLN A N 1
ATOM 2958 C CA . GLN A 1 374 ? 11.738 6.036 -22.815 1.00 90.50 374 GLN A CA 1
ATOM 2959 C C . GLN A 1 374 ? 13.240 5.827 -22.523 1.00 90.50 374 GLN A C 1
ATOM 2961 O O . GLN A 1 374 ? 13.623 4.923 -21.780 1.00 90.50 374 GLN A O 1
ATOM 2966 N N . ALA A 1 375 ? 14.110 6.638 -23.143 1.00 90.44 375 ALA A N 1
ATOM 2967 C CA . ALA A 1 375 ? 15.563 6.425 -23.160 1.00 90.44 375 ALA A CA 1
ATOM 2968 C C . ALA A 1 375 ? 16.219 6.286 -21.772 1.00 90.44 375 ALA A C 1
ATOM 2970 O O . ALA A 1 375 ? 17.125 5.479 -21.606 1.00 90.44 375 ALA A O 1
ATOM 2971 N N . ASP A 1 376 ? 15.779 7.021 -20.751 1.00 76.50 376 ASP A N 1
ATOM 2972 C CA . ASP A 1 376 ? 16.332 6.882 -19.397 1.00 76.50 376 ASP A CA 1
ATOM 2973 C C . ASP A 1 376 ? 16.051 5.490 -18.795 1.00 76.50 376 ASP A C 1
ATOM 2975 O O . ASP A 1 376 ? 16.913 4.897 -18.141 1.00 76.50 376 ASP A O 1
ATOM 2979 N N . LYS A 1 377 ? 14.862 4.938 -19.063 1.00 89.81 377 LYS A N 1
ATOM 2980 C CA . LYS A 1 377 ? 14.441 3.603 -18.613 1.00 89.81 377 LYS A CA 1
ATOM 2981 C C . LYS A 1 377 ? 15.141 2.499 -19.399 1.00 89.81 377 LYS A C 1
ATOM 2983 O O . LYS A 1 377 ? 15.671 1.559 -18.807 1.00 89.81 377 LYS A O 1
ATOM 2988 N N . THR A 1 378 ? 15.211 2.652 -20.718 1.00 95.94 378 THR A N 1
ATOM 2989 C CA . THR A 1 378 ? 15.912 1.722 -21.613 1.00 95.94 378 THR A CA 1
ATOM 2990 C C . THR A 1 378 ? 17.404 1.658 -21.284 1.00 95.94 378 THR A C 1
ATOM 2992 O O . THR A 1 378 ? 17.968 0.569 -21.217 1.00 95.94 378 THR A O 1
ATOM 2995 N N . LEU A 1 379 ? 18.040 2.794 -20.975 1.00 93.38 379 LEU A N 1
ATOM 2996 C CA . LEU A 1 379 ? 19.439 2.842 -20.545 1.00 93.38 379 LEU A CA 1
ATOM 2997 C C . LEU A 1 379 ? 19.675 2.073 -19.243 1.00 93.38 379 LEU A C 1
ATOM 2999 O O . LEU A 1 379 ? 20.661 1.346 -19.129 1.00 93.38 379 LEU A O 1
ATOM 3003 N N . TYR A 1 380 ? 18.779 2.213 -18.263 1.00 89.44 380 TYR A N 1
ATOM 3004 C CA . TYR A 1 380 ? 18.873 1.455 -17.018 1.00 89.44 380 TYR A CA 1
ATOM 3005 C C . TYR A 1 380 ? 18.850 -0.055 -17.288 1.00 89.44 380 TYR A C 1
ATOM 3007 O O . TYR A 1 380 ? 19.742 -0.776 -16.836 1.00 89.44 380 TYR A O 1
ATOM 3015 N N . LEU A 1 381 ? 17.884 -0.527 -18.083 1.00 95.44 381 LEU A N 1
ATOM 3016 C CA . LEU A 1 381 ? 17.789 -1.939 -18.456 1.00 95.44 381 LEU A CA 1
ATOM 3017 C C . LEU A 1 381 ? 19.013 -2.405 -19.255 1.00 95.44 381 LEU A C 1
ATOM 3019 O O . LEU A 1 381 ? 19.535 -3.485 -18.986 1.00 95.44 381 LEU A O 1
ATOM 3023 N N . ALA A 1 382 ? 19.522 -1.584 -20.178 1.00 97.25 382 ALA A N 1
ATOM 3024 C CA . ALA A 1 382 ? 20.725 -1.886 -20.949 1.00 97.25 382 ALA A CA 1
ATOM 3025 C C . ALA A 1 382 ? 21.962 -2.052 -20.048 1.00 97.25 382 ALA A C 1
ATOM 3027 O O . ALA A 1 382 ? 22.710 -3.020 -20.190 1.00 97.25 382 ALA A O 1
ATOM 3028 N N . LYS A 1 383 ? 22.150 -1.169 -19.058 1.00 93.00 383 LYS A N 1
ATOM 3029 C CA . LYS A 1 383 ? 23.221 -1.310 -18.057 1.00 93.00 383 LYS A CA 1
ATOM 3030 C C . LYS A 1 383 ? 23.079 -2.611 -17.270 1.00 93.00 383 LYS A C 1
ATOM 3032 O O . LYS A 1 383 ? 24.052 -3.350 -17.145 1.00 93.00 383 LYS A O 1
ATOM 3037 N N . LYS A 1 384 ? 21.866 -2.948 -16.815 1.00 93.75 384 LYS A N 1
ATOM 3038 C CA . LYS A 1 384 ? 21.597 -4.208 -16.098 1.00 93.75 384 LYS A CA 1
ATOM 3039 C C . LYS A 1 384 ? 21.816 -5.455 -16.955 1.00 93.75 384 LYS A C 1
ATOM 3041 O O . LYS A 1 384 ? 22.335 -6.454 -16.449 1.00 93.75 384 LYS A O 1
ATOM 3046 N N . ALA A 1 385 ? 21.489 -5.404 -18.242 1.00 96.25 385 ALA A N 1
ATOM 3047 C CA . ALA A 1 385 ? 21.804 -6.474 -19.183 1.00 96.25 385 ALA A CA 1
ATOM 3048 C C . ALA A 1 385 ? 23.328 -6.672 -19.296 1.00 96.25 385 ALA A C 1
ATOM 3050 O O . ALA A 1 385 ? 23.815 -7.792 -19.155 1.00 96.25 385 ALA A O 1
ATOM 3051 N N . LYS A 1 386 ? 24.113 -5.594 -19.414 1.00 95.56 386 LYS A N 1
ATOM 3052 C CA . LYS A 1 386 ? 25.583 -5.697 -19.448 1.00 95.56 386 LYS A CA 1
ATOM 3053 C C . LYS A 1 386 ? 26.203 -6.172 -18.138 1.00 95.56 386 LYS A C 1
ATOM 3055 O O . LYS A 1 386 ? 27.107 -7.001 -18.179 1.00 95.56 386 LYS A O 1
ATOM 3060 N N . GLU A 1 387 ? 25.693 -5.732 -16.988 1.00 91.50 387 GLU A N 1
ATOM 3061 C CA . GLU A 1 387 ? 26.099 -6.258 -15.671 1.00 91.50 387 GLU A CA 1
ATOM 3062 C C . GLU A 1 387 ? 25.885 -7.779 -15.559 1.00 91.50 387 GLU A C 1
ATOM 3064 O O . GLU A 1 387 ? 26.607 -8.457 -14.833 1.00 91.50 387 GLU A O 1
ATOM 3069 N N . THR A 1 388 ? 24.902 -8.320 -16.286 1.00 86.94 388 THR A N 1
ATOM 3070 C CA . THR A 1 388 ? 24.584 -9.757 -16.336 1.00 86.94 388 THR A CA 1
ATOM 3071 C C . THR A 1 388 ? 25.193 -10.471 -17.546 1.00 86.94 388 THR A C 1
ATOM 3073 O O . THR A 1 388 ? 24.872 -11.628 -17.799 1.00 86.94 388 THR A O 1
ATOM 3076 N N . ASN A 1 389 ? 26.115 -9.812 -18.258 1.00 93.38 389 ASN A N 1
ATOM 3077 C CA . ASN A 1 389 ? 26.808 -10.330 -19.439 1.00 93.38 389 ASN A CA 1
ATOM 3078 C C . ASN A 1 389 ? 25.868 -10.747 -20.590 1.00 93.38 389 ASN A C 1
ATOM 3080 O O . ASN A 1 389 ? 26.189 -11.639 -21.375 1.00 93.38 389 ASN A O 1
ATOM 3084 N N . LEU A 1 390 ? 24.708 -10.095 -20.693 1.00 97.38 390 LEU A N 1
ATOM 3085 C CA . LEU A 1 390 ? 23.736 -10.298 -21.761 1.00 97.38 390 LEU A CA 1
ATOM 3086 C C . LEU A 1 390 ? 24.046 -9.383 -22.950 1.00 97.38 390 LEU A C 1
ATOM 3088 O O . LEU A 1 390 ? 24.384 -8.206 -22.787 1.00 97.38 390 LEU A O 1
ATOM 3092 N N . SER A 1 391 ? 23.904 -9.923 -24.160 1.00 98.00 391 SER A N 1
ATOM 3093 C CA . SER A 1 391 ? 23.985 -9.121 -25.388 1.00 98.00 391 SER A CA 1
ATOM 3094 C C . SER A 1 391 ? 22.702 -8.316 -25.622 1.00 98.00 391 SER A C 1
ATOM 3096 O O . SER A 1 391 ? 21.630 -8.708 -25.168 1.00 98.00 391 SER A O 1
ATOM 3098 N N . ILE A 1 392 ? 22.802 -7.1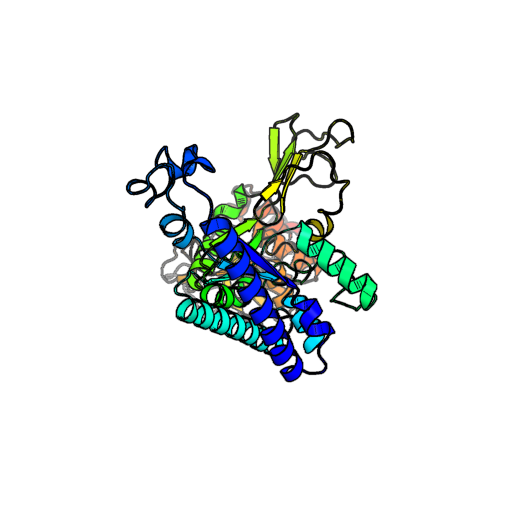75 -26.303 1.00 98.62 392 ILE A N 1
ATOM 3099 C CA . ILE A 1 392 ? 21.709 -6.214 -26.481 1.00 98.62 392 ILE A CA 1
ATOM 3100 C C . ILE A 1 392 ? 21.401 -6.023 -27.962 1.00 98.62 392 ILE A C 1
ATOM 3102 O O . ILE A 1 392 ? 22.271 -5.615 -28.738 1.00 98.62 392 ILE A O 1
ATOM 3106 N N . VAL A 1 393 ? 20.135 -6.250 -28.314 1.00 98.56 393 VAL A N 1
ATOM 3107 C CA . VAL A 1 393 ? 19.548 -5.844 -29.595 1.00 98.56 393 VAL A CA 1
ATOM 3108 C C . VAL A 1 393 ? 18.589 -4.685 -29.342 1.00 98.56 393 VAL A C 1
ATOM 3110 O O . VAL A 1 393 ? 17.744 -4.756 -28.450 1.00 98.56 393 VAL A O 1
ATOM 3113 N N . LEU A 1 394 ? 18.714 -3.613 -30.116 1.00 98.56 394 LEU A N 1
ATOM 3114 C CA . LEU A 1 394 ? 17.829 -2.455 -30.039 1.00 98.56 394 LEU A CA 1
ATOM 3115 C C . LEU A 1 394 ? 17.134 -2.257 -31.381 1.00 98.56 394 LEU A C 1
ATOM 3117 O O . LEU A 1 394 ? 17.806 -2.152 -32.402 1.00 98.56 394 LEU A O 1
ATOM 3121 N N . TYR A 1 395 ? 15.810 -2.153 -31.368 1.00 97.81 395 TYR A N 1
ATOM 3122 C CA . TYR A 1 395 ? 15.037 -1.689 -32.514 1.00 97.81 395 TYR A CA 1
ATOM 3123 C C . TYR A 1 395 ? 14.764 -0.192 -32.382 1.00 97.81 395 TYR A C 1
ATOM 3125 O O . TYR A 1 395 ? 14.426 0.290 -31.301 1.00 97.81 395 TYR A O 1
ATOM 3133 N N . SER A 1 396 ? 14.864 0.543 -33.486 1.00 96.19 396 SER A N 1
ATOM 3134 C CA . SER A 1 396 ? 14.377 1.918 -33.576 1.00 96.19 396 SER A CA 1
ATOM 3135 C C . SER A 1 396 ? 13.798 2.184 -34.958 1.00 96.19 396 SER A C 1
ATOM 3137 O O . SER A 1 396 ? 14.318 1.718 -35.967 1.00 96.19 396 SER A O 1
ATOM 3139 N N . GLY A 1 397 ? 12.728 2.976 -35.017 1.00 93.94 397 GLY A N 1
ATOM 3140 C CA . GLY A 1 397 ? 12.175 3.432 -36.292 1.00 93.94 397 GLY A CA 1
ATOM 3141 C C . GLY A 1 397 ? 12.935 4.610 -36.913 1.00 93.94 397 GLY A C 1
ATOM 3142 O O . GLY A 1 397 ? 12.549 5.079 -37.979 1.00 93.94 397 GLY A O 1
ATOM 3143 N N . LYS A 1 398 ? 13.989 5.113 -36.261 1.00 95.06 398 LYS A N 1
ATOM 3144 C CA . LYS A 1 398 ? 14.892 6.145 -36.794 1.00 95.06 398 LYS A CA 1
ATOM 3145 C C . LYS A 1 398 ? 16.177 5.511 -37.300 1.00 95.06 398 LYS A C 1
ATOM 3147 O O . LYS A 1 398 ? 16.527 4.428 -36.843 1.00 95.06 398 LYS A O 1
ATOM 3152 N N . TYR A 1 399 ? 16.878 6.177 -38.212 1.00 97.31 399 TYR A N 1
ATOM 3153 C CA . TYR A 1 399 ? 18.191 5.717 -38.652 1.00 97.31 399 TYR A CA 1
ATOM 3154 C C . TYR A 1 399 ? 19.274 6.100 -37.633 1.00 97.31 399 TYR A C 1
ATOM 3156 O O . TYR A 1 399 ? 19.149 7.089 -36.913 1.00 97.31 399 TYR A O 1
ATOM 3164 N N . TYR A 1 400 ? 20.346 5.311 -37.560 1.00 96.88 400 TYR A N 1
ATOM 3165 C CA . TYR A 1 400 ? 21.487 5.514 -36.664 1.00 96.88 400 TYR A CA 1
ATOM 3166 C C . TYR A 1 400 ? 22.054 6.941 -36.701 1.00 96.88 400 TYR A C 1
ATOM 3168 O O . TYR A 1 400 ? 22.364 7.514 -35.658 1.00 96.88 400 TYR A O 1
ATOM 3176 N N . GLU A 1 401 ? 22.154 7.530 -37.890 1.00 95.56 401 GLU A N 1
ATOM 3177 C CA . GLU A 1 401 ? 22.627 8.896 -38.096 1.00 95.56 401 GLU A CA 1
ATOM 3178 C C . GLU A 1 401 ? 21.693 9.904 -37.408 1.00 95.56 401 GLU A C 1
ATOM 3180 O O . GLU A 1 401 ? 22.165 10.735 -36.633 1.00 95.56 401 GLU A O 1
ATOM 3185 N N . ASP A 1 402 ? 20.374 9.753 -37.583 1.00 95.44 402 ASP A N 1
ATOM 3186 C CA . ASP A 1 402 ? 19.373 10.593 -36.915 1.00 95.44 402 ASP A CA 1
ATOM 3187 C C . ASP A 1 402 ? 19.478 10.470 -35.388 1.00 95.44 402 ASP A C 1
ATOM 3189 O O . ASP A 1 402 ? 19.309 11.448 -34.663 1.00 95.44 402 ASP A O 1
ATOM 3193 N N . LEU A 1 403 ? 19.747 9.261 -34.879 1.00 95.06 403 LEU A N 1
ATOM 3194 C CA . LEU A 1 403 ? 19.871 9.006 -33.443 1.00 95.06 403 LEU A CA 1
ATOM 3195 C C . LEU A 1 403 ? 21.087 9.708 -32.831 1.00 95.06 403 LEU A C 1
ATOM 3197 O O . LEU A 1 403 ? 20.970 10.255 -31.733 1.00 95.06 403 LEU A O 1
ATOM 3201 N N . ILE A 1 404 ? 22.222 9.729 -33.535 1.00 93.06 404 ILE A N 1
ATOM 3202 C CA . ILE A 1 404 ? 23.419 10.465 -33.103 1.00 93.06 404 ILE A CA 1
ATOM 3203 C C . ILE A 1 404 ? 23.161 11.976 -33.130 1.00 93.06 404 ILE A C 1
ATOM 3205 O O . ILE A 1 404 ? 23.550 12.688 -32.201 1.00 93.06 404 ILE A O 1
ATOM 3209 N N . GLU A 1 405 ? 22.484 12.475 -34.166 1.00 93.31 405 GLU A N 1
ATOM 3210 C CA . GLU A 1 405 ? 22.201 13.906 -34.328 1.00 93.31 405 GLU A CA 1
ATOM 3211 C C . GLU A 1 405 ? 21.308 14.482 -33.219 1.00 93.31 405 GLU A C 1
ATOM 3213 O O . GLU A 1 405 ? 21.418 15.667 -32.897 1.00 93.31 405 GLU A O 1
ATOM 3218 N N . LEU A 1 406 ? 20.481 13.654 -32.566 1.00 89.12 406 LEU A N 1
ATOM 3219 C CA . LEU A 1 406 ? 19.690 14.074 -31.401 1.00 89.12 406 LEU A CA 1
ATOM 3220 C C . LEU A 1 406 ? 20.556 14.562 -30.230 1.00 89.12 406 LEU A C 1
ATOM 3222 O O . LEU A 1 406 ? 20.043 15.271 -29.362 1.00 89.12 406 LEU A O 1
ATOM 3226 N N . ASN A 1 407 ? 21.833 14.161 -30.176 1.00 86.62 407 ASN A N 1
ATOM 3227 C CA . ASN A 1 407 ? 22.791 14.500 -29.122 1.00 86.62 407 ASN A CA 1
ATOM 3228 C C . ASN A 1 407 ? 22.229 14.298 -27.698 1.00 86.62 407 ASN A C 1
ATOM 3230 O O . ASN A 1 407 ? 22.480 15.080 -26.777 1.00 86.62 407 ASN A O 1
ATOM 3234 N N . ASN A 1 408 ? 21.415 13.254 -27.521 1.00 87.94 408 ASN A N 1
ATOM 3235 C CA . ASN A 1 408 ? 20.817 12.915 -26.237 1.00 87.94 408 ASN A CA 1
ATOM 3236 C C . ASN A 1 408 ? 21.781 12.003 -25.457 1.00 87.94 408 ASN A C 1
ATOM 3238 O O . ASN A 1 408 ? 22.124 10.929 -25.957 1.00 87.94 408 ASN A O 1
ATOM 3242 N N . PRO A 1 409 ? 22.189 12.369 -24.227 1.00 86.88 409 PRO A N 1
ATOM 3243 C CA . PRO A 1 409 ? 23.188 11.610 -23.478 1.00 86.88 409 PRO A CA 1
ATOM 3244 C C . PRO A 1 409 ? 22.744 10.174 -23.175 1.00 86.88 409 PRO A C 1
ATOM 3246 O O . PRO A 1 409 ? 23.572 9.269 -23.216 1.00 86.88 409 PRO A O 1
ATOM 3249 N N . HIS A 1 410 ? 21.448 9.940 -22.933 1.00 85.38 410 HIS A N 1
ATOM 3250 C CA . HIS A 1 410 ? 20.943 8.592 -22.682 1.00 85.38 410 HIS A CA 1
ATOM 3251 C C . HIS A 1 410 ? 20.966 7.732 -23.945 1.00 85.38 410 HIS A C 1
ATOM 3253 O O . HIS A 1 410 ? 21.381 6.581 -23.881 1.00 85.38 410 HIS A O 1
ATOM 3259 N N . ILE A 1 411 ? 20.550 8.283 -25.090 1.00 94.75 411 ILE A N 1
ATOM 3260 C CA . ILE A 1 411 ? 20.561 7.556 -26.369 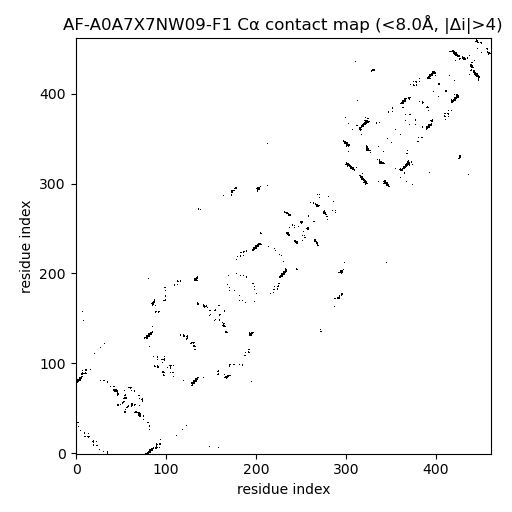1.00 94.75 411 ILE A CA 1
ATOM 3261 C C . ILE A 1 411 ? 21.996 7.211 -26.764 1.00 94.75 411 ILE A C 1
ATOM 3263 O O . ILE A 1 411 ? 22.266 6.062 -27.094 1.00 94.75 411 ILE A O 1
ATOM 3267 N N . ASN A 1 412 ? 22.922 8.167 -26.660 1.00 93.88 412 ASN A N 1
ATOM 3268 C CA . ASN A 1 412 ? 24.332 7.933 -26.966 1.00 93.88 412 ASN A CA 1
ATOM 3269 C C . ASN A 1 412 ? 24.903 6.794 -26.112 1.00 93.88 412 ASN A C 1
ATOM 3271 O O . ASN A 1 412 ? 25.538 5.885 -26.638 1.00 93.88 412 ASN A O 1
ATOM 3275 N N . GLU A 1 413 ? 24.619 6.790 -24.808 1.00 96.62 413 GLU A N 1
ATOM 3276 C CA . GLU A 1 413 ? 25.077 5.716 -23.928 1.00 96.62 413 GLU A CA 1
ATOM 3277 C C . GLU A 1 413 ? 24.390 4.372 -24.238 1.00 96.62 413 GLU A C 1
ATOM 3279 O O . GLU A 1 413 ? 25.051 3.337 -24.238 1.00 96.62 413 GLU A O 1
ATOM 3284 N N . ILE A 1 414 ? 23.095 4.356 -24.583 1.00 97.81 414 ILE A N 1
ATOM 3285 C CA . ILE A 1 414 ? 22.420 3.133 -25.052 1.00 97.81 414 ILE A CA 1
ATOM 3286 C C . ILE A 1 414 ? 23.112 2.583 -26.302 1.00 97.81 414 ILE A C 1
ATOM 3288 O O . ILE A 1 414 ? 23.360 1.379 -26.379 1.00 97.81 414 ILE A O 1
ATOM 3292 N N . LEU A 1 415 ? 23.427 3.437 -27.279 1.00 97.19 415 LEU A N 1
ATOM 3293 C CA . LEU A 1 415 ? 24.093 3.030 -28.516 1.00 97.19 415 LEU A CA 1
ATOM 3294 C C . LEU A 1 415 ? 25.484 2.446 -28.237 1.00 97.19 415 LEU A C 1
ATOM 3296 O O . LEU A 1 415 ? 25.840 1.439 -28.846 1.00 97.19 415 LEU A O 1
ATOM 3300 N N . GLU A 1 416 ? 26.233 2.995 -27.276 1.00 96.69 416 GLU A N 1
ATOM 3301 C CA . GLU A 1 416 ? 27.512 2.430 -26.817 1.00 96.69 416 GLU A CA 1
ATOM 3302 C C . GLU A 1 416 ? 27.358 1.026 -26.214 1.00 96.69 416 GLU A C 1
ATOM 3304 O O . GLU A 1 416 ? 28.169 0.135 -26.474 1.00 96.69 416 GLU A O 1
ATOM 3309 N N . LEU A 1 417 ? 26.288 0.796 -25.449 1.00 97.69 417 LEU A N 1
ATOM 3310 C CA . LEU A 1 417 ? 25.996 -0.511 -24.857 1.00 97.69 417 LEU A CA 1
ATOM 3311 C C . LEU A 1 417 ? 25.391 -1.502 -25.865 1.00 97.69 417 LEU A C 1
ATOM 3313 O O . LEU A 1 417 ? 25.472 -2.710 -25.662 1.00 97.69 417 LEU A O 1
ATOM 3317 N N . THR A 1 418 ? 24.780 -1.028 -26.945 1.00 98.38 418 THR A N 1
ATOM 3318 C CA . THR A 1 418 ? 24.092 -1.881 -27.921 1.00 98.38 418 THR A CA 1
ATOM 3319 C C . THR A 1 418 ? 25.100 -2.696 -28.739 1.00 98.38 418 THR A C 1
ATOM 3321 O O . THR A 1 418 ? 26.137 -2.175 -29.169 1.00 98.38 418 THR A O 1
ATOM 3324 N N . A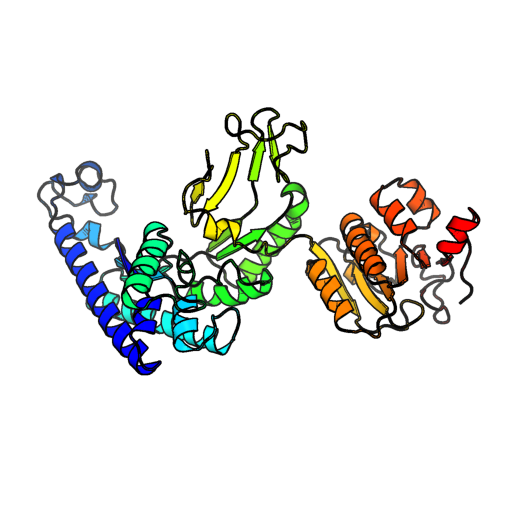SP A 1 419 ? 24.803 -3.983 -28.958 1.00 98.25 419 ASP A N 1
ATOM 3325 C CA . ASP A 1 419 ? 25.613 -4.876 -29.798 1.00 98.25 419 ASP A CA 1
ATOM 3326 C C . ASP A 1 419 ? 25.093 -4.905 -31.241 1.00 98.25 419 ASP A C 1
ATOM 3328 O O . ASP A 1 419 ? 25.883 -4.820 -32.183 1.00 98.25 419 ASP A O 1
ATOM 3332 N N . ILE A 1 420 ? 23.768 -4.970 -31.411 1.00 98.38 420 ILE A N 1
ATOM 3333 C CA . ILE A 1 420 ? 23.097 -4.909 -32.715 1.00 98.38 420 ILE A CA 1
ATOM 3334 C C . ILE A 1 420 ? 21.996 -3.852 -32.668 1.00 98.38 420 ILE A C 1
ATOM 3336 O O . ILE A 1 420 ? 21.113 -3.907 -31.813 1.00 98.38 420 ILE A O 1
ATOM 3340 N N . LEU A 1 421 ? 22.033 -2.912 -33.608 1.00 98.38 421 LEU A N 1
ATOM 3341 C CA . LEU A 1 421 ? 20.963 -1.943 -33.825 1.00 98.38 421 LEU A CA 1
ATOM 3342 C C . LEU A 1 421 ? 20.199 -2.331 -35.093 1.00 98.38 421 LEU A C 1
ATOM 3344 O O . LEU A 1 421 ? 20.803 -2.504 -36.150 1.00 98.38 421 LEU A O 1
ATOM 3348 N N . ILE A 1 422 ? 18.881 -2.457 -34.982 1.00 97.81 422 ILE A N 1
ATOM 3349 C CA . ILE A 1 422 ? 17.973 -2.625 -36.112 1.00 97.81 422 ILE A CA 1
ATOM 3350 C C . ILE A 1 422 ? 17.242 -1.306 -36.292 1.00 97.81 422 ILE A C 1
ATOM 3352 O O . ILE A 1 422 ? 16.435 -0.917 -35.448 1.00 97.81 422 ILE A O 1
ATOM 3356 N N . ASP A 1 423 ? 17.578 -0.592 -37.359 1.00 97.31 423 ASP A N 1
ATOM 3357 C CA . ASP A 1 423 ? 17.169 0.797 -37.532 1.00 97.31 423 ASP A CA 1
ATOM 3358 C C . ASP A 1 423 ? 16.285 1.033 -38.756 1.00 97.31 423 ASP A C 1
ATOM 3360 O O . ASP A 1 423 ? 16.188 0.192 -39.654 1.00 97.31 423 ASP A O 1
ATOM 3364 N N . GLY A 1 424 ? 15.647 2.201 -38.777 1.00 96.12 424 GLY A N 1
ATOM 3365 C CA . GLY A 1 424 ? 14.797 2.663 -39.867 1.00 96.12 424 GLY A CA 1
ATOM 3366 C C . GLY A 1 424 ? 13.311 2.300 -39.717 1.00 96.12 424 GLY A C 1
ATOM 3367 O O . GLY A 1 424 ? 12.947 1.286 -39.106 1.00 96.12 424 GLY A O 1
ATOM 3368 N N . PRO A 1 425 ? 12.415 3.129 -40.286 1.00 95.19 425 PRO A N 1
ATOM 3369 C CA . PRO A 1 425 ? 10.979 2.915 -40.190 1.00 95.19 425 PRO A CA 1
ATOM 3370 C C . PRO A 1 425 ? 10.565 1.700 -41.021 1.00 95.19 425 PRO A C 1
ATOM 3372 O O . PRO A 1 425 ? 11.182 1.378 -42.035 1.00 95.19 425 PRO A O 1
ATOM 3375 N N . PHE A 1 426 ? 9.479 1.044 -40.621 1.00 95.62 426 PHE A N 1
ATOM 3376 C CA . PHE A 1 426 ? 8.864 0.017 -41.453 1.00 95.62 426 PHE A CA 1
ATOM 3377 C C . PHE A 1 426 ? 8.203 0.648 -42.686 1.00 95.62 426 PHE A C 1
ATOM 3379 O O . PHE A 1 426 ? 7.390 1.566 -42.560 1.00 95.62 426 PHE A O 1
ATOM 3386 N N . GLU A 1 427 ? 8.520 0.122 -43.867 1.00 96.56 427 GLU A N 1
ATOM 3387 C CA . GLU A 1 427 ? 7.942 0.548 -45.142 1.00 96.56 427 GLU A CA 1
ATOM 3388 C C . GLU A 1 427 ? 7.179 -0.616 -45.784 1.00 96.56 427 GLU A C 1
ATOM 3390 O O . GLU A 1 427 ? 7.780 -1.596 -46.225 1.00 96.56 427 GLU A O 1
ATOM 3395 N N . ILE A 1 428 ? 5.849 -0.499 -45.873 1.00 95.12 428 ILE A N 1
ATOM 3396 C CA . ILE A 1 428 ? 4.983 -1.569 -46.395 1.00 95.12 428 ILE A CA 1
ATOM 3397 C C . ILE A 1 428 ? 5.305 -1.946 -47.847 1.00 95.12 428 ILE A C 1
ATOM 3399 O O . ILE A 1 428 ? 5.273 -3.124 -48.197 1.00 95.12 428 ILE A O 1
ATOM 3403 N N . ASP A 1 429 ? 5.696 -0.973 -48.673 1.00 96.31 429 ASP A N 1
ATOM 3404 C CA . ASP A 1 429 ? 6.062 -1.196 -50.079 1.00 96.31 429 ASP A CA 1
ATOM 3405 C C . ASP A 1 429 ? 7.374 -1.984 -50.237 1.00 96.31 429 ASP A C 1
ATOM 3407 O O . ASP A 1 429 ? 7.677 -2.486 -51.319 1.00 96.31 429 ASP A O 1
ATOM 3411 N N . LYS A 1 430 ? 8.153 -2.104 -49.155 1.00 96.31 430 LYS A N 1
ATOM 3412 C CA . LYS A 1 430 ? 9.407 -2.864 -49.079 1.00 96.31 430 LYS A CA 1
ATOM 3413 C C . LYS A 1 430 ? 9.295 -4.073 -48.147 1.00 96.31 430 LYS A C 1
ATOM 3415 O O . LYS A 1 430 ? 10.320 -4.577 -47.688 1.00 96.31 430 LYS A O 1
ATOM 3420 N N . LEU A 1 431 ? 8.075 -4.512 -47.827 1.00 95.19 431 LEU A N 1
ATOM 3421 C CA . LEU A 1 431 ? 7.824 -5.684 -46.991 1.00 95.19 431 LEU A CA 1
ATOM 3422 C C . LEU A 1 431 ? 8.502 -6.922 -47.588 1.00 95.19 431 LEU A C 1
ATOM 3424 O O . LEU A 1 431 ? 8.217 -7.313 -48.720 1.00 95.19 431 LEU A O 1
ATOM 3428 N N . ASN A 1 432 ? 9.344 -7.581 -46.795 1.00 93.12 432 ASN A N 1
ATOM 3429 C CA . ASN A 1 432 ? 10.031 -8.796 -47.210 1.00 93.12 432 ASN A CA 1
ATOM 3430 C C . ASN A 1 432 ? 10.080 -9.807 -46.057 1.00 93.12 432 ASN A C 1
ATOM 3432 O O . ASN A 1 432 ? 10.857 -9.679 -45.116 1.00 93.12 432 ASN A O 1
ATOM 3436 N N . LEU A 1 433 ? 9.245 -10.845 -46.161 1.00 89.06 433 LEU A N 1
ATOM 3437 C CA . LEU A 1 433 ? 9.068 -11.872 -45.126 1.00 89.06 433 LEU A CA 1
ATOM 3438 C C . LEU A 1 433 ? 10.241 -12.861 -45.018 1.00 89.06 433 LEU A C 1
ATOM 3440 O O . LEU A 1 433 ? 10.257 -13.679 -44.104 1.00 89.06 433 LEU A O 1
ATOM 3444 N N . ASN A 1 434 ? 11.202 -12.815 -45.947 1.00 90.88 434 ASN A N 1
ATOM 3445 C CA . ASN A 1 434 ? 12.392 -13.669 -45.910 1.00 90.88 434 ASN A CA 1
ATOM 3446 C C . ASN A 1 434 ? 13.558 -13.023 -45.144 1.00 90.88 434 ASN A C 1
ATOM 3448 O O . ASN A 1 434 ? 14.616 -13.639 -45.014 1.00 90.88 434 ASN A O 1
ATOM 3452 N N . LEU A 1 435 ? 13.402 -11.778 -44.681 1.00 90.81 435 LEU A N 1
ATOM 3453 C CA . LEU A 1 435 ? 14.423 -11.086 -43.905 1.00 90.81 435 LEU A CA 1
ATOM 3454 C C . LEU A 1 435 ? 14.455 -11.616 -42.471 1.00 90.81 435 LEU A C 1
ATOM 3456 O O . LEU A 1 435 ? 13.421 -11.773 -41.826 1.00 90.81 435 LEU A O 1
ATOM 3460 N N . GLN A 1 436 ? 15.657 -11.841 -41.948 1.00 90.94 436 GLN A N 1
ATOM 3461 C CA . GLN A 1 436 ? 15.826 -12.108 -40.524 1.00 90.94 436 GLN A CA 1
ATOM 3462 C C . GLN A 1 436 ? 15.731 -10.804 -39.730 1.00 90.94 436 GLN A C 1
ATOM 3464 O O . GLN A 1 436 ? 16.322 -9.800 -40.123 1.00 90.94 436 GLN A O 1
ATOM 3469 N N . TYR A 1 437 ? 15.008 -10.836 -38.609 1.00 92.81 437 TYR A N 1
ATOM 3470 C CA . TYR A 1 437 ? 14.930 -9.768 -37.602 1.00 92.81 437 TYR A CA 1
ATOM 3471 C C . TYR A 1 437 ? 14.370 -8.411 -38.074 1.00 92.81 437 TYR A C 1
ATOM 3473 O O . TYR A 1 437 ? 14.361 -7.457 -37.312 1.00 92.81 437 TYR A O 1
ATOM 3481 N N . ARG A 1 438 ? 13.897 -8.258 -39.313 1.00 93.56 438 ARG A N 1
ATOM 3482 C CA . ARG A 1 438 ? 13.342 -6.984 -39.808 1.00 93.56 438 ARG A CA 1
ATOM 3483 C C . ARG A 1 438 ? 12.200 -7.218 -40.783 1.00 93.56 438 ARG A C 1
ATOM 3485 O O . ARG A 1 438 ? 12.126 -8.271 -41.407 1.00 93.56 438 ARG A O 1
ATOM 3492 N N . GLY A 1 439 ? 11.315 -6.230 -40.906 1.00 91.06 439 GLY A N 1
ATOM 3493 C CA . GLY A 1 439 ? 10.094 -6.342 -41.704 1.00 91.06 439 GLY A CA 1
ATOM 3494 C C . GLY A 1 439 ? 10.216 -5.787 -43.120 1.00 91.06 439 GLY A C 1
ATOM 3495 O O . GLY A 1 439 ? 9.493 -6.241 -44.005 1.00 91.06 439 GLY A O 1
ATOM 3496 N N . SER A 1 440 ? 11.110 -4.826 -43.361 1.00 95.00 440 SER A N 1
ATOM 3497 C CA . SER A 1 440 ? 11.260 -4.207 -44.681 1.00 95.00 440 SER A CA 1
ATOM 3498 C C . SER A 1 440 ? 12.717 -4.018 -45.102 1.00 95.00 440 SER A C 1
ATOM 3500 O O . SER A 1 440 ? 13.605 -3.839 -44.267 1.00 95.00 440 SER A O 1
ATOM 3502 N N . ASP A 1 441 ? 12.974 -4.056 -46.415 1.00 95.69 441 ASP A N 1
ATOM 3503 C CA . ASP A 1 441 ? 14.336 -4.051 -46.984 1.00 95.69 441 ASP A CA 1
ATOM 3504 C C . ASP A 1 441 ? 15.145 -2.782 -46.654 1.00 95.69 441 ASP A C 1
ATOM 3506 O O . ASP A 1 441 ? 16.376 -2.801 -46.703 1.00 95.69 441 ASP A O 1
ATOM 3510 N N . ASN A 1 442 ? 14.480 -1.668 -46.326 1.00 95.56 442 ASN A N 1
ATOM 3511 C CA . ASN A 1 442 ? 15.154 -0.423 -45.948 1.00 95.56 442 ASN A CA 1
ATOM 3512 C C . ASN A 1 442 ? 15.749 -0.461 -44.535 1.00 95.56 442 ASN A C 1
ATOM 3514 O O . ASN A 1 442 ? 16.681 0.295 -44.263 1.00 95.56 442 ASN A O 1
ATOM 3518 N N . GLN A 1 443 ? 15.221 -1.307 -43.647 1.00 96.44 443 GLN A N 1
ATOM 3519 C CA . GLN A 1 443 ? 15.707 -1.393 -42.275 1.00 96.44 443 GLN A CA 1
ATOM 3520 C C . GLN A 1 443 ? 17.095 -2.020 -42.265 1.00 96.44 443 GLN A C 1
ATOM 3522 O O . GLN A 1 443 ? 17.328 -2.996 -42.980 1.00 96.44 443 GLN A O 1
ATOM 3527 N N . ARG A 1 444 ? 18.038 -1.510 -41.472 1.00 97.00 444 ARG A N 1
ATOM 3528 C CA . ARG A 1 444 ? 19.427 -2.004 -41.473 1.00 97.00 444 ARG A CA 1
ATOM 3529 C C . ARG A 1 444 ? 19.718 -2.752 -40.186 1.00 97.00 444 ARG A C 1
ATOM 3531 O O . ARG A 1 444 ? 19.288 -2.336 -39.121 1.00 97.00 444 ARG A O 1
ATOM 3538 N N . ILE A 1 445 ? 20.475 -3.841 -40.290 1.00 97.62 445 ILE A N 1
ATOM 3539 C CA . ILE A 1 445 ? 21.003 -4.567 -39.132 1.00 97.62 445 ILE A CA 1
ATOM 3540 C C . ILE A 1 445 ? 22.461 -4.144 -38.995 1.00 97.62 445 ILE A C 1
ATOM 3542 O O . ILE A 1 445 ? 23.290 -4.475 -39.844 1.00 97.62 445 ILE A O 1
ATOM 3546 N N . ILE A 1 446 ? 22.756 -3.352 -37.974 1.00 97.88 446 ILE A N 1
ATOM 3547 C CA . ILE A 1 446 ? 24.048 -2.698 -37.782 1.00 97.88 446 ILE A CA 1
ATOM 3548 C C . ILE A 1 446 ? 24.812 -3.420 -36.673 1.00 97.88 446 ILE A C 1
ATOM 3550 O O . ILE A 1 446 ? 24.328 -3.549 -35.550 1.00 97.88 446 ILE A O 1
ATOM 3554 N N . ASP A 1 447 ? 26.027 -3.865 -36.993 1.00 97.62 447 ASP A N 1
ATOM 3555 C CA . ASP A 1 447 ? 27.010 -4.355 -36.026 1.00 97.62 447 ASP A CA 1
ATOM 3556 C C . ASP A 1 447 ? 27.616 -3.139 -35.319 1.00 97.62 447 ASP A C 1
ATOM 3558 O O . ASP A 1 447 ? 28.495 -2.441 -35.842 1.00 97.62 447 ASP A O 1
ATOM 3562 N N . MET A 1 448 ? 27.098 -2.846 -34.130 1.00 97.12 448 MET A N 1
ATOM 3563 C CA . MET A 1 448 ? 27.453 -1.636 -33.397 1.00 97.12 448 MET A CA 1
ATOM 3564 C C . MET A 1 448 ? 28.898 -1.681 -32.900 1.00 97.12 448 MET A C 1
ATOM 3566 O O . MET A 1 448 ? 29.569 -0.650 -32.847 1.00 97.12 448 MET A O 1
ATOM 3570 N N . LYS A 1 449 ? 29.427 -2.879 -32.622 1.00 93.81 449 LYS A N 1
ATOM 3571 C CA . LYS A 1 449 ? 30.823 -3.053 -32.218 1.00 93.81 449 LYS A CA 1
ATOM 3572 C C . LYS A 1 449 ? 31.777 -2.677 -33.351 1.00 93.81 449 LYS A C 1
ATOM 3574 O O . LYS A 1 449 ? 32.637 -1.820 -33.156 1.00 93.81 449 LYS A O 1
ATOM 3579 N N . LYS A 1 450 ? 31.597 -3.247 -34.546 1.00 95.25 450 LYS A N 1
ATOM 3580 C CA . LYS A 1 450 ? 32.425 -2.892 -35.715 1.00 95.25 450 LYS A CA 1
ATOM 3581 C C . LYS A 1 450 ? 32.227 -1.445 -36.151 1.00 95.25 450 LYS A C 1
ATOM 3583 O O . LYS A 1 450 ? 33.169 -0.814 -36.634 1.00 95.25 450 LYS A O 1
ATOM 3588 N N . THR A 1 451 ? 31.017 -0.916 -35.979 1.00 95.62 451 THR A N 1
ATOM 3589 C CA . THR A 1 451 ? 30.719 0.485 -36.291 1.00 95.62 451 THR A CA 1
ATOM 3590 C C . THR A 1 451 ? 31.541 1.430 -35.414 1.00 95.62 451 THR A C 1
ATOM 3592 O O . THR A 1 451 ? 32.187 2.336 -35.942 1.00 95.62 451 THR A O 1
ATOM 3595 N N . ARG A 1 452 ? 31.622 1.166 -34.102 1.00 93.00 452 ARG A N 1
ATOM 3596 C CA . ARG A 1 452 ? 32.482 1.917 -33.170 1.00 93.00 452 ARG A CA 1
ATOM 3597 C C . ARG A 1 452 ? 33.972 1.771 -33.488 1.00 93.00 452 ARG A C 1
ATOM 3599 O O . ARG A 1 452 ? 34.688 2.765 -33.508 1.00 93.00 452 ARG A O 1
ATOM 3606 N N . GLU A 1 453 ? 34.440 0.553 -33.770 1.00 92.88 453 GLU A N 1
ATOM 3607 C CA . GLU A 1 453 ? 35.861 0.281 -34.049 1.00 92.88 453 GLU A CA 1
ATOM 3608 C C . GLU A 1 453 ? 36.354 0.934 -35.352 1.00 92.88 453 GLU A C 1
ATOM 3610 O O . GLU A 1 453 ? 37.494 1.390 -35.429 1.00 92.88 453 GLU A O 1
ATOM 3615 N N . SER A 1 454 ? 35.508 0.981 -36.385 1.00 93.25 454 SER A N 1
ATOM 3616 C CA . SER A 1 454 ? 35.885 1.493 -37.711 1.00 93.25 454 SER A CA 1
ATOM 3617 C C . SER A 1 454 ? 35.500 2.955 -37.960 1.00 93.25 454 SER A C 1
ATOM 3619 O O . SER A 1 454 ? 35.981 3.553 -38.926 1.00 93.25 454 SER A O 1
ATOM 3621 N N . GLY A 1 455 ? 34.612 3.523 -37.137 1.00 88.75 455 GLY A N 1
ATOM 3622 C CA . GLY A 1 455 ? 34.023 4.849 -37.346 1.00 88.75 455 GLY A CA 1
ATOM 3623 C C . GLY A 1 455 ? 33.102 4.939 -38.571 1.00 88.75 455 GLY A C 1
ATOM 3624 O O . GLY A 1 455 ? 32.746 6.039 -38.991 1.00 88.75 455 GLY A O 1
ATOM 3625 N N . LYS A 1 456 ? 32.738 3.803 -39.180 1.00 92.12 456 LYS A N 1
ATOM 3626 C CA . LYS A 1 456 ? 31.830 3.702 -40.330 1.00 92.12 456 LYS A CA 1
ATOM 3627 C C . LYS A 1 456 ? 30.769 2.650 -40.044 1.00 92.12 456 LYS A C 1
ATOM 3629 O O . LYS A 1 456 ? 31.064 1.647 -39.408 1.00 92.12 456 LYS A O 1
ATOM 3634 N N . ILE A 1 457 ? 29.555 2.850 -40.553 1.00 94.62 457 ILE A N 1
ATOM 3635 C CA . ILE A 1 457 ? 28.461 1.887 -40.373 1.00 94.62 457 ILE A CA 1
ATOM 3636 C C . ILE A 1 457 ? 28.869 0.530 -40.951 1.00 94.62 457 ILE A C 1
ATOM 3638 O O . ILE A 1 457 ? 29.160 0.407 -42.143 1.00 94.62 457 ILE A O 1
ATOM 3642 N N . ALA A 1 458 ? 28.875 -0.483 -40.090 1.00 95.38 458 ALA A N 1
ATOM 3643 C CA . ALA A 1 458 ? 29.131 -1.866 -40.446 1.00 95.38 458 ALA A CA 1
ATOM 3644 C C . ALA A 1 458 ? 27.813 -2.643 -40.414 1.00 95.38 458 ALA A C 1
ATOM 3646 O O . ALA A 1 458 ? 27.206 -2.812 -39.359 1.00 95.38 458 ALA A O 1
ATOM 3647 N N . LEU A 1 459 ? 27.368 -3.122 -41.575 1.00 94.62 459 LEU A N 1
ATOM 3648 C CA . LEU A 1 459 ? 26.169 -3.953 -41.664 1.00 94.62 459 LEU A CA 1
ATOM 3649 C C . LEU A 1 459 ? 26.490 -5.394 -41.259 1.00 94.62 459 LEU A C 1
ATOM 3651 O O . LEU A 1 459 ? 27.499 -5.961 -41.689 1.00 94.62 459 LEU A O 1
ATOM 3655 N N . LEU A 1 460 ? 25.616 -5.987 -40.451 1.00 89.19 460 LEU A N 1
ATOM 3656 C CA . LEU A 1 460 ? 25.659 -7.403 -40.126 1.00 89.19 460 LEU A CA 1
ATOM 3657 C C . LEU A 1 460 ? 24.991 -8.184 -41.265 1.00 89.19 460 LEU A C 1
ATOM 3659 O O . LEU A 1 460 ? 23.841 -7.925 -41.616 1.00 89.19 460 LEU A O 1
ATOM 3663 N N . ILE A 1 461 ? 25.727 -9.123 -41.859 1.00 77.31 461 ILE A N 1
ATOM 3664 C CA . ILE A 1 461 ? 25.171 -10.082 -42.819 1.00 77.31 461 ILE A CA 1
ATOM 3665 C C . ILE A 1 461 ? 24.656 -11.257 -41.993 1.00 77.31 461 ILE A C 1
ATOM 3667 O O . ILE A 1 461 ? 25.446 -11.879 -41.280 1.00 77.31 461 ILE A O 1
ATOM 3671 N N . VAL A 1 462 ? 23.349 -11.499 -42.059 1.00 72.69 462 VAL A N 1
ATOM 3672 C CA . VAL A 1 462 ? 22.624 -12.470 -41.230 1.00 72.69 462 VAL A CA 1
ATOM 3673 C C . VAL A 1 462 ? 22.014 -13.562 -42.091 1.00 72.69 462 VAL A C 1
ATOM 3675 O O . VAL A 1 462 ? 21.506 -13.205 -43.181 1.00 72.69 462 VAL A O 1
#

Foldseek 3Di:
DEDEDELLVLLLVAPALVSSLVSVVVVLVVLLVVLVVVLVVQQQDFCLVVVVCQVVVVFDPSVPHDRGDGCNVRSLQDEREYEYFQLQLSLCSHPVGGLLPDVVSLVSSLVSLLSSQVSQVVSCVVPVGHGFYEQDQDPVCFQVVLVVVCVVPNDDPPHSVDRGGGTRRADQQLDQAALLSRLLSCLSVPVSGVVYDEEEAEAEFFPVVCPLVVVQSVVSNVVSNGPHYDYWYWWKAQPVVRDTTDDPPQADPPPRDHADLVRHIQTWGDRRPDTDGDNDPPDPSVPRRVSGDNNAHAKFFFQDWDQFDPQQDHFTEIETAGAAADPQEDPDPQNQRHPNSDHHIDHLVVSLVSNVVDPRHQAYEYHHHAVCVVLVSLLVNLVSCVVVNHAYEYEHQADPVVQVVVVDPSSVSSLVSHQWYWYHHDDPVQADPPDGNDGGPPTFIFRSVVCVVVVHTDGDDD

Secondary structure (DSSP, 8-state):
-EEEEEHHHHHHT-SSHHHHHHHHHHHHHHHHHHHHHHHHHHHT-BGGGSHHHHTS--STTGGG--TTSBTHHHHTTSEEEEEEE-HHHHHHHHHSS-TTT-HHHHHHHHHHHHHHHHHHHHHHHHHTSEEEEEE---HHHHHHHHHHHHHHH---TTTTSSSSPPPTTPPPTTS---HHHHHHHHHHHHTT-TT---EEEEE-S-GGG-HHHHHHHHHHHHHTT--SEEEEE-EEEETTTTEEE---TTB-TTT-PBPBTTB--EEEEEETTEEE--SS--SSTTHHHHHPPPSBS-EEEEEEEEEEESSSSSSSEEEEEE---SS--TT-S-GGG--TT-SEEEEHHHHHHHHHT-TT--EEEEEES-GGGGHHHHHHHHHHHHHTT-EEEEE-SS-HHHHHHT--HHHHHHHHH-SEEEES---GGGB-TTSSS-SBTT-EEEEHHHHHHHSS--BPP-

Nearest PDB structures (foldseek):
  8p2s-assembly1_B  TM=9.093E-01  e=1.012E-23  Segatella copri
  8p23-assembly1_B  TM=9.098E-01  e=2.754E-21  Segatella copri
  8p2c-assembly1_C  TM=9.231E-01  e=1.202E-18  Segatella copri
  8p28-assembly1_C  TM=9.257E-01  e=2.167E-17  Segatella copri
  8p23-assembly1_A  TM=8.779E-01  e=4.403E-18  Segatella copri

Radius of gyration: 29.36 Å; Cα contacts (8 Å, |Δi|>4): 852; chains: 1; bounding box: 70×51×81 Å

pLDDT: mean 89.06, std 11.59, range [43.31, 98.88]

Solvent-accessible surface area (backbone atoms only — not comparable to full-atom values): 25069 Å² total; per-residue (Å²): 87,76,54,71,43,62,39,33,61,46,28,72,71,34,91,46,74,68,50,25,55,55,50,46,50,56,50,50,52,53,50,52,51,49,47,50,51,54,48,54,60,58,27,66,39,35,22,66,79,42,40,66,50,26,67,69,41,69,38,97,58,20,76,83,52,51,63,84,34,58,39,37,80,47,58,51,76,46,51,38,33,45,22,32,32,14,43,35,29,18,30,22,64,72,71,74,35,29,51,79,79,33,69,71,33,32,55,49,51,54,49,53,46,48,51,51,33,54,49,24,50,51,51,17,68,74,68,75,39,48,40,28,29,23,50,39,71,60,64,74,53,29,32,56,50,28,54,57,45,26,77,72,73,41,75,37,85,82,54,34,70,55,73,54,44,43,54,14,74,47,69,54,50,68,55,89,56,47,57,66,61,51,48,66,63,46,18,70,51,45,80,50,26,84,58,38,60,71,47,80,44,40,38,43,67,57,67,91,83,33,61,69,56,53,52,49,50,53,54,50,37,57,74,53,56,47,82,42,72,49,79,45,56,62,41,26,30,37,84,88,77,67,45,74,34,75,62,60,91,55,30,40,86,86,77,63,49,65,56,40,96,92,55,60,56,44,48,34,41,70,59,81,94,43,81,44,68,46,82,74,90,82,63,85,85,46,61,65,68,72,39,44,50,62,33,42,75,51,70,41,46,25,61,49,74,42,83,73,35,67,66,72,45,88,58,39,20,27,34,43,21,22,28,13,33,92,78,74,48,66,85,51,92,50,66,81,16,31,49,67,84,43,60,44,82,42,46,51,69,57,56,56,49,57,55,63,74,42,85,76,52,50,23,42,24,37,29,59,21,24,32,70,80,46,23,71,53,45,33,52,51,52,52,52,34,51,79,68,74,30,46,32,34,38,39,35,58,52,41,70,68,61,57,59,71,65,71,42,72,46,53,53,51,36,56,70,67,30,44,32,40,38,23,30,51,63,42,62,95,42,57,36,92,86,48,80,73,48,63,20,75,81,38,44,48,30,30,36,58,55,18,66,78,67,76,44,91,33,72,54,89,128